Protein AF-A0A7R9GTY0-F1 (afdb_monomer_lite)

InterPro domains:
  IPR000477 Reverse transcriptase domain [PF00078] (2-85)
  IPR000477 Reverse transcriptase domain [PS50878] (1-85)
  IPR000836 Phosphoribosyltransferase domain [cd06223] (479-615)
  IPR005854 Amidophosphoribosyltransferase [MF_01931] (185-664)
  IPR005854 Amidophosphoribosyltransferase [TIGR01134] (186-665)
  IPR017932 Glutamine amidotransferase type 2 domain [PS51278] (186-434)
  IPR029055 Nucleophile aminohydrolases, N-terminal [G3DSA:3.60.20.10] (186-611)
  IPR029055 Nucleophile aminohydrolases, N-terminal [SSF56235] (186-459)
  IPR029057 Phosphoribosyltransferase-like [G3DSA:3.40.50.2020] (481-638)
  IPR029057 Phosphoribosyltransferase-like [SSF53271] (452-667)
  IPR035584 Amidophosphoribosyltransferase, N-terminal [cd00715] (186-468)
  IPR043128 Reverse transcriptase/Diguanylate cyclase domain [G3DSA:3.30.70.270] (1-84)
  IPR043502 DNA/RNA polymerase superfamily [SSF56672] (2-119)

pLDDT: mean 75.85, std 25.34, range [21.06, 98.75]

Structure (mmCIF, N/CA/C/O backbone):
data_AF-A0A7R9GTY0-F1
#
_entry.id   AF-A0A7R9GTY0-F1
#
loop_
_atom_site.group_PDB
_atom_site.id
_atom_site.type_symbol
_atom_site.label_atom_id
_atom_site.label_alt_id
_atom_site.label_comp_id
_atom_site.label_asym_id
_atom_site.label_entity_id
_atom_site.label_seq_id
_atom_site.pdbx_PDB_ins_code
_atom_site.Cartn_x
_atom_site.Cartn_y
_atom_site.Cartn_z
_atom_site.occupancy
_atom_site.B_iso_or_equiv
_atom_site.auth_seq_id
_atom_site.auth_comp_id
_atom_site.auth_asym_id
_atom_site.auth_atom_id
_atom_site.pdbx_PDB_model_num
ATOM 1 N N . MET A 1 1 ? 32.088 46.161 0.351 1.00 31.83 1 MET A N 1
ATOM 2 C CA . MET A 1 1 ? 32.134 47.178 1.431 1.00 31.83 1 MET A CA 1
ATOM 3 C C . MET A 1 1 ? 30.722 47.735 1.606 1.00 31.83 1 MET A C 1
ATOM 5 O O . MET A 1 1 ? 30.094 47.952 0.582 1.00 31.83 1 MET A O 1
ATOM 9 N N . ARG A 1 2 ? 30.269 47.977 2.851 1.00 21.06 2 ARG A N 1
ATOM 10 C CA . ARG A 1 2 ? 28.919 48.447 3.274 1.00 21.06 2 ARG A CA 1
ATOM 11 C C . ARG A 1 2 ? 27.755 47.423 3.263 1.00 21.06 2 ARG A C 1
ATOM 13 O O . ARG A 1 2 ? 27.227 47.073 2.218 1.00 21.06 2 ARG A O 1
ATOM 20 N N . LEU A 1 3 ? 27.337 47.046 4.480 1.00 32.75 3 LEU A N 1
ATOM 21 C CA . LEU A 1 3 ? 25.939 46.837 4.931 1.00 32.75 3 LEU A CA 1
ATOM 22 C C . LEU A 1 3 ? 25.190 48.204 4.911 1.00 32.75 3 LEU A C 1
ATOM 24 O O . LEU A 1 3 ? 25.910 49.210 4.852 1.00 32.75 3 LEU A O 1
ATOM 28 N N . PRO A 1 4 ? 23.836 48.331 4.994 1.00 35.88 4 PRO A N 1
ATOM 29 C CA . PRO A 1 4 ? 22.879 47.531 5.799 1.00 35.88 4 PRO A CA 1
ATOM 30 C C . PRO A 1 4 ? 21.509 47.297 5.071 1.00 35.88 4 PRO A C 1
ATOM 32 O O . PRO A 1 4 ? 21.486 47.420 3.853 1.00 35.88 4 PRO A O 1
ATOM 35 N N . MET A 1 5 ? 20.329 46.974 5.647 1.00 27.08 5 MET A N 1
ATOM 36 C CA . MET A 1 5 ? 19.819 46.569 6.987 1.00 27.08 5 MET A CA 1
ATOM 37 C C . MET A 1 5 ? 18.475 45.800 6.795 1.00 27.08 5 MET A C 1
ATOM 39 O O . MET A 1 5 ? 17.937 45.836 5.692 1.00 27.08 5 MET A O 1
ATOM 43 N N . GLY A 1 6 ? 17.869 45.200 7.841 1.00 24.84 6 GLY A N 1
ATOM 44 C CA . GLY A 1 6 ? 16.466 44.720 7.761 1.00 24.84 6 GLY A CA 1
ATOM 45 C C . GLY A 1 6 ? 16.002 43.674 8.793 1.00 24.84 6 GLY A C 1
ATOM 46 O O . GLY A 1 6 ? 15.623 42.574 8.409 1.00 24.84 6 GLY A O 1
ATOM 47 N N . HIS A 1 7 ? 16.018 43.988 10.094 1.00 29.72 7 HIS A N 1
ATOM 48 C CA . HIS A 1 7 ? 15.532 43.087 11.161 1.00 29.72 7 HIS A CA 1
ATOM 49 C C . HIS A 1 7 ? 13.998 42.995 11.250 1.00 29.72 7 HIS A C 1
ATOM 51 O O . HIS A 1 7 ? 13.359 44.041 11.241 1.00 29.72 7 HIS A O 1
ATOM 57 N N . VAL A 1 8 ? 13.458 41.806 11.575 1.00 25.30 8 VAL A N 1
ATOM 58 C CA . VAL A 1 8 ? 12.418 41.586 12.617 1.00 25.30 8 VAL A CA 1
ATOM 59 C C . VAL A 1 8 ? 12.616 40.177 13.234 1.00 25.30 8 VAL A C 1
ATOM 61 O O . VAL A 1 8 ? 13.055 39.273 12.534 1.00 25.30 8 VAL A O 1
ATOM 64 N N . LEU A 1 9 ? 12.259 39.985 14.519 1.00 23.89 9 LEU A N 1
ATOM 65 C CA . LEU A 1 9 ? 12.139 38.690 15.240 1.00 23.89 9 LEU A CA 1
ATOM 66 C C . LEU A 1 9 ? 13.426 37.964 15.714 1.00 23.89 9 LEU A C 1
ATOM 68 O O . LEU A 1 9 ? 13.544 36.749 15.593 1.00 23.89 9 LEU A O 1
ATOM 72 N N . VAL A 1 10 ? 14.326 38.673 16.414 1.00 29.62 10 VAL A N 1
ATOM 73 C CA . VAL A 1 10 ? 15.312 38.038 17.328 1.00 29.62 10 VAL A CA 1
ATOM 74 C C . VAL A 1 10 ? 15.377 38.735 18.707 1.00 29.62 10 VAL A C 1
ATOM 76 O O . VAL A 1 10 ? 16.286 39.524 18.953 1.00 29.62 10 VAL A O 1
ATOM 79 N N . PRO A 1 11 ? 14.410 38.487 19.619 1.00 26.45 11 PRO A N 1
ATOM 80 C CA . PRO A 1 11 ? 14.686 38.664 21.055 1.00 26.45 11 PRO A CA 1
ATOM 81 C C . PRO A 1 11 ? 14.161 37.540 21.979 1.00 26.45 11 PRO A C 1
ATOM 83 O O . PRO A 1 11 ? 14.148 37.728 23.189 1.00 26.45 11 PRO A O 1
ATOM 86 N N . PHE A 1 12 ? 13.729 36.378 21.459 1.00 26.19 12 PHE A N 1
ATOM 87 C CA . PHE A 1 12 ? 13.122 35.305 22.285 1.00 26.19 12 PHE A CA 1
ATOM 88 C C . PHE A 1 12 ? 13.879 33.959 22.315 1.00 26.19 12 PHE A C 1
ATOM 90 O O . PHE A 1 12 ? 13.388 32.992 22.890 1.00 26.19 12 PHE A O 1
ATOM 97 N N . ILE A 1 13 ? 15.079 33.886 21.724 1.00 26.91 13 ILE A N 1
ATOM 98 C CA . ILE A 1 13 ? 15.953 32.686 21.722 1.00 26.91 13 ILE A CA 1
ATOM 99 C C . ILE A 1 13 ? 17.371 33.040 22.243 1.00 26.91 13 ILE A C 1
ATOM 101 O O . ILE A 1 13 ? 18.347 32.360 21.958 1.00 26.91 13 ILE A O 1
ATOM 105 N N . LEU A 1 14 ? 17.508 34.127 23.016 1.00 30.41 14 LEU A N 1
ATOM 106 C CA . LEU A 1 14 ? 18.798 34.651 23.512 1.00 30.41 14 LEU A CA 1
ATOM 107 C C . LEU A 1 14 ? 18.927 34.633 25.049 1.00 30.41 14 LEU A C 1
ATOM 109 O O . LEU A 1 14 ? 19.532 35.513 25.649 1.00 30.41 14 LEU A O 1
ATOM 113 N N . GLN A 1 15 ? 18.381 33.605 25.703 1.00 30.36 15 GLN A N 1
ATOM 114 C CA . GLN A 1 15 ? 18.657 33.317 27.116 1.00 30.36 15 GLN A CA 1
ATOM 115 C C . GLN A 1 15 ? 18.841 31.814 27.351 1.00 30.36 15 GLN A C 1
ATOM 117 O O . GLN A 1 15 ? 17.875 31.126 27.684 1.00 30.36 15 GLN A O 1
ATOM 122 N N . ARG A 1 16 ? 20.083 31.318 27.192 1.00 34.53 16 ARG A N 1
ATOM 123 C CA . ARG A 1 16 ? 20.638 30.143 27.916 1.00 34.53 16 ARG A CA 1
ATOM 124 C C . ARG A 1 16 ? 22.129 29.852 27.655 1.00 34.53 16 ARG A C 1
ATOM 126 O O . ARG A 1 16 ? 22.545 28.701 27.626 1.00 34.53 16 ARG A O 1
ATOM 133 N N . ILE A 1 17 ? 22.946 30.898 27.566 1.00 38.44 17 ILE A N 1
ATOM 134 C CA . ILE A 1 17 ? 24.361 30.827 27.962 1.00 38.44 17 ILE A CA 1
ATOM 135 C C . ILE A 1 17 ? 24.461 31.744 29.180 1.00 38.44 17 ILE A C 1
ATOM 137 O O . ILE A 1 17 ? 23.988 32.879 29.111 1.00 38.44 17 ILE A O 1
ATOM 141 N N . SER A 1 18 ? 24.950 31.242 30.316 1.00 41.59 18 SER A N 1
ATOM 142 C CA . SER A 1 18 ? 24.995 32.047 31.542 1.00 41.59 18 SER A CA 1
ATOM 143 C C . SER A 1 18 ? 26.151 33.049 31.487 1.00 41.59 18 SER A C 1
ATOM 145 O O . SER A 1 18 ? 27.170 32.795 30.836 1.00 41.59 18 SER A O 1
ATOM 147 N N . GLU A 1 19 ? 26.029 34.181 32.182 1.00 38.94 19 GLU A N 1
ATOM 148 C CA . GLU A 1 19 ? 27.119 35.163 32.242 1.00 38.94 19 GLU A CA 1
ATOM 149 C C . GLU A 1 19 ? 28.376 34.569 32.906 1.00 38.94 19 GLU A C 1
ATOM 151 O O . GLU A 1 19 ? 29.494 34.900 32.502 1.00 38.94 19 GLU A O 1
ATOM 156 N N . GLU A 1 20 ? 28.227 33.609 33.832 1.00 40.00 20 GLU A N 1
ATOM 157 C CA . GLU A 1 20 ? 29.351 32.849 34.396 1.00 40.00 20 GLU A CA 1
ATOM 158 C C . GLU A 1 20 ? 30.080 32.004 33.341 1.00 40.00 20 GLU A C 1
ATOM 160 O O . GLU A 1 20 ? 31.301 31.875 33.404 1.00 40.00 20 GLU A O 1
ATOM 165 N N . THR A 1 21 ? 29.372 31.478 32.335 1.00 41.78 21 THR A N 1
ATOM 166 C CA . THR A 1 21 ? 29.972 30.664 31.260 1.00 41.78 21 THR A CA 1
ATOM 167 C C . THR A 1 21 ? 30.927 31.510 30.411 1.00 41.78 21 THR A C 1
ATOM 169 O O . THR A 1 21 ? 32.079 31.136 30.182 1.00 41.78 21 THR A O 1
ATOM 172 N N . ILE A 1 22 ? 30.483 32.707 30.010 1.00 44.44 22 ILE A N 1
ATOM 173 C CA . ILE A 1 22 ? 31.303 33.674 29.261 1.00 44.44 22 ILE A CA 1
ATOM 174 C C . ILE A 1 22 ? 32.470 34.178 30.124 1.00 44.44 22 ILE A C 1
ATOM 176 O O . ILE A 1 22 ? 33.577 34.384 29.618 1.00 44.44 22 ILE A O 1
ATOM 180 N N . LYS A 1 23 ? 32.251 34.354 31.43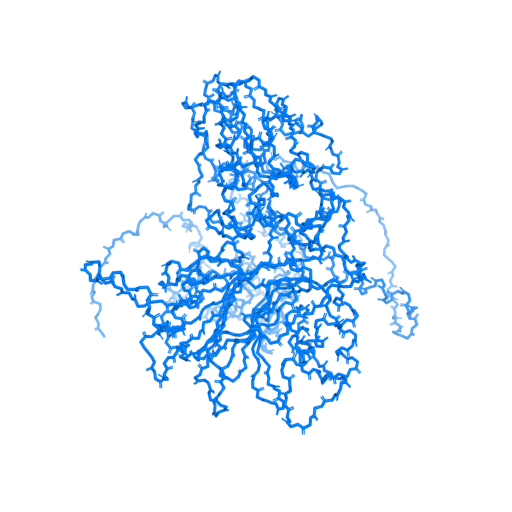2 1.00 42.34 23 LYS A N 1
ATOM 181 C CA . LYS A 1 23 ? 33.288 34.767 32.383 1.00 42.34 23 LYS A CA 1
ATOM 182 C C . LYS A 1 23 ? 34.376 33.700 32.554 1.00 42.34 23 LYS A C 1
ATOM 184 O O . LYS A 1 23 ? 35.553 34.030 32.441 1.00 42.34 23 LYS A O 1
ATOM 189 N N . CYS A 1 24 ? 34.000 32.433 32.728 1.00 43.66 24 CYS A N 1
ATOM 190 C CA . CYS A 1 24 ? 34.934 31.315 32.878 1.00 43.66 24 CYS A CA 1
ATOM 191 C C . CYS A 1 24 ? 35.835 31.159 31.639 1.00 43.66 24 CYS A C 1
ATOM 193 O O . CYS A 1 24 ? 37.055 31.050 31.761 1.00 43.66 24 CYS A O 1
ATOM 195 N N . ILE A 1 25 ? 35.263 31.262 30.432 1.00 42.06 25 ILE A N 1
ATOM 196 C CA . ILE A 1 25 ? 36.036 31.222 29.181 1.00 42.06 25 ILE A CA 1
ATOM 197 C C . ILE A 1 25 ? 37.024 32.403 29.104 1.00 42.06 25 ILE A C 1
ATOM 199 O O . ILE A 1 25 ? 38.190 32.204 28.770 1.00 42.06 25 ILE A O 1
ATOM 203 N N . ARG A 1 26 ? 36.611 33.622 29.485 1.00 45.25 26 ARG A N 1
ATOM 204 C CA . ARG A 1 26 ? 37.499 34.805 29.516 1.00 45.25 26 ARG A CA 1
ATOM 205 C C . ARG A 1 26 ? 38.632 34.698 30.544 1.00 45.25 26 ARG A C 1
ATOM 207 O O . ARG A 1 26 ? 39.719 35.208 30.292 1.00 45.25 26 ARG A O 1
ATOM 214 N N . GLU A 1 27 ? 38.409 34.035 31.677 1.00 44.94 27 GLU A N 1
ATOM 215 C CA . GLU A 1 27 ? 39.444 33.805 32.699 1.00 44.94 27 GLU A CA 1
ATOM 216 C C . GLU A 1 27 ? 40.486 32.751 32.264 1.00 44.94 27 GLU A C 1
ATOM 218 O O . GLU A 1 27 ? 41.648 32.816 32.676 1.00 44.94 27 GLU A O 1
ATOM 223 N N . VAL A 1 28 ? 40.113 31.802 31.396 1.00 40.59 28 VAL A N 1
ATOM 224 C CA . VAL A 1 28 ? 41.016 30.740 30.909 1.00 40.59 28 VAL A CA 1
ATOM 225 C C . VAL A 1 28 ? 41.855 31.172 29.693 1.00 40.59 28 VAL A C 1
ATOM 227 O O . VAL A 1 28 ? 42.997 30.707 29.570 1.00 40.59 28 VAL A O 1
ATOM 230 N N . THR A 1 29 ? 41.356 32.092 28.855 1.00 44.38 29 THR A N 1
ATOM 231 C CA . THR A 1 29 ? 42.043 32.657 27.669 1.00 44.38 29 THR A CA 1
ATOM 232 C C . THR A 1 29 ? 42.184 34.194 27.753 1.00 44.38 29 THR A C 1
ATOM 234 O O . THR A 1 29 ? 41.403 34.924 27.142 1.00 44.38 29 THR A O 1
ATOM 237 N N . PRO A 1 30 ? 43.212 34.728 28.453 1.00 39.78 30 PRO A N 1
ATOM 238 C CA . PRO A 1 30 ? 43.325 36.170 28.726 1.00 39.78 30 PRO A CA 1
ATOM 239 C C . PRO A 1 30 ? 43.684 37.051 27.519 1.00 39.78 30 PRO A C 1
ATOM 241 O O . PRO A 1 30 ? 43.522 38.265 27.584 1.00 39.78 30 PRO A O 1
ATOM 244 N N . ASN A 1 31 ? 44.209 36.464 26.438 1.00 45.34 31 ASN A N 1
ATOM 245 C CA . ASN A 1 31 ? 44.721 37.178 25.267 1.00 45.34 31 ASN A CA 1
ATOM 246 C C . ASN A 1 31 ? 44.265 36.489 23.974 1.00 45.34 31 ASN A C 1
ATOM 248 O O . ASN A 1 31 ? 44.960 35.592 23.514 1.00 45.34 31 ASN A O 1
ATOM 252 N N . ILE A 1 32 ? 43.153 36.926 23.371 1.00 38.62 32 ILE A N 1
ATOM 253 C CA . ILE A 1 32 ? 42.861 36.779 21.929 1.00 38.62 32 ILE A CA 1
ATOM 254 C C . ILE A 1 32 ? 41.752 37.765 21.525 1.00 38.62 32 ILE A C 1
ATOM 256 O O . ILE A 1 32 ? 40.697 37.849 22.156 1.00 38.62 32 ILE A O 1
ATOM 260 N N . GLN A 1 33 ? 41.970 38.493 20.427 1.00 37.66 33 GLN A N 1
ATOM 261 C CA . GLN A 1 33 ? 40.925 39.244 19.726 1.00 37.66 33 GLN A CA 1
ATOM 262 C C . GLN A 1 33 ? 40.075 38.264 18.900 1.00 37.66 33 GLN A C 1
ATOM 264 O O . GLN A 1 33 ? 40.340 38.059 17.720 1.00 37.66 33 GLN A O 1
ATOM 269 N N . GLY A 1 34 ? 39.086 37.616 19.524 1.00 38.31 34 GLY A N 1
ATOM 270 C CA . GLY A 1 34 ? 38.349 36.515 18.879 1.00 38.31 34 GLY A CA 1
ATOM 271 C C . GLY A 1 34 ? 36.913 36.285 19.351 1.00 38.31 34 GLY A C 1
ATOM 272 O O . GLY A 1 34 ? 36.345 35.242 19.051 1.00 38.31 34 GLY A O 1
ATOM 273 N N . ALA A 1 35 ? 36.305 37.237 20.068 1.00 35.59 35 ALA A N 1
ATOM 274 C CA . ALA A 1 35 ? 34.967 37.057 20.648 1.00 35.59 35 ALA A CA 1
ATOM 275 C C . ALA A 1 35 ? 33.859 36.767 19.611 1.00 35.59 35 ALA A C 1
ATOM 277 O O . ALA A 1 35 ? 32.896 36.089 19.942 1.00 35.59 35 ALA A O 1
ATOM 278 N N . ALA A 1 36 ? 34.008 37.229 18.364 1.00 39.38 36 ALA A N 1
ATOM 279 C CA . ALA A 1 36 ? 32.993 37.067 17.319 1.00 39.38 36 ALA A CA 1
ATOM 280 C C . ALA A 1 36 ? 32.870 35.638 16.752 1.00 39.38 36 ALA A C 1
ATOM 282 O O . ALA A 1 36 ? 31.830 35.312 16.199 1.00 39.38 36 ALA A O 1
ATOM 283 N N . TYR A 1 37 ? 33.898 34.789 16.881 1.00 39.91 37 TYR A N 1
ATOM 284 C CA . TYR A 1 37 ? 33.867 33.418 16.342 1.00 39.91 37 TYR A CA 1
ATOM 285 C C . TYR A 1 37 ? 33.360 32.372 17.345 1.00 39.91 37 TYR A C 1
ATOM 287 O O . TYR A 1 37 ? 33.089 31.240 16.954 1.00 39.91 37 TYR A O 1
ATOM 295 N N . LEU A 1 38 ? 33.238 32.718 18.633 1.00 39.19 38 LEU A N 1
ATOM 296 C CA . LEU A 1 38 ? 32.801 31.763 19.656 1.00 39.19 38 LEU A CA 1
ATOM 297 C C . LEU A 1 38 ? 31.281 31.538 19.634 1.00 39.19 38 LEU A C 1
ATOM 299 O O . LEU A 1 38 ? 30.831 30.406 19.808 1.00 39.19 38 LEU A O 1
ATOM 303 N N . ASP A 1 39 ? 30.509 32.601 19.392 1.00 38.53 39 ASP A N 1
ATOM 304 C CA . ASP A 1 39 ? 29.042 32.550 19.370 1.00 38.53 39 ASP A CA 1
ATOM 305 C C . ASP A 1 39 ? 28.523 31.728 18.173 1.00 38.53 39 ASP A C 1
ATOM 307 O O . ASP A 1 39 ? 27.649 30.878 18.344 1.00 38.53 39 ASP A O 1
ATOM 311 N N . ASP A 1 40 ? 29.130 31.892 16.989 1.00 36.78 40 ASP A N 1
ATOM 312 C CA . ASP A 1 40 ? 28.820 31.090 15.794 1.00 36.78 40 ASP A CA 1
ATOM 313 C C . ASP A 1 40 ? 29.230 29.609 15.954 1.00 36.78 40 ASP A C 1
ATOM 315 O O . ASP A 1 40 ? 28.588 28.716 15.401 1.00 36.78 40 ASP A O 1
ATOM 319 N N . PHE A 1 41 ? 30.279 29.314 16.732 1.00 39.50 41 PHE A N 1
ATOM 320 C CA . PHE A 1 41 ? 30.770 27.945 16.935 1.00 39.50 41 PHE A CA 1
ATOM 321 C C . PHE A 1 41 ? 29.902 27.133 17.913 1.00 39.50 41 PHE A C 1
ATOM 323 O O . PHE A 1 41 ? 29.647 25.944 17.699 1.00 39.50 41 PHE A O 1
ATOM 330 N N . LEU A 1 42 ? 29.389 27.781 18.965 1.00 41.75 42 LEU A N 1
ATOM 331 C CA . LEU A 1 42 ? 28.446 27.176 19.918 1.00 41.75 42 LEU A CA 1
ATOM 332 C C . LEU A 1 42 ? 27.077 26.850 19.289 1.00 41.75 42 LEU A C 1
ATOM 334 O O . LEU A 1 42 ? 26.289 26.116 19.886 1.00 41.75 42 LEU A O 1
ATOM 338 N N . PHE A 1 43 ? 26.801 27.356 18.084 1.00 41.59 43 PHE A N 1
ATOM 339 C CA . PHE A 1 43 ? 25.569 27.104 17.340 1.00 41.59 43 PHE A CA 1
ATOM 340 C C . PHE A 1 43 ? 25.535 25.728 16.636 1.00 41.59 43 PHE A C 1
ATOM 342 O O . PHE A 1 43 ? 24.441 25.232 16.367 1.00 41.59 43 PHE A O 1
ATOM 349 N N . TYR A 1 44 ? 26.687 25.096 16.344 1.00 36.47 44 TYR A N 1
ATOM 350 C CA . TYR A 1 44 ? 26.753 23.998 15.355 1.00 36.47 44 TYR A CA 1
ATOM 351 C C . TYR A 1 44 ? 27.204 22.599 15.828 1.00 36.47 44 TYR A C 1
ATOM 353 O O . TYR A 1 44 ? 26.810 21.624 15.193 1.00 36.47 44 TYR A O 1
ATOM 361 N N . SER A 1 45 ? 27.986 22.440 16.903 1.00 39.84 45 SER A N 1
ATOM 362 C CA . SER A 1 45 ? 28.694 21.162 17.156 1.00 39.84 45 SER A CA 1
ATOM 363 C C . SER A 1 45 ? 27.892 20.091 17.924 1.00 39.84 45 SER A C 1
ATOM 365 O O . SER A 1 45 ? 27.571 20.288 19.096 1.00 39.84 45 SER A O 1
ATOM 367 N N . ARG A 1 46 ? 27.611 18.927 17.295 1.00 46.84 46 ARG A N 1
ATOM 368 C CA . ARG A 1 46 ? 27.047 17.688 17.919 1.00 46.84 46 ARG A CA 1
ATOM 369 C C . ARG A 1 46 ? 27.368 16.361 17.179 1.00 46.84 46 ARG A C 1
ATOM 371 O O . ARG A 1 46 ? 26.674 15.365 17.386 1.00 46.84 46 ARG A O 1
ATOM 378 N N . THR A 1 47 ? 28.389 16.307 16.328 1.00 42.72 47 THR A N 1
ATOM 379 C CA . THR A 1 47 ? 28.742 15.150 15.476 1.00 42.72 47 THR A CA 1
ATOM 380 C C . THR A 1 47 ? 30.247 14.828 15.505 1.00 42.72 47 THR A C 1
ATOM 382 O O . THR A 1 47 ? 31.035 15.547 16.114 1.00 42.72 47 THR A O 1
ATOM 385 N N . ALA A 1 48 ? 30.670 13.725 14.874 1.00 40.00 48 ALA A N 1
ATOM 386 C CA . ALA A 1 48 ? 32.076 13.295 14.867 1.00 40.00 48 ALA A CA 1
ATOM 387 C C . ALA A 1 48 ? 32.998 14.193 14.012 1.00 40.00 48 ALA A C 1
ATOM 389 O O . ALA A 1 48 ? 34.166 14.368 14.357 1.00 40.00 48 ALA A O 1
ATOM 390 N N . GLU A 1 49 ? 32.478 14.808 12.942 1.00 43.97 49 GLU A N 1
ATOM 391 C CA . GLU A 1 49 ? 33.221 15.770 12.105 1.00 43.97 49 GLU A CA 1
ATOM 392 C C . GLU A 1 49 ? 33.503 17.091 12.848 1.00 43.97 49 GLU A C 1
ATOM 394 O O . GLU A 1 49 ? 34.464 17.801 12.546 1.00 43.97 49 GLU A O 1
ATOM 399 N N . ASP A 1 50 ? 32.728 17.400 13.893 1.00 53.16 50 ASP A N 1
ATOM 400 C CA . ASP A 1 50 ? 32.952 18.584 14.727 1.00 53.16 50 ASP A CA 1
ATOM 401 C C . ASP A 1 50 ? 34.213 18.464 15.597 1.00 53.16 50 ASP A C 1
ATOM 403 O O . ASP A 1 50 ? 34.778 19.479 16.001 1.00 53.16 50 ASP A O 1
ATOM 407 N N . LEU A 1 51 ? 34.700 17.247 15.877 1.00 53.31 51 LEU A N 1
ATOM 408 C CA . LEU A 1 51 ? 35.862 17.045 16.747 1.00 53.31 51 LEU A CA 1
ATOM 409 C C . LEU A 1 51 ? 37.159 17.590 16.123 1.00 53.31 51 LEU A C 1
ATOM 411 O O . LEU A 1 51 ? 37.981 18.164 16.836 1.00 53.31 51 LEU A O 1
ATOM 415 N N . GLU A 1 52 ? 37.344 17.457 14.804 1.00 53.97 52 GLU A N 1
ATOM 416 C CA . GLU A 1 52 ? 38.518 18.003 14.101 1.00 53.97 52 GLU A CA 1
ATOM 417 C C . GLU A 1 52 ? 38.488 19.545 14.118 1.00 53.97 52 GLU A C 1
ATOM 419 O O . GLU A 1 52 ? 39.508 20.181 14.396 1.00 53.97 52 GLU A O 1
ATOM 424 N N . HIS A 1 53 ? 37.300 20.149 13.984 1.00 54.03 53 HIS A N 1
ATOM 425 C CA . HIS A 1 53 ? 37.093 21.591 14.146 1.00 54.03 53 HIS A CA 1
ATOM 426 C C . HIS A 1 53 ? 37.325 22.079 15.589 1.00 54.03 53 HIS A C 1
ATOM 428 O O . HIS A 1 53 ? 37.988 23.098 15.781 1.00 54.03 53 HIS A O 1
ATOM 434 N N . VAL A 1 54 ? 36.853 21.351 16.612 1.00 54.28 54 VAL A N 1
ATOM 435 C CA . VAL A 1 54 ? 37.124 21.659 18.033 1.00 54.28 54 VAL A CA 1
ATOM 436 C C . VAL A 1 54 ? 38.628 21.620 18.322 1.00 54.28 54 VAL A C 1
ATOM 438 O O . VAL A 1 54 ? 39.157 22.531 18.960 1.00 54.28 54 VAL A O 1
ATOM 441 N N . LEU A 1 55 ? 39.341 20.599 17.836 1.00 57.53 55 LEU A N 1
ATOM 442 C CA . LEU A 1 55 ? 40.790 20.471 18.024 1.00 57.53 55 LEU A CA 1
ATOM 443 C C . LEU A 1 55 ? 41.558 21.599 17.313 1.00 57.53 55 LEU A C 1
ATOM 445 O O . LEU A 1 55 ? 42.467 22.183 17.905 1.00 57.53 55 LEU A O 1
ATOM 449 N N . HIS A 1 56 ? 41.164 21.963 16.090 1.00 55.91 56 HIS A N 1
ATOM 450 C CA . HIS A 1 56 ? 41.785 23.064 15.350 1.00 55.91 56 HIS A CA 1
ATOM 451 C C . HIS A 1 56 ? 41.503 24.441 15.980 1.00 55.91 56 HIS A C 1
ATOM 453 O O . HIS A 1 56 ? 42.388 25.301 16.033 1.00 55.91 56 HIS A O 1
ATOM 459 N N . LEU A 1 57 ? 40.301 24.646 16.531 1.00 51.88 57 LEU A N 1
ATOM 460 C CA . LEU A 1 57 ? 39.953 25.852 17.282 1.00 51.88 57 LEU A CA 1
ATOM 461 C C . LEU A 1 57 ? 40.789 25.970 18.563 1.00 51.88 57 LEU A C 1
ATOM 463 O O . LEU A 1 57 ? 41.311 27.044 18.848 1.00 51.88 57 LEU A O 1
ATOM 467 N N . LEU A 1 58 ? 40.980 24.875 19.308 1.00 54.22 58 LEU A N 1
ATOM 468 C CA . LEU A 1 58 ? 41.844 24.856 20.495 1.00 54.22 58 LEU A CA 1
ATOM 469 C C . LEU A 1 58 ? 43.296 25.236 20.149 1.00 54.22 58 LEU A C 1
ATOM 471 O O . LEU A 1 58 ? 43.888 26.063 20.843 1.00 54.22 58 LEU A O 1
ATOM 475 N N . GLU A 1 59 ? 43.853 24.718 19.053 1.00 55.06 59 GLU A N 1
ATOM 476 C CA . GLU A 1 59 ? 45.187 25.118 18.576 1.00 55.06 59 GLU A CA 1
ATOM 477 C C . GLU A 1 59 ? 45.241 26.604 18.180 1.00 55.06 59 GLU A C 1
ATOM 479 O O . GLU A 1 59 ? 46.170 27.312 18.573 1.00 55.06 59 GLU A O 1
ATOM 484 N N . THR A 1 60 ? 44.213 27.103 17.486 1.00 46.59 60 THR A N 1
ATOM 485 C CA . THR A 1 60 ? 44.076 28.523 17.099 1.00 46.59 60 THR A CA 1
ATOM 486 C C . THR A 1 60 ? 43.958 29.447 18.319 1.00 46.59 60 THR A C 1
ATOM 488 O O . THR A 1 60 ? 44.445 30.577 18.301 1.00 46.59 60 THR A O 1
ATOM 491 N N . LEU A 1 61 ? 43.370 28.951 19.412 1.00 44.56 61 LEU A N 1
ATOM 492 C CA . LEU A 1 61 ? 43.289 29.626 20.711 1.00 44.56 61 LEU A CA 1
ATOM 493 C C . LEU A 1 61 ? 44.558 29.457 21.579 1.00 44.56 61 LEU A C 1
ATOM 495 O O . LEU A 1 61 ? 44.582 29.894 22.730 1.00 44.56 61 LEU A O 1
ATOM 499 N N . GLY A 1 62 ? 45.623 28.849 21.043 1.00 43.06 62 GLY A N 1
ATOM 500 C CA . GLY A 1 62 ? 46.932 28.712 21.691 1.00 43.06 62 GLY A CA 1
ATOM 501 C C . GLY A 1 62 ? 47.112 27.465 22.568 1.00 43.06 62 GLY A C 1
ATOM 502 O O . GLY A 1 62 ? 48.160 27.312 23.204 1.00 43.06 62 GLY A O 1
ATOM 503 N N . PHE A 1 63 ? 46.142 26.546 22.608 1.00 50.31 63 PHE A N 1
ATOM 504 C CA . PHE A 1 63 ? 46.256 25.295 23.361 1.00 50.31 63 PHE A CA 1
ATOM 505 C C . PHE A 1 63 ? 47.075 24.258 22.583 1.00 50.31 63 PHE A C 1
ATOM 507 O O . PHE A 1 63 ? 46.551 23.460 21.812 1.00 50.31 63 PHE A O 1
ATOM 514 N N . THR A 1 64 ? 48.384 24.217 22.830 1.00 52.97 64 THR A N 1
ATOM 515 C CA . THR A 1 64 ? 49.239 23.129 22.332 1.00 52.97 64 THR A CA 1
ATOM 516 C C . THR A 1 64 ? 49.006 21.847 23.140 1.00 52.97 64 THR A C 1
ATOM 518 O O . THR A 1 64 ? 49.310 21.791 24.334 1.00 52.97 64 THR A O 1
ATOM 521 N N . LEU A 1 65 ? 48.521 20.783 22.486 1.00 56.38 65 LEU A N 1
ATOM 522 C CA . LEU A 1 65 ? 48.212 19.457 23.068 1.00 56.38 65 LEU A CA 1
ATOM 523 C C . LEU A 1 65 ? 49.460 18.635 23.475 1.00 56.38 65 LEU A C 1
ATOM 525 O O . LEU A 1 65 ? 49.439 17.407 23.525 1.00 56.38 65 LEU A O 1
ATOM 529 N N . ASN A 1 66 ? 50.555 19.332 23.780 1.00 47.81 66 ASN A N 1
ATOM 530 C CA . ASN A 1 66 ? 51.897 18.790 23.987 1.00 47.81 66 ASN A CA 1
ATOM 531 C C . ASN A 1 66 ? 52.379 18.983 25.436 1.00 47.81 66 ASN A C 1
ATOM 533 O O . ASN A 1 66 ? 53.458 18.518 25.794 1.00 47.81 66 ASN A O 1
ATOM 537 N N . THR A 1 67 ? 51.608 19.693 26.268 1.00 54.31 67 THR A N 1
ATOM 538 C CA . THR A 1 67 ? 51.921 19.935 27.682 1.00 54.31 67 THR A CA 1
ATOM 539 C C . THR A 1 67 ? 50.741 19.555 28.568 1.00 54.31 67 THR A C 1
ATOM 541 O O . THR A 1 67 ? 49.581 19.748 28.205 1.00 54.31 67 THR A O 1
ATOM 544 N N . GLU A 1 68 ? 51.044 19.027 29.752 1.00 48.50 68 GLU A N 1
ATOM 545 C CA . GLU A 1 68 ? 50.056 18.490 30.692 1.00 48.50 68 GLU A CA 1
ATOM 546 C C . GLU A 1 68 ? 48.973 19.518 31.060 1.00 48.50 68 GLU A C 1
ATOM 548 O O . GLU A 1 68 ? 47.783 19.249 30.924 1.00 48.50 68 GLU A O 1
ATOM 553 N N . LYS A 1 69 ? 49.383 20.750 31.382 1.00 48.25 69 LYS A N 1
ATOM 554 C CA . LYS A 1 69 ? 48.480 21.853 31.753 1.00 48.25 69 LYS A CA 1
ATOM 555 C C . LYS A 1 69 ? 47.534 22.286 30.619 1.00 48.25 69 LYS A C 1
ATOM 557 O O . LYS A 1 69 ? 46.432 22.761 30.897 1.00 48.25 69 LYS A O 1
ATOM 562 N N . SER A 1 70 ? 47.941 22.121 29.357 1.00 53.25 70 SER A N 1
ATOM 563 C CA . SER A 1 70 ? 47.079 22.361 28.190 1.00 53.25 70 SER A CA 1
ATOM 564 C C . SER A 1 70 ? 46.118 21.197 27.943 1.00 53.25 70 SER A C 1
ATOM 566 O O . SER A 1 70 ? 44.953 21.435 27.634 1.00 53.25 70 SER A O 1
ATOM 568 N N . LEU A 1 71 ? 46.569 19.952 28.139 1.00 54.09 71 LEU A N 1
ATOM 569 C CA . LEU A 1 71 ? 45.735 18.750 28.015 1.00 54.09 71 LEU A CA 1
ATOM 570 C C . LEU A 1 71 ? 44.600 18.730 29.051 1.00 54.09 71 LEU A C 1
ATOM 572 O O . LEU A 1 71 ? 43.461 18.429 28.690 1.00 54.09 71 LEU A O 1
ATOM 576 N N . THR A 1 72 ? 44.860 19.128 30.304 1.00 53.78 72 THR A N 1
ATOM 577 C CA . THR A 1 72 ? 43.811 19.258 31.333 1.00 53.78 72 THR A CA 1
ATOM 578 C C . THR A 1 72 ? 42.724 20.256 30.908 1.00 53.78 72 THR A C 1
ATOM 580 O O . THR A 1 72 ? 41.537 19.944 30.980 1.00 53.78 72 THR A O 1
ATOM 583 N N . ARG A 1 73 ? 43.116 21.436 30.401 1.00 53.47 73 ARG A N 1
ATOM 584 C CA . ARG A 1 73 ? 42.181 22.492 29.964 1.00 53.47 73 ARG A CA 1
ATOM 585 C C . ARG A 1 73 ? 41.393 22.114 28.707 1.00 53.47 73 ARG A C 1
ATOM 587 O O . ARG A 1 73 ? 40.187 22.338 28.661 1.00 53.47 73 ARG A O 1
ATOM 594 N N . ALA A 1 74 ? 42.039 21.491 27.720 1.00 55.94 74 ALA A N 1
ATOM 595 C CA . ALA A 1 74 ? 41.358 20.966 26.536 1.00 55.94 74 ALA A CA 1
ATOM 596 C C . ALA A 1 74 ? 40.300 19.912 26.919 1.00 55.94 74 ALA A C 1
ATOM 598 O O . ALA A 1 74 ? 39.167 19.965 26.444 1.00 55.94 74 ALA A O 1
ATOM 599 N N . THR A 1 75 ? 40.638 19.008 27.846 1.00 57.19 75 THR A N 1
ATOM 600 C CA . THR A 1 75 ? 39.723 17.973 28.360 1.00 57.19 75 THR A CA 1
ATOM 601 C C . THR A 1 75 ? 38.502 18.577 29.061 1.00 57.19 75 THR A C 1
ATOM 603 O O . THR A 1 75 ? 37.384 18.113 28.842 1.00 57.19 75 THR A O 1
ATOM 606 N N . GLN A 1 76 ? 38.681 19.635 29.859 1.00 54.59 76 GLN A N 1
ATOM 607 C CA . GLN A 1 76 ? 37.575 20.357 30.505 1.00 54.59 76 GLN A CA 1
ATOM 608 C C . GLN A 1 76 ? 36.589 20.946 29.480 1.00 54.59 76 GLN A C 1
ATOM 610 O O . GLN A 1 76 ? 35.385 20.729 29.604 1.00 54.59 76 GLN A O 1
ATOM 615 N N . ILE A 1 77 ? 37.088 21.623 28.437 1.00 52.47 77 ILE A N 1
ATOM 616 C CA . ILE A 1 77 ? 36.249 22.233 27.387 1.00 52.47 77 ILE A CA 1
ATOM 617 C C . ILE A 1 77 ? 35.487 21.157 26.596 1.00 52.47 77 ILE A C 1
ATOM 619 O O . ILE A 1 77 ? 34.275 21.257 26.423 1.00 52.47 77 ILE A O 1
ATOM 623 N N . ILE A 1 78 ? 36.178 20.099 26.163 1.00 54.56 78 ILE A N 1
ATOM 624 C CA . ILE A 1 78 ? 35.594 19.001 25.372 1.00 54.56 78 ILE A CA 1
ATOM 625 C C . ILE A 1 78 ? 34.503 18.257 26.166 1.00 54.56 78 ILE A C 1
ATOM 627 O O . ILE A 1 78 ? 33.445 17.946 25.620 1.00 54.56 78 ILE A O 1
ATOM 631 N N . THR A 1 79 ? 34.719 18.046 27.469 1.00 53.62 79 THR A N 1
ATOM 632 C CA . THR A 1 79 ? 33.738 17.396 28.357 1.00 53.62 79 THR A CA 1
ATOM 633 C C . THR A 1 79 ? 32.501 18.278 28.574 1.00 53.62 79 THR A C 1
ATOM 635 O O . THR A 1 79 ? 31.380 17.776 28.539 1.00 53.62 79 THR A O 1
ATOM 638 N N . TYR A 1 80 ? 32.681 19.595 28.744 1.00 47.81 80 TYR A N 1
ATOM 639 C CA . TYR A 1 80 ? 31.578 20.558 28.887 1.00 47.81 80 TYR A CA 1
ATOM 640 C C . TYR A 1 80 ? 30.718 20.672 27.614 1.00 47.81 80 TYR A C 1
ATOM 642 O O . TYR A 1 80 ? 29.497 20.787 27.701 1.00 47.81 80 TYR A O 1
ATOM 650 N N . LEU A 1 81 ? 31.332 20.560 26.430 1.00 46.09 81 LEU A N 1
ATOM 651 C CA . LEU A 1 81 ? 30.631 20.486 25.138 1.00 46.09 81 LEU A CA 1
ATOM 652 C C . LEU A 1 81 ? 29.882 19.152 24.915 1.00 46.09 81 LEU A C 1
ATOM 654 O O . LEU A 1 81 ? 29.206 18.990 23.902 1.00 46.09 81 LEU A O 1
ATOM 658 N N . GLY A 1 82 ? 29.958 18.202 25.854 1.00 44.12 82 GLY A N 1
ATOM 659 C CA . GLY A 1 82 ? 29.202 16.946 25.815 1.00 44.12 82 GLY A CA 1
ATOM 660 C C . GLY A 1 82 ? 29.857 15.813 25.021 1.00 44.12 82 GLY A C 1
ATOM 661 O O . GLY A 1 82 ? 29.233 14.765 24.843 1.00 44.12 82 GLY A O 1
ATOM 662 N N . PHE A 1 83 ? 31.106 15.972 24.571 1.00 47.31 83 PHE A N 1
ATOM 663 C CA . PHE A 1 83 ? 31.861 14.878 23.960 1.00 47.31 83 PHE A CA 1
ATOM 664 C C . PHE A 1 83 ? 32.341 13.908 25.046 1.00 47.31 83 PHE A C 1
ATOM 666 O O . PHE A 1 83 ? 33.098 14.273 25.945 1.00 47.31 83 PHE A O 1
ATOM 673 N N . THR A 1 84 ? 31.915 12.648 24.957 1.00 51.88 84 THR A N 1
ATOM 674 C CA . THR A 1 84 ? 32.344 11.592 25.888 1.00 51.88 84 THR A CA 1
ATOM 675 C C . THR A 1 84 ? 33.591 10.871 25.375 1.00 51.88 84 THR A C 1
ATOM 677 O O . THR A 1 84 ? 33.905 10.931 24.185 1.00 51.88 84 THR A O 1
ATOM 680 N N . ILE A 1 85 ? 34.270 10.111 26.243 1.00 49.72 85 ILE A N 1
ATOM 681 C CA . ILE A 1 85 ? 35.389 9.234 25.845 1.00 49.72 85 ILE A CA 1
ATOM 682 C C . ILE A 1 85 ? 34.969 8.316 24.685 1.00 49.72 85 ILE A C 1
ATOM 684 O O . ILE A 1 85 ? 35.676 8.245 23.684 1.00 49.72 85 ILE A O 1
ATOM 688 N N . ASN A 1 86 ? 33.780 7.708 24.766 1.00 44.31 86 ASN A N 1
ATOM 689 C CA . ASN A 1 86 ? 33.242 6.849 23.708 1.00 44.31 86 ASN A CA 1
ATOM 690 C C . ASN A 1 86 ? 33.022 7.615 22.392 1.00 44.31 86 ASN A C 1
ATOM 692 O O . ASN A 1 86 ? 33.264 7.066 21.323 1.00 44.31 86 ASN A O 1
ATOM 696 N N . THR A 1 87 ? 32.612 8.887 22.450 1.00 48.31 87 THR A N 1
ATOM 697 C CA . THR A 1 87 ? 32.444 9.747 21.264 1.00 48.31 87 THR A CA 1
ATOM 698 C C . THR A 1 87 ? 33.788 10.017 20.578 1.00 48.31 87 THR A C 1
ATOM 700 O O . THR A 1 87 ? 33.885 9.962 19.352 1.00 48.31 87 THR A O 1
ATOM 703 N N . ILE A 1 88 ? 34.849 10.250 21.359 1.00 50.25 88 ILE A N 1
ATOM 704 C CA . ILE A 1 88 ? 36.215 10.440 20.843 1.00 50.25 88 ILE A CA 1
ATOM 705 C C . ILE A 1 88 ? 36.756 9.125 20.249 1.00 50.25 88 ILE A C 1
ATOM 707 O O . ILE A 1 88 ? 37.406 9.146 19.206 1.00 50.25 88 ILE A O 1
ATOM 711 N N . GLU A 1 89 ? 36.458 7.972 20.857 1.00 44.66 89 GLU A N 1
ATOM 712 C CA . GLU A 1 89 ? 36.853 6.654 20.333 1.00 44.66 89 GLU A CA 1
ATOM 713 C C . GLU A 1 89 ? 36.089 6.242 19.067 1.00 44.66 89 GLU A C 1
ATOM 715 O O . GLU A 1 89 ? 36.678 5.653 18.163 1.00 44.66 89 GLU A O 1
ATOM 720 N N . GLN A 1 90 ? 34.807 6.589 18.951 1.00 44.22 90 GLN A N 1
ATOM 721 C CA . GLN A 1 90 ? 34.018 6.353 17.735 1.00 44.22 90 GLN A CA 1
ATOM 722 C C . GLN A 1 90 ? 34.463 7.239 16.558 1.00 44.22 90 GLN A C 1
ATOM 724 O O . GLN A 1 90 ? 34.245 6.877 15.405 1.00 44.22 90 GLN A O 1
ATOM 729 N N . SER A 1 91 ? 35.153 8.352 16.824 1.00 44.69 91 SER A N 1
ATOM 730 C CA . SER A 1 91 ? 35.626 9.307 15.808 1.00 44.69 91 SER A CA 1
ATOM 731 C C . SER A 1 91 ? 36.950 8.900 15.127 1.00 44.69 91 SER A C 1
ATOM 733 O O . SER A 1 91 ? 37.626 9.729 14.528 1.00 44.69 91 SER A O 1
ATOM 735 N N . LEU A 1 92 ? 37.370 7.631 15.193 1.00 42.12 92 LEU A N 1
ATOM 736 C CA . LEU A 1 92 ? 38.678 7.159 14.692 1.00 42.12 92 LEU A CA 1
ATOM 737 C C . LEU A 1 92 ? 38.774 6.959 13.155 1.00 42.12 92 LEU A C 1
ATOM 739 O O . LEU A 1 92 ? 39.656 6.240 12.690 1.00 42.12 92 LEU A O 1
ATOM 743 N N . CYS A 1 93 ? 37.908 7.603 12.362 1.00 40.16 93 CYS A N 1
ATOM 744 C CA . CYS A 1 93 ? 37.988 7.657 10.887 1.00 40.16 93 CYS A CA 1
ATOM 745 C C . CYS A 1 93 ? 38.522 9.000 10.337 1.00 40.16 93 CYS A C 1
ATOM 747 O O . CYS A 1 93 ? 38.349 9.298 9.158 1.00 40.16 93 CYS A O 1
ATOM 749 N N . LEU A 1 94 ? 39.166 9.811 11.180 1.00 47.31 94 LEU A N 1
ATOM 750 C CA . LEU A 1 94 ? 39.719 11.121 10.809 1.00 47.31 94 LEU A CA 1
ATOM 751 C C . LEU A 1 94 ? 41.075 11.028 10.079 1.00 47.31 94 LEU A C 1
ATOM 753 O O . LEU A 1 94 ? 41.703 9.970 9.984 1.00 47.31 94 LEU A O 1
ATOM 757 N N . THR A 1 95 ? 41.551 12.172 9.578 1.00 47.19 95 THR A N 1
ATOM 758 C CA . THR A 1 95 ? 42.849 12.309 8.898 1.00 47.19 95 THR A CA 1
ATOM 759 C C . THR A 1 95 ? 44.018 11.773 9.745 1.00 47.19 95 THR A C 1
ATOM 761 O O . THR A 1 95 ? 43.988 11.804 10.978 1.00 47.19 95 THR A O 1
ATOM 764 N N . LYS A 1 96 ? 45.102 11.296 9.104 1.00 45.22 96 LYS A N 1
ATOM 765 C CA . LYS A 1 96 ? 46.255 10.681 9.811 1.00 45.22 96 LYS A CA 1
ATOM 766 C C . LYS A 1 96 ? 46.858 11.569 10.912 1.00 45.22 96 LYS A C 1
ATOM 768 O O . LYS A 1 96 ? 47.376 11.033 11.893 1.00 45.22 96 LYS A O 1
ATOM 773 N N . GLU A 1 97 ? 46.800 12.893 10.770 1.00 44.41 97 GLU A N 1
ATOM 774 C CA . GLU A 1 97 ? 47.256 13.824 11.807 1.00 44.41 97 GLU A CA 1
ATOM 775 C C . GLU A 1 97 ? 46.257 13.967 12.958 1.00 44.41 97 GLU A C 1
ATOM 777 O O . GLU A 1 97 ? 46.656 13.790 14.113 1.00 44.41 97 GLU A O 1
ATOM 782 N N . ALA A 1 98 ? 44.973 14.214 12.676 1.00 42.81 98 ALA A N 1
ATOM 783 C CA . ALA A 1 98 ? 43.938 14.300 13.708 1.00 42.81 98 ALA A CA 1
ATOM 784 C C . ALA A 1 98 ? 43.851 13.008 14.537 1.00 42.81 98 ALA A C 1
ATOM 786 O O . ALA A 1 98 ? 43.775 13.052 15.766 1.00 42.81 98 ALA A O 1
ATOM 787 N N . HIS A 1 99 ? 44.000 11.850 13.888 1.00 48.94 99 HIS A N 1
ATOM 788 C CA . HIS A 1 99 ? 44.044 10.529 14.524 1.00 48.94 99 HIS A CA 1
ATOM 789 C C . HIS A 1 99 ? 45.193 10.383 15.537 1.00 48.94 99 HIS A C 1
ATOM 791 O O . HIS A 1 99 ? 45.039 9.747 16.583 1.00 48.94 99 HIS A O 1
ATOM 797 N N . SER A 1 100 ? 46.357 10.981 15.259 1.00 51.53 100 SER A N 1
ATOM 798 C CA . SER A 1 100 ? 47.499 11.001 16.186 1.00 51.53 100 SER A CA 1
ATOM 799 C C . SER A 1 100 ? 47.221 11.897 17.400 1.00 51.53 100 SER A C 1
ATOM 801 O O . SER A 1 100 ? 47.449 11.497 18.546 1.00 51.53 100 SER A O 1
ATOM 803 N N . ARG A 1 101 ? 46.651 13.085 17.160 1.00 55.50 101 ARG A N 1
ATOM 804 C CA . ARG A 1 101 ? 46.333 14.089 18.190 1.00 55.50 101 ARG A CA 1
ATOM 805 C C . ARG A 1 101 ? 45.233 13.591 19.140 1.00 55.50 101 ARG A C 1
ATOM 807 O O . ARG A 1 101 ? 45.422 13.613 20.358 1.00 55.50 101 ARG A O 1
ATOM 814 N N . ALA A 1 102 ? 44.155 13.013 18.602 1.00 52.44 102 ALA A N 1
ATOM 815 C CA . ALA A 1 102 ? 43.083 12.386 19.378 1.00 52.44 102 ALA A CA 1
ATOM 816 C C . ALA A 1 102 ? 43.593 11.226 20.257 1.00 52.44 102 ALA A C 1
ATOM 818 O O . ALA A 1 102 ? 43.210 11.118 21.422 1.00 52.44 102 ALA A O 1
ATOM 819 N N . ARG A 1 103 ? 44.521 10.395 19.753 1.00 54.66 103 ARG A N 1
ATOM 820 C CA . ARG A 1 103 ? 45.154 9.318 20.541 1.00 54.66 103 ARG A CA 1
ATOM 821 C C . ARG A 1 103 ? 45.996 9.832 21.710 1.00 54.66 103 ARG A C 1
ATOM 823 O O . ARG A 1 103 ? 46.027 9.171 22.747 1.00 54.66 103 ARG A O 1
ATOM 830 N N . THR A 1 104 ? 46.674 10.970 21.572 1.00 55.38 104 THR A N 1
ATOM 831 C CA . THR A 1 104 ? 47.437 11.586 22.674 1.00 55.38 104 THR A CA 1
ATOM 832 C C . THR A 1 104 ? 46.504 12.085 23.776 1.00 55.38 104 THR A C 1
ATOM 834 O O . THR A 1 104 ? 46.738 11.788 24.948 1.00 55.38 104 THR A O 1
ATOM 837 N N . LEU A 1 105 ? 45.396 12.735 23.405 1.00 52.88 105 LEU A N 1
ATOM 838 C CA . LEU A 1 105 ? 44.361 13.170 24.346 1.00 52.88 105 LEU A CA 1
ATOM 839 C C . LEU A 1 105 ? 43.700 11.972 25.059 1.00 52.88 105 LEU A C 1
ATOM 841 O O . LEU A 1 105 ? 43.638 11.943 26.285 1.00 52.88 105 LEU A O 1
ATOM 845 N N . LEU A 1 106 ? 43.306 10.930 24.316 1.00 54.25 106 LEU A N 1
ATOM 846 C CA . LEU A 1 106 ? 42.754 9.681 24.866 1.00 54.25 106 LEU A CA 1
ATOM 847 C C . LEU A 1 106 ? 43.713 8.975 25.834 1.00 54.25 106 LEU A C 1
ATOM 849 O O . LEU A 1 106 ? 43.284 8.489 26.879 1.00 54.25 106 LEU A O 1
ATOM 853 N N . LYS A 1 107 ? 45.014 8.927 25.516 1.00 55.06 107 LYS A N 1
ATOM 854 C CA . LYS A 1 107 ? 46.042 8.374 26.414 1.00 55.06 107 LYS A CA 1
ATOM 855 C C . LYS A 1 107 ? 46.176 9.168 27.710 1.00 55.06 107 LYS A C 1
ATOM 857 O O . LYS A 1 107 ? 46.462 8.558 28.735 1.00 55.06 107 LYS A O 1
ATOM 862 N N . TYR A 1 108 ? 45.988 10.488 27.672 1.00 53.69 108 TYR A N 1
ATOM 863 C CA . TYR A 1 108 ? 45.990 11.316 28.875 1.00 53.69 108 TYR A CA 1
ATOM 864 C C . TYR A 1 108 ? 44.734 11.056 29.717 1.00 53.69 108 TYR A C 1
ATOM 866 O O . TYR A 1 108 ? 44.860 10.654 30.869 1.00 53.69 108 TYR A O 1
ATOM 874 N N . ILE A 1 109 ? 43.539 11.141 29.118 1.00 52.75 109 ILE A N 1
ATOM 875 C CA . ILE A 1 109 ? 42.254 10.924 29.809 1.00 52.75 109 ILE A CA 1
ATOM 876 C C . ILE A 1 109 ? 42.172 9.527 30.451 1.00 52.75 109 ILE A C 1
ATOM 878 O O . ILE A 1 109 ? 41.688 9.392 31.570 1.00 52.75 109 ILE A O 1
ATOM 882 N N . LYS A 1 110 ? 42.687 8.481 29.788 1.00 52.09 110 LYS A N 1
ATOM 883 C CA . LYS A 1 110 ? 42.752 7.115 30.347 1.00 52.09 110 LYS A CA 1
ATOM 884 C C . LYS A 1 110 ? 43.784 6.936 31.471 1.00 52.09 110 LYS A C 1
ATOM 886 O O . LYS A 1 110 ? 43.806 5.878 32.093 1.00 52.09 110 LYS A O 1
ATOM 891 N N . LYS A 1 111 ? 44.659 7.921 31.692 1.00 50.22 111 LYS A N 1
ATOM 892 C CA . LYS A 1 111 ? 45.730 7.906 32.700 1.00 50.22 111 LYS A CA 1
ATOM 893 C C . LYS A 1 111 ? 45.435 8.832 33.889 1.00 50.22 111 LYS A C 1
ATOM 895 O O . LYS A 1 111 ? 45.995 8.614 34.958 1.00 50.22 111 LYS A O 1
ATOM 900 N N . THR A 1 112 ? 44.566 9.829 33.719 1.00 48.84 112 THR A N 1
ATOM 901 C CA . THR A 1 112 ? 43.995 10.624 34.816 1.00 48.84 112 THR A CA 1
ATOM 902 C C . THR A 1 112 ? 43.081 9.743 35.677 1.00 48.84 112 THR A C 1
ATOM 904 O O . THR A 1 112 ? 42.337 8.918 35.145 1.00 48.84 112 THR A O 1
ATOM 907 N N . ASP A 1 113 ? 43.127 9.893 37.004 1.00 47.72 113 ASP A N 1
ATOM 908 C CA . ASP A 1 113 ? 42.290 9.094 37.908 1.00 47.72 113 ASP A CA 1
ATOM 909 C C . ASP A 1 113 ? 40.797 9.355 37.624 1.00 47.72 113 ASP A C 1
ATOM 911 O O . ASP A 1 113 ? 40.359 10.506 37.529 1.00 47.72 113 ASP A O 1
ATOM 915 N N . LYS A 1 114 ? 39.990 8.286 37.543 1.00 44.91 114 LYS A N 1
ATOM 916 C CA . LYS A 1 114 ? 38.524 8.385 37.459 1.00 44.91 114 LYS A CA 1
ATOM 917 C C . LYS A 1 114 ? 37.956 9.245 38.588 1.00 44.91 114 LYS A C 1
ATOM 919 O O . LYS A 1 114 ? 36.999 9.971 38.350 1.00 44.91 114 LYS A O 1
ATOM 924 N N . ASN A 1 115 ? 38.556 9.212 39.781 1.00 39.19 115 ASN A N 1
ATOM 925 C CA . ASN A 1 115 ? 38.134 10.050 40.905 1.00 39.19 115 ASN A CA 1
ATOM 926 C C . ASN A 1 115 ? 38.429 11.541 40.690 1.00 39.19 115 ASN A C 1
ATOM 928 O O . ASN A 1 115 ? 37.749 12.384 41.268 1.00 39.19 115 ASN A O 1
ATOM 932 N N . GLU A 1 116 ? 39.431 11.889 39.881 1.00 41.31 116 GLU A N 1
ATOM 933 C CA . GLU A 1 116 ? 39.776 13.277 39.570 1.00 41.31 116 GLU A CA 1
ATOM 934 C C . GLU A 1 116 ? 38.895 13.825 38.443 1.00 41.31 116 GLU A C 1
ATOM 936 O O . GLU A 1 116 ? 38.365 14.927 38.567 1.00 41.31 116 GLU A O 1
ATOM 941 N N . VAL A 1 117 ? 38.621 13.014 37.413 1.00 41.62 117 VAL A N 1
ATOM 942 C CA . VAL A 1 117 ? 37.596 13.319 36.399 1.00 41.62 117 VAL A CA 1
ATOM 943 C C . VAL A 1 117 ? 36.225 13.487 37.064 1.00 41.62 117 VAL A C 1
ATOM 945 O O . VAL A 1 117 ? 35.570 14.504 36.847 1.00 41.62 117 VAL A O 1
ATOM 948 N N . GLN A 1 118 ? 35.837 12.561 37.950 1.00 40.53 118 GLN A N 1
ATOM 949 C CA . GLN A 1 118 ? 34.591 12.657 38.711 1.00 40.53 118 GLN A CA 1
ATOM 950 C C . GLN A 1 118 ? 34.588 13.876 39.643 1.00 40.53 118 GLN A C 1
ATOM 952 O O . GLN A 1 118 ? 33.608 14.605 39.651 1.00 40.53 118 GLN A O 1
ATOM 957 N N . ARG A 1 119 ? 35.683 14.184 40.357 1.00 38.91 119 ARG A N 1
ATOM 958 C CA . ARG A 1 119 ? 35.783 15.418 41.164 1.00 38.91 119 ARG A CA 1
ATOM 959 C C . ARG A 1 119 ? 35.595 16.680 40.334 1.00 38.91 119 ARG A C 1
ATOM 961 O O . ARG A 1 119 ? 34.950 17.603 40.814 1.00 38.91 119 ARG A O 1
ATOM 968 N N . ILE A 1 120 ? 36.160 16.748 39.129 1.00 38.28 120 ILE A N 1
ATOM 969 C CA . ILE A 1 120 ? 35.976 17.896 38.234 1.00 38.28 120 ILE A CA 1
ATOM 970 C C . ILE A 1 120 ? 34.495 18.004 37.846 1.00 38.28 120 ILE A C 1
ATOM 972 O O . ILE A 1 120 ? 33.915 19.078 37.991 1.00 38.28 120 ILE A O 1
ATOM 976 N N . THR A 1 121 ? 33.857 16.897 37.453 1.00 36.84 121 THR A N 1
ATOM 977 C CA . THR A 1 121 ? 32.407 16.843 37.194 1.00 36.84 121 THR A CA 1
ATOM 978 C C . THR A 1 121 ? 31.586 17.278 38.417 1.00 36.84 121 THR A C 1
ATOM 980 O O . THR A 1 121 ? 30.703 18.121 38.289 1.00 36.84 121 THR A O 1
ATOM 983 N N . ASP A 1 122 ? 31.920 16.792 39.613 1.00 37.47 122 ASP A N 1
ATOM 984 C CA . ASP A 1 122 ? 31.222 17.085 40.869 1.00 37.47 122 ASP A CA 1
ATOM 985 C C . ASP A 1 122 ? 31.411 18.538 41.339 1.00 37.47 122 ASP A C 1
ATOM 987 O O . ASP A 1 122 ? 30.513 19.102 41.965 1.00 37.47 122 ASP A O 1
ATOM 991 N N . ILE A 1 123 ? 32.565 19.158 41.059 1.00 35.69 123 ILE A N 1
ATOM 992 C CA . ILE A 1 123 ? 32.817 20.583 41.325 1.00 35.69 123 ILE A CA 1
ATOM 993 C C . ILE A 1 123 ? 31.890 21.437 40.452 1.00 35.69 123 ILE A C 1
ATOM 995 O O . ILE A 1 123 ? 31.195 22.299 40.985 1.00 35.69 123 ILE A O 1
ATOM 999 N N . PHE A 1 124 ? 31.791 21.140 39.152 1.00 32.84 124 PHE A N 1
ATOM 1000 C CA . PHE A 1 124 ? 30.860 21.837 38.256 1.00 32.84 124 PHE A CA 1
ATOM 1001 C C . PHE A 1 124 ? 29.384 21.557 38.588 1.00 32.84 124 PHE A C 1
ATOM 1003 O O . PHE A 1 124 ? 28.554 22.459 38.498 1.00 32.84 124 PHE A O 1
ATOM 1010 N N . CYS A 1 125 ? 29.036 20.347 39.038 1.00 32.88 125 CYS A N 1
ATOM 1011 C CA . CYS A 1 125 ? 27.674 20.038 39.483 1.00 32.88 125 CYS A CA 1
ATOM 1012 C C . CYS A 1 125 ? 27.288 20.716 40.810 1.00 32.88 125 CYS A C 1
ATOM 1014 O O . CYS A 1 125 ? 26.098 20.884 41.058 1.00 32.88 125 CYS A O 1
ATOM 1016 N N . LYS A 1 126 ? 28.247 21.122 41.656 1.00 32.28 126 LYS A N 1
ATOM 1017 C CA . LYS A 1 126 ? 27.973 21.797 42.941 1.00 32.28 126 LYS A CA 1
ATOM 1018 C C . LYS A 1 126 ? 27.667 23.288 42.831 1.00 32.28 126 LYS A C 1
ATOM 1020 O O . LYS A 1 126 ? 27.056 23.828 43.750 1.00 32.28 126 LYS A O 1
ATOM 1025 N N . GLU A 1 127 ? 28.056 23.943 41.739 1.00 31.06 127 GLU A N 1
ATOM 1026 C CA . GLU A 1 127 ? 27.651 25.330 41.457 1.00 31.06 127 GLU A CA 1
ATOM 1027 C C . GLU A 1 127 ? 26.282 25.411 40.749 1.00 31.06 127 GLU A C 1
ATOM 1029 O O . GLU A 1 127 ? 25.691 26.485 40.652 1.00 31.06 127 GLU A O 1
ATOM 1034 N N . ALA A 1 128 ? 25.716 24.268 40.336 1.00 31.11 128 ALA A N 1
ATOM 1035 C CA . ALA A 1 128 ? 24.324 24.149 39.912 1.00 31.11 128 ALA A CA 1
ATOM 1036 C C . ALA A 1 128 ? 23.409 23.790 41.104 1.00 31.11 128 ALA A C 1
ATOM 1038 O O . ALA A 1 128 ? 23.710 22.915 41.913 1.00 31.11 128 ALA A O 1
ATOM 1039 N N . ASN A 1 129 ? 22.271 24.480 41.216 1.00 29.52 129 ASN A N 1
ATOM 1040 C CA . ASN A 1 129 ? 21.386 24.454 42.388 1.00 29.52 129 ASN A CA 1
ATOM 1041 C C . ASN A 1 129 ? 20.885 23.021 42.747 1.00 29.52 129 ASN A C 1
ATOM 1043 O O . ASN A 1 129 ? 20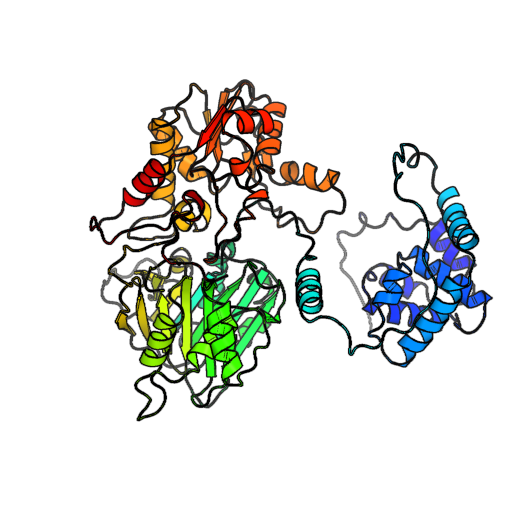.218 22.396 41.917 1.00 29.52 129 ASN A O 1
ATOM 1047 N N . PRO A 1 130 ? 21.141 22.488 43.964 1.00 29.47 130 PRO A N 1
ATOM 1048 C CA . PRO A 1 130 ? 21.016 21.055 44.286 1.00 29.47 130 PRO A CA 1
ATOM 1049 C C . PRO A 1 130 ? 19.580 20.531 44.539 1.00 29.47 130 PRO A C 1
ATOM 1051 O O . PRO A 1 130 ? 19.380 19.637 45.360 1.00 29.47 130 PRO A O 1
ATOM 1054 N N . ALA A 1 131 ? 18.567 21.057 43.843 1.00 28.88 131 ALA A N 1
ATOM 1055 C CA . ALA A 1 131 ? 17.166 20.646 44.012 1.00 28.88 131 ALA A CA 1
ATOM 1056 C C . ALA A 1 131 ? 16.735 19.453 43.126 1.00 28.88 131 ALA A C 1
ATOM 1058 O O . ALA A 1 131 ? 15.812 18.731 43.495 1.00 28.88 131 ALA A O 1
ATOM 1059 N N . ASP A 1 132 ? 17.405 19.213 41.992 1.00 33.22 132 ASP A N 1
ATOM 1060 C CA . ASP A 1 132 ? 16.978 18.217 40.986 1.00 33.22 132 ASP A CA 1
ATOM 1061 C C . ASP A 1 132 ? 17.543 16.792 41.198 1.00 33.22 132 ASP A C 1
ATOM 1063 O O . ASP A 1 132 ? 17.212 15.879 40.443 1.00 33.22 132 ASP A O 1
ATOM 1067 N N . TYR A 1 133 ? 18.393 16.563 42.209 1.00 27.89 133 TYR A N 1
ATOM 1068 C CA . TYR A 1 133 ? 19.226 15.345 42.295 1.00 27.89 133 TYR A CA 1
ATOM 1069 C C . TYR A 1 133 ? 18.782 14.267 43.305 1.00 27.89 133 TYR A C 1
ATOM 1071 O O . TYR A 1 133 ? 19.490 13.278 43.497 1.00 27.89 133 TYR A O 1
ATOM 1079 N N . LEU A 1 134 ? 17.625 14.415 43.963 1.00 26.70 134 LEU A N 1
ATOM 1080 C CA . LEU A 1 134 ? 17.177 13.492 45.020 1.00 26.70 134 LEU A CA 1
ATOM 1081 C C . LEU A 1 134 ? 15.831 12.807 44.734 1.00 26.70 134 LEU A C 1
ATOM 1083 O O . LEU A 1 134 ? 14.824 13.073 45.384 1.00 26.70 134 LEU A O 1
ATOM 1087 N N . SER A 1 135 ? 15.848 11.814 43.838 1.00 25.19 135 SER A N 1
ATOM 1088 C CA . SER A 1 135 ? 15.074 10.572 44.037 1.00 25.19 135 SER A CA 1
ATOM 1089 C C . SER A 1 135 ? 15.575 9.390 43.181 1.00 25.19 135 SER A C 1
ATOM 1091 O O . SER A 1 135 ? 15.094 9.188 42.077 1.00 25.19 135 SER A O 1
ATOM 1093 N N . ARG A 1 136 ? 16.506 8.605 43.763 1.00 27.52 136 ARG A N 1
ATOM 1094 C CA . ARG A 1 136 ? 16.709 7.128 43.658 1.00 27.52 136 ARG A CA 1
ATOM 1095 C C . ARG A 1 136 ? 16.708 6.490 42.246 1.00 27.52 136 ARG A C 1
ATOM 1097 O O . ARG A 1 136 ? 15.732 6.573 41.521 1.00 27.52 136 ARG A O 1
ATOM 1104 N N . ASN A 1 137 ? 17.724 5.750 41.795 1.00 26.77 137 ASN A N 1
ATOM 1105 C CA . ASN A 1 137 ? 18.772 4.983 42.491 1.00 26.77 137 ASN A CA 1
ATOM 1106 C C . ASN A 1 137 ? 18.254 3.903 43.467 1.00 26.77 137 ASN A C 1
ATOM 1108 O O . ASN A 1 137 ? 18.404 4.025 44.676 1.00 26.77 137 ASN A O 1
ATOM 1112 N N . GLU A 1 138 ? 17.666 2.858 42.878 1.00 25.34 138 GLU A N 1
ATOM 1113 C CA . GLU A 1 138 ? 17.394 1.480 43.342 1.00 25.34 138 GLU A CA 1
ATOM 1114 C C . GLU A 1 138 ? 17.130 0.709 42.013 1.00 25.34 138 GLU A C 1
ATOM 1116 O O . GLU A 1 138 ? 16.350 1.198 41.200 1.00 25.34 138 GLU A O 1
ATOM 1121 N N . THR A 1 139 ? 17.758 -0.404 41.611 1.00 23.45 139 THR A N 1
ATOM 1122 C CA . THR A 1 139 ? 18.695 -1.333 42.265 1.00 23.45 139 THR A CA 1
ATOM 1123 C C . THR A 1 139 ? 19.565 -2.011 41.190 1.00 23.45 139 THR A C 1
ATOM 1125 O O . THR A 1 139 ? 19.021 -2.535 40.221 1.00 23.45 139 THR A O 1
ATOM 1128 N N . ILE A 1 140 ? 20.892 -2.072 41.373 1.00 24.34 140 ILE A N 1
ATOM 1129 C CA . ILE A 1 140 ? 21.765 -3.037 40.674 1.00 24.34 140 ILE A CA 1
ATOM 1130 C C . ILE A 1 140 ? 22.364 -3.962 41.732 1.00 24.34 140 ILE A C 1
ATOM 1132 O O . ILE A 1 140 ? 23.149 -3.530 42.575 1.00 24.34 140 ILE A O 1
ATOM 1136 N N . SER A 1 141 ? 21.996 -5.236 41.675 1.00 23.77 141 SER A N 1
ATOM 1137 C CA . SER A 1 141 ? 22.647 -6.336 42.385 1.00 23.77 141 SER A CA 1
ATOM 1138 C C . SER A 1 141 ? 22.498 -7.612 41.549 1.00 23.77 141 SER A C 1
ATOM 1140 O O . SER A 1 141 ? 21.534 -7.727 40.794 1.00 23.77 141 SER A O 1
ATOM 1142 N N . LEU A 1 142 ? 23.447 -8.551 41.701 1.00 22.47 142 LEU A N 1
ATOM 1143 C CA . LEU A 1 142 ? 23.672 -9.736 40.843 1.00 22.47 142 LEU A CA 1
ATOM 1144 C C . LEU A 1 142 ? 24.245 -9.331 39.462 1.00 22.47 142 LEU A C 1
ATOM 1146 O O . LEU A 1 142 ? 23.551 -8.755 38.639 1.00 22.47 142 LEU A O 1
ATOM 1150 N N . LEU A 1 143 ? 25.517 -9.562 39.136 1.00 23.78 143 LEU A N 1
ATOM 1151 C CA . LEU A 1 143 ? 26.334 -10.759 39.364 1.00 23.78 143 LEU A CA 1
ATOM 1152 C C . LEU A 1 143 ? 27.783 -10.398 39.730 1.00 23.78 143 LEU A C 1
ATOM 1154 O O . LEU A 1 143 ? 28.275 -9.332 39.363 1.00 23.78 143 LEU A O 1
ATOM 1158 N N . GLY A 1 144 ? 28.449 -11.294 40.458 1.00 22.45 144 GLY A N 1
ATOM 1159 C CA . GLY A 1 144 ? 29.828 -11.116 40.903 1.00 22.45 144 GLY A CA 1
ATOM 1160 C C . GLY A 1 144 ? 30.847 -11.957 40.132 1.00 22.45 144 GLY A C 1
ATOM 1161 O O . GLY A 1 144 ? 30.506 -12.982 39.552 1.00 22.45 144 GLY A O 1
ATOM 1162 N N . GLU A 1 145 ? 32.090 -11.499 40.266 1.00 25.86 145 GLU A N 1
ATOM 1163 C CA . GLU A 1 145 ? 33.339 -12.270 40.333 1.00 25.86 145 GLU A CA 1
ATOM 1164 C C . GLU A 1 145 ? 33.995 -12.885 39.072 1.00 25.86 145 GLU A C 1
ATOM 1166 O O . GLU A 1 145 ? 33.389 -13.520 38.219 1.00 25.86 145 GLU A O 1
ATOM 1171 N N . GLU A 1 146 ? 35.316 -12.659 39.066 1.00 24.66 146 GLU A N 1
ATOM 1172 C CA . GLU A 1 146 ? 36.428 -13.340 38.387 1.00 24.66 146 GLU A CA 1
ATOM 1173 C C . GLU A 1 146 ? 36.535 -13.358 36.848 1.00 24.66 146 GLU A C 1
ATOM 1175 O O . GLU A 1 146 ? 35.908 -14.125 36.122 1.00 24.66 146 GLU A O 1
ATOM 1180 N N . ALA A 1 147 ? 37.506 -12.573 36.364 1.00 23.62 147 ALA A N 1
ATOM 1181 C CA . ALA A 1 147 ? 38.122 -12.719 35.050 1.00 23.62 147 ALA A CA 1
ATOM 1182 C C . ALA A 1 147 ? 39.460 -13.482 35.168 1.00 23.62 147 ALA A C 1
ATOM 1184 O O . ALA A 1 147 ? 40.320 -13.054 35.945 1.00 23.62 147 ALA A O 1
ATOM 1185 N N . PRO A 1 148 ? 39.702 -14.540 34.370 1.00 24.58 148 PRO A N 1
ATOM 1186 C CA . PRO A 1 148 ? 41.031 -15.117 34.193 1.00 24.58 148 PRO A CA 1
ATOM 1187 C C . PRO A 1 148 ? 41.870 -14.322 33.183 1.00 24.58 148 PRO A C 1
ATOM 1189 O O . PRO A 1 148 ? 41.365 -13.700 32.248 1.00 24.58 148 PRO A O 1
ATOM 1192 N N . THR A 1 149 ? 43.185 -14.369 33.363 1.00 25.30 149 THR A N 1
ATOM 1193 C CA . THR A 1 149 ? 44.188 -13.630 32.585 1.00 25.30 149 THR A CA 1
ATOM 1194 C C . THR A 1 149 ? 44.564 -14.280 31.251 1.00 25.30 149 THR A C 1
ATOM 1196 O O . THR A 1 149 ? 44.724 -15.493 31.181 1.00 25.30 149 THR A O 1
ATOM 1199 N N . THR A 1 150 ? 44.826 -13.429 30.251 1.00 32.00 150 THR A N 1
ATOM 1200 C CA . THR A 1 150 ? 45.747 -13.611 29.104 1.00 32.00 150 THR A CA 1
ATOM 1201 C C . THR A 1 150 ? 46.048 -15.040 28.619 1.00 32.00 150 THR A C 1
ATOM 1203 O O . THR A 1 150 ? 46.930 -15.711 29.154 1.00 32.00 150 THR A O 1
ATOM 1206 N N . ALA A 1 151 ? 45.459 -15.412 27.481 1.00 24.77 151 ALA A N 1
ATOM 1207 C CA . ALA A 1 151 ? 45.995 -16.426 26.574 1.00 24.77 151 ALA A CA 1
ATOM 1208 C C . ALA A 1 151 ? 45.773 -15.980 25.118 1.00 24.77 151 ALA A C 1
ATOM 1210 O O . ALA A 1 151 ? 44.722 -15.424 24.794 1.00 24.77 151 ALA A O 1
ATOM 1211 N N . GLU A 1 152 ? 46.760 -16.194 24.247 1.00 27.19 152 GLU A N 1
ATOM 1212 C CA . GLU A 1 152 ? 46.627 -15.949 22.806 1.00 27.19 152 GLU A CA 1
ATOM 1213 C C . GLU A 1 152 ? 45.742 -17.037 22.181 1.00 27.19 152 GLU A C 1
ATOM 1215 O O . GLU A 1 152 ? 46.000 -18.227 22.358 1.00 27.19 152 GLU A O 1
ATOM 1220 N N . VAL A 1 153 ? 44.698 -16.644 21.444 1.00 25.88 153 VAL A N 1
ATOM 1221 C CA . VAL A 1 153 ? 43.809 -17.582 20.740 1.00 25.88 153 VAL A CA 1
ATOM 1222 C C . VAL A 1 153 ? 44.187 -17.625 19.264 1.00 25.88 153 VAL A C 1
ATOM 1224 O O . VAL A 1 153 ? 44.103 -16.617 18.561 1.00 25.88 153 VAL A O 1
ATOM 1227 N N . ASN A 1 154 ? 44.585 -18.806 18.793 1.00 25.06 154 ASN A N 1
ATOM 1228 C CA . ASN A 1 154 ? 44.884 -19.058 17.387 1.00 25.06 154 ASN A CA 1
ATOM 1229 C C . ASN A 1 154 ? 43.575 -19.256 16.603 1.00 25.06 154 ASN A C 1
ATOM 1231 O O . ASN A 1 154 ? 42.726 -20.057 16.986 1.00 25.06 154 ASN A O 1
ATOM 1235 N N . LEU A 1 155 ? 43.405 -18.536 15.492 1.00 29.97 155 LEU A N 1
ATOM 1236 C CA . LEU A 1 155 ? 42.143 -18.474 14.732 1.00 29.97 155 LEU A CA 1
ATOM 1237 C C . LEU A 1 155 ? 41.860 -19.700 13.832 1.00 29.97 155 LEU A C 1
ATOM 1239 O O . LEU A 1 155 ? 40.965 -19.642 12.993 1.00 29.97 155 LEU A O 1
ATOM 1243 N N . SER A 1 156 ? 42.600 -20.803 13.991 1.00 30.67 156 SER A N 1
ATOM 1244 C CA . SER A 1 156 ? 42.426 -22.043 13.214 1.00 30.67 156 SER A CA 1
ATOM 1245 C C . SER A 1 156 ? 41.455 -23.054 13.831 1.00 30.67 156 SER A C 1
ATOM 1247 O O . SER A 1 156 ? 40.951 -23.908 13.107 1.00 30.67 156 SER A O 1
ATOM 1249 N N . ASP A 1 157 ? 41.179 -22.956 15.136 1.00 31.48 157 ASP A N 1
ATOM 1250 C CA . ASP A 1 157 ? 40.555 -24.045 15.910 1.00 31.48 157 ASP A CA 1
ATOM 1251 C C . ASP A 1 157 ? 39.119 -23.716 16.375 1.00 31.48 157 ASP A C 1
ATOM 1253 O O . ASP A 1 157 ? 38.601 -24.314 17.319 1.00 31.48 157 ASP A O 1
ATOM 1257 N N . VAL A 1 158 ? 38.454 -22.754 15.725 1.00 31.41 158 VAL A N 1
ATOM 1258 C CA . VAL A 1 158 ? 37.045 -22.420 15.997 1.00 31.41 158 VAL A CA 1
ATOM 1259 C C . VAL A 1 158 ? 36.135 -23.444 15.301 1.00 31.41 158 VAL A C 1
ATOM 1261 O O . VAL A 1 158 ? 36.173 -23.531 14.071 1.00 31.41 158 VAL A O 1
ATOM 1264 N N . PRO A 1 159 ? 35.281 -24.197 16.026 1.00 30.09 159 PRO A N 1
ATOM 1265 C CA . PRO A 1 159 ? 34.314 -25.093 15.399 1.00 30.09 159 PRO A CA 1
ATOM 1266 C C . PRO A 1 159 ? 33.368 -24.310 14.482 1.00 30.09 159 PRO A C 1
ATOM 1268 O O . PRO A 1 159 ? 32.888 -23.238 14.861 1.00 30.09 159 PRO A O 1
ATOM 1271 N N . THR A 1 160 ? 33.059 -24.855 13.302 1.00 31.88 160 THR A N 1
ATOM 1272 C CA . THR A 1 160 ? 32.167 -24.233 12.298 1.00 31.88 160 THR A CA 1
ATOM 1273 C C . THR A 1 160 ? 30.833 -23.768 12.884 1.00 31.88 160 THR A C 1
ATOM 1275 O O . THR A 1 160 ? 30.319 -22.714 12.516 1.00 31.88 160 THR A O 1
ATOM 1278 N N . ASP A 1 161 ? 30.323 -24.517 13.856 1.00 31.23 161 ASP A N 1
ATOM 1279 C CA . ASP A 1 161 ? 29.053 -24.297 14.541 1.00 31.23 161 ASP A CA 1
ATOM 1280 C C . ASP A 1 161 ? 29.046 -22.986 15.355 1.00 31.23 161 ASP A C 1
ATOM 1282 O O . ASP A 1 161 ? 27.995 -22.376 15.549 1.00 31.23 161 ASP A O 1
ATOM 1286 N N . LEU A 1 162 ? 30.217 -22.514 15.808 1.00 26.91 162 LEU A N 1
ATOM 1287 C CA . LEU A 1 162 ? 30.356 -21.264 16.563 1.00 26.91 162 LEU A CA 1
ATOM 1288 C C . LEU A 1 162 ? 30.421 -20.030 15.648 1.00 26.91 162 LEU A C 1
ATOM 1290 O O . LEU A 1 162 ? 29.968 -18.950 16.031 1.00 26.91 162 LEU A O 1
ATOM 1294 N N . LEU A 1 163 ? 30.937 -20.190 14.423 1.00 29.81 163 LEU A N 1
ATOM 1295 C CA . LEU A 1 163 ? 30.932 -19.137 13.402 1.00 29.81 163 LEU A CA 1
ATOM 1296 C C . LEU A 1 163 ? 29.495 -18.798 12.976 1.00 29.81 163 LEU A C 1
ATOM 1298 O O . LEU A 1 163 ? 29.146 -17.629 12.806 1.00 29.81 163 LEU A O 1
ATOM 1302 N N . ASP A 1 164 ? 28.644 -19.820 12.893 1.00 29.44 164 ASP A N 1
ATOM 1303 C CA . ASP A 1 164 ? 27.216 -19.698 12.596 1.00 29.44 164 ASP A CA 1
ATOM 1304 C C . ASP A 1 164 ? 26.441 -18.969 13.715 1.00 29.44 164 ASP A C 1
ATOM 1306 O O . ASP A 1 164 ? 25.478 -18.252 13.443 1.00 29.44 164 ASP A O 1
ATOM 1310 N N . VAL A 1 165 ? 26.886 -19.079 14.975 1.00 27.78 165 VAL A N 1
ATOM 1311 C CA . VAL A 1 165 ? 26.324 -18.329 16.117 1.00 27.78 165 VAL A CA 1
ATOM 1312 C C . VAL A 1 165 ? 26.793 -16.871 16.118 1.00 27.78 165 VAL A C 1
ATOM 1314 O O . VAL A 1 165 ? 25.973 -15.966 16.278 1.00 27.78 165 VAL A O 1
ATOM 1317 N N . LEU A 1 166 ? 28.082 -16.612 15.881 1.00 24.91 166 LEU A N 1
ATOM 1318 C CA . LEU A 1 166 ? 28.620 -15.245 15.836 1.00 24.91 166 LEU A CA 1
ATOM 1319 C C . LEU A 1 166 ? 28.062 -14.434 14.654 1.00 24.91 166 LEU A C 1
ATOM 1321 O O . LEU A 1 166 ? 27.782 -13.248 14.812 1.00 24.91 166 LEU A O 1
ATOM 1325 N N . THR A 1 167 ? 27.803 -15.083 13.515 1.00 28.58 167 THR A N 1
ATOM 1326 C CA . THR A 1 167 ? 27.161 -14.452 12.346 1.00 28.58 167 THR A CA 1
ATOM 1327 C C . THR A 1 167 ? 25.698 -14.069 12.625 1.00 28.58 167 THR A C 1
ATOM 1329 O O . THR A 1 167 ? 25.202 -13.086 12.079 1.00 28.58 167 THR A O 1
ATOM 1332 N N . ARG A 1 168 ? 25.004 -14.788 13.522 1.00 27.88 168 ARG A N 1
ATOM 1333 C CA . ARG A 1 168 ? 23.641 -14.432 13.966 1.00 27.88 168 ARG A CA 1
ATOM 1334 C C . ARG A 1 168 ? 23.635 -13.252 14.942 1.00 27.88 168 ARG A C 1
ATOM 1336 O O . ARG A 1 168 ? 22.731 -12.426 14.885 1.00 27.88 168 ARG A O 1
ATOM 1343 N N . MET A 1 169 ? 24.651 -13.116 15.799 1.00 24.34 169 MET A N 1
ATOM 1344 C CA . MET A 1 169 ? 24.700 -12.032 16.794 1.00 24.34 169 MET A CA 1
ATOM 1345 C C . MET A 1 169 ? 24.971 -10.640 16.197 1.00 24.34 169 MET A C 1
ATOM 1347 O O . MET A 1 169 ? 24.646 -9.641 16.834 1.00 24.34 169 MET A O 1
ATOM 1351 N N . SER A 1 170 ? 25.513 -10.544 14.978 1.00 24.55 170 SER A N 1
ATOM 1352 C CA . SER A 1 170 ? 25.740 -9.258 14.298 1.00 24.55 170 SER A CA 1
ATOM 1353 C C . SER A 1 170 ? 24.510 -8.667 13.588 1.00 24.55 170 SER A C 1
ATOM 1355 O O . SER A 1 170 ? 24.617 -7.574 13.037 1.00 24.55 170 SER A O 1
ATOM 1357 N N . CYS A 1 171 ? 23.355 -9.348 13.589 1.00 25.97 171 CYS A N 1
ATOM 1358 C CA . CYS A 1 171 ? 22.130 -8.864 12.931 1.00 25.97 171 CYS A CA 1
ATOM 1359 C C . CYS A 1 171 ? 21.115 -8.178 13.870 1.00 25.97 171 CYS A C 1
ATOM 1361 O O . CYS A 1 171 ? 20.370 -7.316 13.410 1.00 25.97 171 CYS A O 1
ATOM 1363 N N . ASP A 1 172 ? 21.113 -8.480 15.173 1.00 24.69 172 ASP A N 1
ATOM 1364 C CA . ASP A 1 172 ? 20.022 -8.103 16.095 1.00 24.69 172 ASP A CA 1
ATOM 1365 C C . ASP A 1 172 ? 20.361 -6.931 17.045 1.00 24.69 172 ASP A C 1
ATOM 1367 O O . ASP A 1 172 ? 20.129 -6.990 18.255 1.00 24.69 172 ASP A O 1
ATOM 1371 N N . GLN A 1 173 ? 20.909 -5.830 16.513 1.00 22.77 173 GLN A N 1
ATOM 1372 C CA . GLN A 1 173 ? 21.103 -4.564 17.255 1.00 22.77 173 GLN A CA 1
ATOM 1373 C C . GLN A 1 173 ? 20.674 -3.308 16.466 1.00 22.77 173 GLN A C 1
ATOM 1375 O O . GLN A 1 173 ? 21.205 -2.216 16.674 1.00 22.77 173 GLN A O 1
ATOM 1380 N N . VAL A 1 174 ? 19.646 -3.408 15.616 1.00 25.78 174 VAL A N 1
ATOM 1381 C CA . VAL A 1 174 ? 18.856 -2.214 15.271 1.00 25.78 174 VAL A CA 1
ATOM 1382 C C . VAL A 1 174 ? 17.976 -1.892 16.475 1.00 25.78 174 VAL A C 1
ATOM 1384 O O . VAL A 1 174 ? 16.976 -2.565 16.705 1.00 25.78 174 VAL A O 1
ATOM 1387 N N . VAL A 1 175 ? 18.331 -0.864 17.253 1.00 21.91 175 VAL A N 1
ATOM 1388 C CA . VAL A 1 175 ? 17.427 -0.315 18.279 1.00 21.91 175 VAL A CA 1
ATOM 1389 C C . VAL A 1 175 ? 16.210 0.264 17.551 1.00 21.91 175 VAL A C 1
ATOM 1391 O O . VAL A 1 175 ? 16.372 1.264 16.844 1.00 21.91 175 VAL A O 1
ATOM 1394 N N . PRO A 1 176 ? 14.997 -0.305 17.689 1.00 27.19 176 PRO A N 1
ATOM 1395 C CA . PRO A 1 176 ? 13.864 0.183 16.926 1.00 27.19 176 PRO A CA 1
ATOM 1396 C C . PRO A 1 176 ? 13.487 1.586 17.402 1.00 27.19 176 PRO A C 1
ATOM 1398 O O . PRO A 1 176 ? 13.299 1.835 18.598 1.00 27.19 176 PRO A O 1
ATOM 1401 N N . GLY A 1 177 ? 13.313 2.510 16.459 1.00 27.52 177 GLY A N 1
ATOM 1402 C CA . GLY A 1 177 ? 12.448 3.653 16.716 1.00 27.52 177 GLY A CA 1
ATOM 1403 C C . GLY A 1 177 ? 11.046 3.127 17.029 1.00 27.52 177 GLY A C 1
ATOM 1404 O O . GLY A 1 177 ? 10.548 2.264 16.309 1.00 27.52 177 GLY A O 1
ATOM 1405 N N . ASP A 1 178 ? 10.412 3.626 18.096 1.00 33.91 178 ASP A N 1
ATOM 1406 C CA . ASP A 1 178 ? 9.025 3.285 18.457 1.00 33.91 178 ASP A CA 1
ATOM 1407 C C . ASP A 1 178 ? 8.037 3.863 17.422 1.00 33.91 178 ASP A C 1
ATOM 1409 O O . ASP A 1 178 ? 7.290 4.810 17.687 1.00 33.91 178 ASP A O 1
ATOM 1413 N N . GLU A 1 179 ? 8.021 3.301 16.216 1.00 42.19 179 GLU A N 1
ATOM 1414 C CA . GLU A 1 179 ? 6.954 3.526 15.251 1.00 42.19 179 GLU A CA 1
ATOM 1415 C C . GLU A 1 179 ? 5.752 2.660 15.658 1.00 42.19 179 GLU A C 1
ATOM 1417 O O . GLU A 1 179 ? 5.832 1.441 15.825 1.00 42.19 179 GLU A O 1
ATOM 1422 N N . THR A 1 180 ? 4.630 3.325 15.948 1.00 40.09 180 THR A N 1
ATOM 1423 C CA . THR A 1 180 ? 3.499 2.729 16.680 1.00 40.09 180 THR A CA 1
ATOM 1424 C C . THR A 1 180 ? 2.388 2.178 15.784 1.00 40.09 180 THR A C 1
ATOM 1426 O O . THR A 1 180 ? 1.317 1.857 16.292 1.00 40.09 180 THR A O 1
ATOM 1429 N N . GLY A 1 181 ? 2.604 2.108 14.471 1.00 50.38 181 GLY A N 1
ATOM 1430 C CA . GLY A 1 181 ? 1.615 1.669 13.485 1.00 50.38 181 GLY A CA 1
ATOM 1431 C C . GLY A 1 181 ? 2.231 0.738 12.447 1.00 50.38 181 GLY A C 1
ATOM 1432 O O . GLY A 1 181 ? 3.447 0.574 12.407 1.00 50.38 181 GLY A O 1
ATOM 1433 N N . LEU A 1 182 ? 1.387 0.132 11.613 1.00 52.41 182 LEU A N 1
ATOM 1434 C CA . LEU A 1 182 ? 1.865 -0.656 10.481 1.00 52.41 182 LEU A CA 1
ATOM 1435 C C . LEU A 1 182 ? 2.527 0.252 9.441 1.00 52.41 182 LEU A C 1
ATOM 1437 O O . LEU A 1 182 ? 2.020 1.342 9.160 1.00 52.41 182 LEU A O 1
ATOM 1441 N N . THR A 1 183 ? 3.596 -0.228 8.812 1.00 47.09 183 THR A N 1
ATOM 1442 C CA . THR A 1 183 ? 4.208 0.425 7.647 1.00 47.09 183 THR A CA 1
ATOM 1443 C C . THR A 1 183 ? 4.195 -0.539 6.460 1.00 47.09 183 THR A C 1
ATOM 1445 O O . THR A 1 183 ? 4.102 -1.757 6.628 1.00 47.09 183 THR A O 1
ATOM 1448 N N . HIS A 1 184 ? 4.169 -0.004 5.243 1.00 45.97 184 HIS A N 1
ATOM 1449 C CA . HIS A 1 184 ? 3.984 -0.779 4.017 1.00 45.97 184 HIS A CA 1
ATOM 1450 C C . HIS A 1 184 ? 4.919 -0.280 2.939 1.00 45.97 184 HIS A C 1
ATOM 1452 O O . HIS A 1 184 ? 5.290 0.892 2.920 1.00 45.97 184 HIS A O 1
ATOM 1458 N N . GLU A 1 185 ? 5.244 -1.185 2.027 1.00 64.69 185 GLU A N 1
ATOM 1459 C CA . GLU A 1 185 ? 6.074 -0.898 0.878 1.00 64.69 185 GLU A CA 1
ATOM 1460 C C . GLU A 1 185 ? 5.536 0.244 0.013 1.00 64.69 185 GLU A C 1
ATOM 1462 O O . GLU A 1 185 ? 4.382 0.268 -0.431 1.00 64.69 185 GLU A O 1
ATOM 1467 N N . CYS A 1 186 ? 6.463 1.158 -0.223 1.00 87.00 186 CYS A N 1
ATOM 1468 C CA . CYS A 1 186 ? 6.823 1.733 -1.502 1.00 87.00 186 CYS A CA 1
ATOM 1469 C C . CYS A 1 186 ? 5.713 2.137 -2.490 1.00 87.00 186 CYS A C 1
ATOM 1471 O O . CYS A 1 186 ? 4.976 1.318 -3.033 1.00 87.00 186 CYS A O 1
ATOM 1473 N N . GLY A 1 187 ? 5.689 3.417 -2.864 1.00 93.56 187 GLY A N 1
ATOM 1474 C CA . GLY A 1 187 ? 4.938 3.885 -4.030 1.00 93.56 187 GLY A CA 1
ATOM 1475 C C . GLY A 1 187 ? 5.798 3.815 -5.290 1.00 93.56 187 GLY A C 1
ATOM 1476 O O . GLY A 1 187 ? 6.845 4.455 -5.333 1.00 93.56 187 GLY A O 1
ATOM 1477 N N . VAL A 1 188 ? 5.352 3.089 -6.321 1.00 97.69 188 VAL A N 1
ATOM 1478 C CA . VAL A 1 188 ? 5.952 3.136 -7.670 1.00 97.69 188 VAL A CA 1
ATOM 1479 C C . VAL A 1 188 ? 5.125 4.016 -8.601 1.00 97.69 188 VAL A C 1
ATOM 1481 O O . VAL A 1 188 ? 3.894 3.996 -8.543 1.00 97.69 188 VAL A O 1
ATOM 1484 N N . PHE A 1 189 ? 5.802 4.759 -9.478 1.00 98.62 189 PHE A N 1
ATOM 1485 C CA . PHE A 1 189 ? 5.183 5.593 -10.506 1.00 98.62 189 PHE A CA 1
ATOM 1486 C C . PHE A 1 189 ? 5.995 5.541 -11.811 1.00 98.62 189 PHE A C 1
ATOM 1488 O O . PHE A 1 189 ? 7.220 5.451 -11.780 1.00 98.62 189 PHE A O 1
ATOM 1495 N N . GLY A 1 190 ? 5.340 5.626 -12.965 1.00 98.38 190 GLY A N 1
ATOM 1496 C CA . GLY A 1 190 ? 5.978 5.730 -14.277 1.00 98.38 190 GLY A CA 1
ATOM 1497 C C . GLY A 1 190 ? 5.168 6.608 -15.221 1.00 98.38 190 GLY A C 1
ATOM 1498 O O . GLY A 1 190 ? 3.941 6.648 -15.133 1.00 98.38 190 GLY A O 1
ATOM 1499 N N . CYS A 1 191 ? 5.852 7.320 -16.114 1.00 98.19 191 CYS A N 1
ATOM 1500 C CA . CYS A 1 191 ? 5.247 8.227 -17.085 1.00 98.19 191 CYS A CA 1
ATOM 1501 C C . CYS A 1 191 ? 6.003 8.174 -18.418 1.00 98.19 191 CYS A C 1
ATOM 1503 O O . CYS A 1 191 ? 7.234 8.162 -18.431 1.00 98.19 191 CYS A O 1
ATOM 1505 N N . ILE A 1 192 ? 5.268 8.171 -19.529 1.00 97.56 192 ILE A N 1
ATOM 1506 C CA . ILE A 1 192 ? 5.798 8.290 -20.892 1.00 97.56 192 ILE A CA 1
ATOM 1507 C C . ILE A 1 192 ? 4.914 9.237 -21.707 1.00 97.56 192 ILE A C 1
ATOM 1509 O O . ILE A 1 192 ? 3.693 9.086 -21.732 1.00 97.56 192 ILE A O 1
ATOM 1513 N N . ALA A 1 193 ? 5.516 10.228 -22.362 1.00 95.81 193 ALA A N 1
ATOM 1514 C CA . ALA A 1 193 ? 4.808 11.132 -23.263 1.00 95.81 193 ALA A CA 1
ATOM 1515 C C . ALA A 1 193 ? 4.625 10.492 -24.652 1.00 95.81 193 ALA A C 1
ATOM 1517 O O . ALA A 1 193 ? 5.479 9.738 -25.118 1.00 95.81 193 ALA A O 1
ATOM 1518 N N . ALA A 1 194 ? 3.512 10.801 -25.319 1.00 92.50 194 ALA A N 1
ATOM 1519 C CA . ALA A 1 194 ? 3.157 10.237 -26.623 1.00 92.50 194 ALA A CA 1
ATOM 1520 C C . ALA A 1 194 ? 3.829 10.956 -27.811 1.00 92.50 194 ALA A C 1
ATOM 1522 O O . ALA A 1 194 ? 4.014 10.368 -28.876 1.00 92.50 194 ALA A O 1
ATOM 1523 N N . GLY A 1 195 ? 4.196 12.231 -27.642 1.00 87.06 195 GLY A N 1
ATOM 1524 C CA . GLY A 1 195 ? 4.891 13.020 -28.666 1.00 87.06 195 GLY A CA 1
ATOM 1525 C C . GLY A 1 195 ? 6.405 12.782 -28.707 1.00 87.06 195 GLY A C 1
ATOM 1526 O O . GLY A 1 195 ? 6.978 12.140 -27.827 1.00 87.06 195 GLY A O 1
ATOM 1527 N N . GLU A 1 196 ? 7.075 13.337 -29.718 1.00 84.88 196 GLU A N 1
ATOM 1528 C CA . GLU A 1 196 ? 8.543 13.329 -29.796 1.00 84.88 196 GLU A CA 1
ATOM 1529 C C . GLU A 1 196 ? 9.164 14.360 -28.847 1.00 84.88 196 GLU A C 1
ATOM 1531 O O . GLU A 1 196 ? 8.596 15.424 -28.605 1.00 84.88 196 GLU A O 1
ATOM 1536 N N . TRP A 1 197 ? 10.336 14.045 -28.295 1.00 84.44 197 TRP A N 1
ATOM 1537 C CA . TRP A 1 197 ? 10.994 14.904 -27.314 1.00 84.44 197 TRP A CA 1
ATOM 1538 C C . TRP A 1 197 ? 11.668 16.124 -27.973 1.00 84.44 197 TRP A C 1
ATOM 1540 O O . TRP A 1 197 ? 12.431 15.935 -28.923 1.00 84.44 197 TRP A O 1
ATOM 1550 N N . PRO A 1 198 ? 11.500 17.354 -27.444 1.00 83.75 198 PRO A N 1
ATOM 1551 C CA . PRO A 1 198 ? 10.742 17.718 -26.244 1.00 83.75 198 PRO A CA 1
ATOM 1552 C C . PRO A 1 198 ? 9.227 17.837 -26.483 1.00 83.75 198 PRO A C 1
ATOM 1554 O O . PRO A 1 198 ? 8.782 18.488 -27.426 1.00 83.75 198 PRO A O 1
ATOM 1557 N N . THR A 1 199 ? 8.437 17.280 -25.562 1.00 84.38 199 THR A N 1
ATOM 1558 C CA . THR A 1 199 ? 6.973 17.428 -25.529 1.00 84.38 199 THR A CA 1
ATOM 1559 C C . THR A 1 199 ? 6.538 18.542 -24.567 1.00 84.38 199 THR A C 1
ATOM 1561 O O . THR A 1 199 ? 7.346 19.070 -23.804 1.00 84.38 199 THR A O 1
ATOM 1564 N N . GLN A 1 200 ? 5.248 18.903 -24.586 1.00 84.25 200 GLN A N 1
ATOM 1565 C CA . GLN A 1 200 ? 4.651 19.829 -23.605 1.00 84.25 200 GLN A CA 1
ATOM 1566 C C . GLN A 1 200 ? 4.529 19.213 -22.198 1.00 84.25 200 GLN A C 1
ATOM 1568 O O . GLN A 1 200 ? 4.364 19.939 -21.220 1.00 84.25 200 GLN A O 1
ATOM 1573 N N . ILE A 1 201 ? 4.618 17.882 -22.079 1.00 90.25 201 ILE A N 1
ATOM 1574 C CA . ILE A 1 201 ? 4.613 17.195 -20.789 1.00 90.25 201 ILE A CA 1
ATOM 1575 C C . ILE A 1 201 ? 6.017 17.257 -20.187 1.00 90.25 201 ILE A C 1
ATOM 1577 O O . ILE A 1 201 ? 6.934 16.580 -20.653 1.00 90.25 201 ILE A O 1
ATOM 1581 N N . ASP A 1 202 ? 6.170 17.977 -19.075 1.00 93.38 202 ASP A N 1
ATOM 1582 C CA . ASP A 1 202 ? 7.315 17.760 -18.193 1.00 93.38 202 ASP A CA 1
ATOM 1583 C C . ASP A 1 202 ? 7.113 16.447 -17.422 1.00 93.38 202 ASP A C 1
ATOM 1585 O O . ASP A 1 202 ? 6.485 16.384 -16.361 1.00 93.38 202 ASP A O 1
ATOM 1589 N N . VAL A 1 203 ? 7.647 15.371 -17.998 1.00 96.31 203 VAL A N 1
ATOM 1590 C CA . VAL A 1 203 ? 7.561 14.009 -17.460 1.00 96.31 203 VAL A CA 1
ATOM 1591 C C . VAL A 1 203 ? 8.114 13.925 -16.038 1.00 96.31 203 VAL A C 1
ATOM 1593 O O . VAL A 1 203 ? 7.568 13.185 -15.221 1.00 96.31 203 VAL A O 1
ATOM 1596 N N . SER A 1 204 ? 9.145 14.706 -15.704 1.00 96.56 204 SER A N 1
ATOM 1597 C CA . SER A 1 204 ? 9.714 14.708 -14.355 1.00 96.56 204 SER A CA 1
ATOM 1598 C C . SER A 1 204 ? 8.741 15.297 -13.339 1.00 96.56 204 SER A C 1
ATOM 1600 O O . SER A 1 204 ? 8.535 14.704 -12.280 1.00 96.56 204 SER A O 1
ATOM 1602 N N . GLN A 1 205 ? 8.081 16.406 -13.680 1.00 95.75 205 GLN A N 1
ATOM 1603 C CA . GLN A 1 205 ? 7.078 17.047 -12.828 1.00 95.75 205 GLN A CA 1
ATOM 1604 C C . GLN A 1 205 ? 5.844 16.162 -12.656 1.00 95.75 205 GLN A C 1
ATOM 1606 O O . GLN A 1 205 ? 5.346 16.022 -11.541 1.00 95.75 205 GLN A O 1
ATOM 1611 N N . VAL A 1 206 ? 5.394 15.489 -13.722 1.00 97.00 206 VAL A N 1
ATOM 1612 C CA . VAL A 1 206 ? 4.298 14.510 -13.639 1.00 97.00 206 VAL A CA 1
ATOM 1613 C C . VAL A 1 206 ? 4.642 13.365 -12.683 1.00 97.00 206 VAL A C 1
ATOM 1615 O O . VAL A 1 206 ? 3.814 13.009 -11.845 1.00 97.00 206 VAL A O 1
ATOM 1618 N N . ILE A 1 207 ? 5.859 12.814 -12.756 1.00 98.06 207 ILE A N 1
ATOM 1619 C CA . ILE A 1 207 ? 6.308 11.767 -11.826 1.00 98.06 207 ILE A CA 1
ATOM 1620 C C . ILE A 1 207 ? 6.409 12.321 -10.400 1.00 98.06 207 ILE A C 1
ATOM 1622 O O . ILE A 1 207 ? 5.934 11.672 -9.475 1.00 98.06 207 ILE A O 1
ATOM 1626 N N . CYS A 1 208 ? 6.969 13.519 -10.207 1.00 97.31 208 CYS A N 1
ATOM 1627 C CA . CYS A 1 208 ? 7.096 14.147 -8.892 1.00 97.31 208 CYS A CA 1
ATOM 1628 C C . CYS A 1 208 ? 5.723 14.352 -8.226 1.00 97.31 208 CYS A C 1
ATOM 1630 O O . CYS A 1 208 ? 5.498 13.866 -7.120 1.00 97.31 208 CYS A O 1
ATOM 1632 N N . LEU A 1 209 ? 4.762 14.964 -8.927 1.00 96.38 209 LEU A N 1
ATOM 1633 C CA . LEU A 1 209 ? 3.385 15.149 -8.448 1.00 96.38 209 LEU A CA 1
ATOM 1634 C C . LEU A 1 209 ? 2.661 13.812 -8.212 1.00 96.38 209 LEU A C 1
ATOM 1636 O O . LEU A 1 209 ? 1.935 13.665 -7.225 1.00 96.38 209 LEU A O 1
ATOM 1640 N N . GLY A 1 210 ? 2.891 12.821 -9.080 1.00 96.88 210 GLY A N 1
ATOM 1641 C CA . GLY A 1 210 ? 2.410 11.453 -8.900 1.00 96.88 210 GLY A CA 1
ATOM 1642 C C . GLY A 1 210 ? 2.938 10.820 -7.612 1.00 96.88 210 GLY A C 1
ATOM 1643 O O . GLY A 1 210 ? 2.159 10.280 -6.829 1.00 96.88 210 GLY A O 1
ATOM 1644 N N . LEU A 1 211 ? 4.237 10.959 -7.336 1.00 96.88 211 LEU A N 1
ATOM 1645 C CA . LEU A 1 211 ? 4.857 10.500 -6.096 1.00 96.88 211 LEU A CA 1
ATOM 1646 C C . LEU A 1 211 ? 4.338 11.266 -4.873 1.00 96.88 211 LEU A C 1
ATOM 1648 O O . LEU A 1 211 ? 4.062 10.626 -3.862 1.00 96.88 211 LEU A O 1
ATOM 1652 N N . VAL A 1 212 ? 4.142 12.592 -4.939 1.00 95.81 212 VAL A N 1
ATOM 1653 C CA . VAL A 1 212 ? 3.547 13.374 -3.829 1.00 95.81 212 VAL A CA 1
ATOM 1654 C C . VAL A 1 212 ? 2.185 12.795 -3.436 1.00 95.81 212 VAL A C 1
ATOM 1656 O O . VAL A 1 212 ? 1.889 12.650 -2.250 1.00 95.81 212 VAL A O 1
ATOM 1659 N N . ALA A 1 213 ? 1.375 12.380 -4.414 1.00 94.88 213 ALA A N 1
ATOM 1660 C CA . ALA A 1 213 ? 0.095 11.725 -4.159 1.00 94.88 213 ALA A CA 1
ATOM 1661 C C . ALA A 1 213 ? 0.209 10.307 -3.554 1.00 94.88 213 ALA A C 1
ATOM 1663 O O . ALA A 1 213 ? -0.793 9.818 -3.026 1.00 94.88 213 ALA A O 1
ATOM 1664 N N . LEU A 1 214 ? 1.396 9.684 -3.612 1.00 95.75 214 LEU A N 1
ATOM 1665 C CA . LEU A 1 214 ? 1.766 8.393 -3.015 1.00 95.75 214 LEU A CA 1
ATOM 1666 C C . LEU A 1 214 ? 2.619 8.522 -1.733 1.00 95.75 214 LEU A C 1
ATOM 1668 O O . LEU A 1 214 ? 3.042 7.502 -1.193 1.00 95.75 214 LEU A O 1
ATOM 1672 N N . GLN A 1 215 ? 2.874 9.732 -1.213 1.00 93.06 215 GLN A N 1
ATOM 1673 C CA . GLN A 1 215 ? 3.727 9.986 -0.031 1.00 93.06 215 GLN A CA 1
ATOM 1674 C C . GLN A 1 215 ? 3.240 9.264 1.252 1.00 93.06 215 GLN A C 1
ATOM 1676 O O . GLN A 1 215 ? 3.968 9.170 2.238 1.00 93.06 215 GLN A O 1
ATOM 1681 N N . HIS A 1 216 ? 2.017 8.727 1.280 1.00 89.94 216 HIS A N 1
ATOM 1682 C CA . HIS A 1 216 ? 1.546 7.852 2.361 1.00 89.94 216 HIS A CA 1
ATOM 1683 C C . HIS A 1 216 ? 2.136 6.428 2.309 1.00 89.94 216 HIS A C 1
ATOM 1685 O O . HIS A 1 216 ? 2.172 5.772 3.346 1.00 89.94 216 HIS A O 1
ATOM 1691 N N . ARG A 1 217 ? 2.651 5.968 1.157 1.00 91.00 217 ARG A N 1
ATOM 1692 C CA . ARG A 1 217 ? 3.357 4.676 0.991 1.00 91.00 217 ARG A CA 1
ATOM 1693 C C . ARG A 1 217 ? 4.843 4.711 1.344 1.00 91.00 217 ARG A C 1
ATOM 1695 O O . ARG A 1 217 ? 5.491 3.675 1.386 1.00 91.00 217 ARG A O 1
ATOM 1702 N N . GLY A 1 218 ? 5.414 5.886 1.564 1.00 88.25 218 GLY A N 1
ATOM 1703 C CA . GLY A 1 218 ? 6.841 6.035 1.819 1.00 88.25 218 GLY A CA 1
ATOM 1704 C C . GLY A 1 218 ? 7.167 7.470 2.178 1.00 88.25 218 GLY A C 1
ATOM 1705 O O . GLY A 1 218 ? 6.604 8.385 1.592 1.00 88.25 218 GLY A O 1
ATOM 1706 N N . GLN A 1 219 ? 8.027 7.682 3.172 1.00 87.25 219 GLN A N 1
ATOM 1707 C CA . GLN A 1 219 ? 8.480 9.022 3.594 1.00 87.25 219 GLN A CA 1
ATOM 1708 C C . GLN A 1 219 ? 9.974 9.052 3.943 1.00 87.25 219 GLN A C 1
ATOM 1710 O O . GLN A 1 219 ? 10.474 10.074 4.408 1.00 87.25 219 GLN A O 1
ATOM 1715 N N . GLU A 1 220 ? 10.670 7.928 3.773 1.00 86.38 220 GLU A N 1
ATOM 1716 C CA . GLU A 1 220 ? 12.064 7.770 4.195 1.00 86.38 220 GLU A CA 1
ATOM 1717 C C . GLU A 1 220 ? 13.038 8.086 3.078 1.00 86.38 220 GLU A C 1
ATOM 1719 O O . GLU A 1 220 ? 14.117 8.605 3.344 1.00 86.38 220 GLU A O 1
ATOM 1724 N N . SER A 1 221 ? 12.654 7.814 1.834 1.00 92.00 221 SER A N 1
ATOM 1725 C CA . SER A 1 221 ? 13.383 8.283 0.666 1.00 92.00 221 SER A CA 1
ATOM 1726 C C . SER A 1 221 ? 12.510 8.360 -0.577 1.00 92.00 221 SER A C 1
ATOM 1728 O O . SER A 1 221 ? 11.371 7.874 -0.607 1.00 92.00 221 SER A O 1
ATOM 1730 N N . ALA A 1 222 ? 13.053 8.991 -1.613 1.00 96.25 222 ALA A N 1
ATOM 1731 C CA . ALA A 1 222 ? 12.464 9.015 -2.938 1.00 96.25 222 ALA A CA 1
ATOM 1732 C C . ALA A 1 222 ? 13.546 9.054 -4.027 1.00 96.25 222 ALA A C 1
ATOM 1734 O O . ALA A 1 222 ? 14.689 9.447 -3.780 1.00 96.25 222 ALA A O 1
ATOM 1735 N N . GLY A 1 223 ? 13.172 8.671 -5.245 1.00 97.50 223 GLY A N 1
ATOM 1736 C CA . GLY A 1 223 ? 14.034 8.760 -6.420 1.00 97.50 223 GLY A CA 1
ATOM 1737 C C . GLY A 1 223 ? 13.237 8.851 -7.716 1.00 97.50 223 GLY A C 1
ATOM 1738 O O . GLY A 1 223 ? 12.126 8.335 -7.812 1.00 97.50 223 GLY A O 1
ATOM 1739 N N . ILE A 1 224 ? 13.804 9.533 -8.708 1.00 98.56 224 ILE A N 1
ATOM 1740 C CA . ILE A 1 224 ? 13.287 9.629 -10.076 1.00 98.56 224 ILE A CA 1
ATOM 1741 C C . ILE A 1 224 ? 14.439 9.348 -11.041 1.00 98.56 224 ILE A C 1
ATOM 1743 O O . ILE A 1 224 ? 15.568 9.808 -10.851 1.00 98.56 224 ILE A O 1
ATOM 1747 N N . VAL A 1 225 ? 14.134 8.596 -12.095 1.00 98.19 225 VAL A N 1
ATOM 1748 C CA . VAL A 1 225 ? 15.031 8.314 -13.214 1.00 98.19 225 VAL A CA 1
ATOM 1749 C C . VAL A 1 225 ? 14.321 8.673 -14.514 1.00 98.19 225 VAL A C 1
ATOM 1751 O O . VAL A 1 225 ? 13.229 8.170 -14.770 1.00 98.19 225 VAL A O 1
ATOM 1754 N N . THR A 1 226 ? 14.930 9.520 -15.346 1.00 97.62 226 THR A N 1
ATOM 1755 C CA . THR A 1 226 ? 14.380 9.926 -16.651 1.00 97.62 226 THR A CA 1
ATOM 1756 C C . THR A 1 226 ? 15.316 9.590 -17.812 1.00 97.62 226 THR A C 1
ATOM 1758 O O . THR A 1 226 ? 16.541 9.552 -17.675 1.00 97.62 226 THR A O 1
ATOM 1761 N N . SER A 1 227 ? 14.726 9.379 -18.988 1.00 95.00 227 SER A N 1
ATOM 1762 C CA . SER A 1 227 ? 15.409 9.089 -20.253 1.00 95.00 227 SER A CA 1
ATOM 1763 C C . SER A 1 227 ? 14.809 9.930 -21.384 1.00 95.00 227 SER A C 1
ATOM 1765 O O . SER A 1 227 ? 13.636 10.297 -21.333 1.00 95.00 227 SER A O 1
ATOM 1767 N N . ASP A 1 228 ? 15.592 10.248 -22.418 1.00 90.88 228 ASP A N 1
ATOM 1768 C CA . ASP A 1 228 ? 15.062 10.793 -23.683 1.00 90.88 228 ASP A CA 1
ATOM 1769 C C . ASP A 1 228 ? 14.740 9.698 -24.722 1.00 90.88 228 ASP A C 1
ATOM 1771 O O . ASP A 1 228 ? 14.367 10.011 -25.848 1.00 90.88 228 ASP A O 1
ATOM 1775 N N . GLY A 1 229 ? 14.835 8.422 -24.331 1.00 87.69 229 GLY A N 1
ATOM 1776 C CA . GLY A 1 229 ? 14.545 7.262 -25.178 1.00 87.69 229 GLY A CA 1
ATOM 1777 C C . GLY A 1 229 ? 15.726 6.793 -26.030 1.00 87.69 229 GLY A C 1
ATOM 1778 O O . GLY A 1 229 ? 15.606 5.785 -26.719 1.00 87.69 229 GLY A O 1
ATOM 1779 N N . THR A 1 230 ? 16.867 7.493 -25.992 1.00 81.94 230 THR A N 1
ATOM 1780 C CA . THR A 1 230 ? 18.024 7.198 -26.851 1.00 81.94 230 THR A CA 1
ATOM 1781 C C . THR A 1 230 ? 19.124 6.424 -26.118 1.00 81.94 230 THR A C 1
ATOM 1783 O O . THR A 1 230 ? 19.503 6.777 -25.005 1.00 81.94 230 THR A O 1
ATOM 1786 N N . ASP A 1 231 ? 19.702 5.410 -26.772 1.00 72.00 231 ASP A N 1
ATOM 1787 C CA . ASP A 1 231 ? 20.834 4.625 -26.235 1.00 72.00 231 ASP A CA 1
ATOM 1788 C C . ASP A 1 231 ? 22.129 5.449 -26.065 1.00 72.00 231 ASP A C 1
ATOM 1790 O O . ASP A 1 231 ? 23.052 5.045 -25.360 1.00 72.00 231 ASP A O 1
ATOM 1794 N N . ASN A 1 232 ? 22.208 6.621 -26.702 1.00 70.88 232 ASN A N 1
ATOM 1795 C CA . ASN A 1 232 ? 23.418 7.444 -26.778 1.00 70.88 232 ASN A CA 1
ATOM 1796 C C . ASN A 1 232 ? 23.706 8.262 -25.506 1.00 70.88 232 ASN A C 1
ATOM 1798 O O . ASN A 1 232 ? 24.700 8.992 -25.467 1.00 70.88 232 ASN A O 1
ATOM 1802 N N . LYS A 1 233 ? 22.836 8.217 -24.489 1.00 75.31 233 LYS A N 1
ATOM 1803 C CA . LYS A 1 233 ? 22.992 8.986 -23.247 1.00 75.31 233 LYS A CA 1
ATOM 1804 C C . LYS A 1 233 ? 22.638 8.141 -22.021 1.00 75.31 233 LYS A C 1
ATOM 1806 O O . LYS A 1 233 ? 21.700 7.351 -22.078 1.00 75.31 233 LYS A O 1
ATOM 1811 N N . PRO A 1 234 ? 23.334 8.337 -20.887 1.00 85.44 234 PRO A N 1
ATOM 1812 C CA . PRO A 1 234 ? 22.954 7.698 -19.636 1.00 85.44 234 PRO A CA 1
ATOM 1813 C C . PRO A 1 234 ? 21.604 8.230 -19.138 1.00 85.44 234 PRO A C 1
ATOM 1815 O O . PRO A 1 234 ? 21.232 9.381 -19.396 1.00 85.44 234 PRO A O 1
ATOM 1818 N N . PHE A 1 235 ? 20.898 7.402 -18.368 1.00 95.06 235 PHE A N 1
ATOM 1819 C CA . PHE A 1 235 ? 19.722 7.843 -17.626 1.00 95.06 235 PHE A CA 1
ATOM 1820 C C . PHE A 1 235 ? 20.080 8.963 -16.644 1.00 95.06 235 PHE A C 1
ATOM 1822 O O . PHE A 1 235 ? 21.165 8.987 -16.060 1.00 95.06 235 PHE A O 1
ATOM 1829 N N . ARG A 1 236 ? 19.145 9.891 -16.442 1.00 95.81 236 ARG A N 1
ATOM 1830 C CA . ARG A 1 236 ? 19.296 11.010 -15.509 1.00 95.81 236 ARG A CA 1
ATOM 1831 C C . ARG A 1 236 ? 18.640 10.603 -14.200 1.00 95.81 236 ARG A C 1
ATOM 1833 O O . ARG A 1 236 ? 17.430 10.409 -14.160 1.00 95.81 236 ARG A O 1
ATOM 1840 N N . VAL A 1 237 ? 19.454 10.415 -13.167 1.00 96.31 237 VAL A N 1
ATOM 1841 C CA . VAL A 1 237 ? 19.050 9.880 -11.861 1.00 96.31 237 VAL A CA 1
ATOM 1842 C C . VAL A 1 237 ? 19.133 10.993 -10.826 1.00 96.31 237 VAL A C 1
ATOM 1844 O O . VAL A 1 237 ? 20.153 11.675 -10.744 1.00 96.31 237 VAL A O 1
ATOM 1847 N N . HIS A 1 238 ? 18.098 11.137 -10.003 1.00 97.44 238 HIS A N 1
ATOM 1848 C CA . HIS A 1 238 ? 18.172 11.895 -8.756 1.00 97.44 238 HIS A CA 1
ATOM 1849 C C . HIS A 1 238 ? 17.407 11.142 -7.673 1.00 97.44 238 HIS A C 1
ATOM 1851 O O . HIS A 1 238 ? 16.250 10.772 -7.873 1.00 97.44 238 HIS A O 1
ATOM 1857 N N . LYS A 1 239 ? 18.055 10.893 -6.538 1.00 95.81 239 LYS A N 1
ATOM 1858 C CA . LYS A 1 239 ? 17.494 10.166 -5.396 1.00 95.81 239 LYS A CA 1
ATOM 1859 C C . LYS A 1 239 ? 18.050 10.735 -4.095 1.00 95.81 239 LYS A C 1
ATOM 1861 O O . LYS A 1 239 ? 19.085 11.390 -4.120 1.00 95.81 239 LYS A O 1
ATOM 1866 N N . GLY A 1 240 ? 17.359 10.511 -2.983 1.00 93.56 240 GLY A N 1
ATOM 1867 C CA . GLY A 1 240 ? 17.792 11.009 -1.681 1.00 93.56 240 GLY A CA 1
ATOM 1868 C C . GLY A 1 240 ? 16.841 10.635 -0.550 1.00 93.56 240 GLY A C 1
ATOM 1869 O O . GLY A 1 240 ? 15.717 10.186 -0.783 1.00 93.56 240 GLY A O 1
ATOM 1870 N N . MET A 1 241 ? 17.309 10.818 0.682 1.00 92.31 241 MET A N 1
ATOM 1871 C CA . MET A 1 241 ? 16.531 10.552 1.893 1.00 92.31 241 MET A CA 1
ATOM 1872 C C . MET A 1 241 ? 15.517 11.672 2.184 1.00 92.31 241 MET A C 1
ATOM 1874 O O . MET A 1 241 ? 15.769 12.851 1.936 1.00 92.31 241 MET A O 1
ATOM 1878 N N . GLY A 1 242 ? 14.382 11.298 2.771 1.00 89.50 242 GLY A N 1
ATOM 1879 C CA . GLY A 1 242 ? 13.301 12.178 3.203 1.00 89.50 242 GLY A CA 1
ATOM 1880 C C . GLY A 1 242 ? 12.076 12.202 2.284 1.00 89.50 242 GLY A C 1
ATOM 1881 O O . GLY A 1 242 ? 11.880 11.357 1.409 1.00 89.50 242 GLY A O 1
ATOM 1882 N N . MET A 1 243 ? 11.219 13.197 2.528 1.00 90.69 243 MET A N 1
ATOM 1883 C CA . MET A 1 243 ? 9.987 13.434 1.772 1.00 90.69 243 MET A CA 1
ATOM 1884 C C . MET A 1 243 ? 10.275 13.941 0.354 1.00 90.69 243 MET A C 1
ATOM 1886 O O . MET A 1 243 ? 11.273 14.615 0.109 1.00 90.69 243 MET A O 1
ATOM 1890 N N . ILE A 1 244 ? 9.348 13.689 -0.567 1.00 93.88 244 ILE A N 1
ATOM 1891 C CA . ILE A 1 244 ? 9.473 13.976 -2.004 1.00 93.88 244 ILE A CA 1
ATOM 1892 C C . ILE A 1 244 ? 9.765 15.464 -2.252 1.00 93.88 244 ILE A C 1
ATOM 1894 O O . ILE A 1 244 ? 10.717 15.788 -2.956 1.00 93.88 244 ILE A O 1
ATOM 1898 N N . ASN A 1 245 ? 9.058 16.369 -1.568 1.00 91.38 245 ASN A N 1
ATOM 1899 C CA . ASN A 1 245 ? 9.287 17.819 -1.672 1.00 91.38 245 ASN A CA 1
ATOM 1900 C C . ASN A 1 245 ? 10.664 18.282 -1.150 1.00 91.38 245 ASN A C 1
ATOM 1902 O O . ASN A 1 245 ? 11.101 19.378 -1.492 1.00 91.38 245 ASN A O 1
ATOM 1906 N N . ASN A 1 246 ? 11.346 17.478 -0.326 1.00 91.44 246 ASN A N 1
ATOM 1907 C CA . ASN A 1 246 ? 12.698 17.779 0.153 1.00 91.44 246 ASN A CA 1
ATOM 1908 C C . ASN A 1 246 ? 13.758 17.243 -0.823 1.00 91.44 246 ASN A C 1
ATOM 1910 O O . ASN A 1 246 ? 14.781 17.889 -1.036 1.00 91.44 246 ASN A O 1
ATOM 1914 N N . VAL A 1 247 ? 13.508 16.070 -1.416 1.00 94.56 247 VAL A N 1
ATOM 1915 C CA . VAL A 1 247 ? 14.415 15.416 -2.373 1.00 94.56 247 VAL A CA 1
ATOM 1916 C C . VAL A 1 247 ? 14.411 16.138 -3.726 1.00 94.56 247 VAL A C 1
ATOM 1918 O O . VAL A 1 247 ? 15.473 16.319 -4.324 1.00 94.56 247 VAL A O 1
ATOM 1921 N N . PHE A 1 248 ? 13.245 16.583 -4.205 1.00 96.31 248 PHE A N 1
ATOM 1922 C CA . PHE A 1 248 ? 13.057 17.156 -5.543 1.00 96.31 248 PHE A CA 1
ATOM 1923 C C . PHE A 1 248 ? 12.821 18.669 -5.518 1.00 96.31 248 PHE A C 1
ATOM 1925 O O . PHE A 1 248 ? 11.725 19.161 -5.778 1.00 96.31 248 PHE A O 1
ATOM 1932 N N . ASN A 1 249 ? 13.882 19.418 -5.225 1.00 93.88 249 ASN A N 1
ATOM 1933 C CA . ASN A 1 249 ? 13.891 20.873 -5.381 1.00 93.88 249 ASN A CA 1
ATOM 1934 C C . ASN A 1 249 ? 14.058 21.304 -6.859 1.00 93.88 249 ASN A C 1
ATOM 1936 O O . ASN A 1 249 ? 14.373 20.493 -7.733 1.00 93.88 249 ASN A O 1
ATOM 1940 N N . ASP A 1 250 ? 13.913 22.603 -7.137 1.00 93.12 250 ASP A N 1
ATOM 1941 C CA . ASP A 1 250 ? 14.063 23.187 -8.480 1.00 93.12 250 ASP A CA 1
ATOM 1942 C C . ASP A 1 250 ? 15.368 22.808 -9.201 1.00 93.12 250 ASP A C 1
ATOM 1944 O O . ASP A 1 250 ? 15.399 22.741 -10.430 1.00 93.12 250 ASP A O 1
ATOM 1948 N N . GLU A 1 251 ? 16.469 22.608 -8.472 1.00 93.38 251 GLU A N 1
ATOM 1949 C CA . GLU A 1 251 ? 17.761 22.248 -9.059 1.00 93.38 251 GLU A CA 1
ATOM 1950 C C . GLU A 1 251 ? 17.798 20.772 -9.474 1.00 93.38 251 GLU A C 1
ATOM 1952 O O . GLU A 1 251 ? 18.261 20.451 -10.571 1.00 93.38 251 GLU A O 1
ATOM 1957 N N . ALA A 1 252 ? 17.262 19.882 -8.635 1.00 94.38 252 ALA A N 1
ATOM 1958 C CA . ALA A 1 252 ? 17.075 18.470 -8.952 1.00 94.38 252 ALA A CA 1
ATOM 1959 C C . ALA A 1 252 ? 16.158 18.298 -10.173 1.00 94.38 252 ALA A C 1
ATOM 1961 O O . ALA A 1 252 ? 16.523 17.629 -11.141 1.00 94.38 252 ALA A O 1
ATOM 1962 N N . MET A 1 253 ? 15.013 18.988 -10.187 1.00 96.06 253 MET A N 1
ATOM 1963 C CA . MET A 1 253 ? 14.051 18.917 -11.291 1.00 96.06 253 MET A CA 1
ATOM 1964 C C . MET A 1 253 ? 14.643 19.414 -12.618 1.00 96.06 253 MET A C 1
ATOM 1966 O O . MET A 1 253 ? 14.461 18.776 -13.651 1.00 96.06 253 MET A O 1
ATOM 1970 N N . LYS A 1 254 ? 15.466 20.474 -12.610 1.00 94.19 254 LYS A N 1
ATOM 1971 C CA . LYS A 1 254 ? 16.175 20.950 -13.819 1.00 94.19 254 LYS A CA 1
ATOM 1972 C C . LYS A 1 254 ? 17.136 19.916 -14.428 1.00 94.19 254 LYS A C 1
ATOM 1974 O O . LYS A 1 254 ? 17.440 20.021 -15.621 1.00 94.19 254 LYS A O 1
ATOM 1979 N N . LYS A 1 255 ? 17.622 18.942 -13.646 1.00 94.56 255 LYS A N 1
ATOM 1980 C CA . LYS A 1 255 ? 18.512 17.857 -14.106 1.00 94.56 255 LYS A CA 1
ATOM 1981 C C . LYS A 1 255 ? 17.729 16.674 -14.696 1.00 94.56 255 LYS A C 1
ATOM 1983 O O . LYS A 1 255 ? 18.218 16.029 -15.626 1.00 94.56 255 LYS A O 1
ATOM 1988 N N . LEU A 1 256 ? 16.510 16.421 -14.219 1.00 95.88 256 LEU A N 1
ATOM 1989 C CA . LEU A 1 256 ? 15.647 15.298 -14.612 1.00 95.88 256 LEU A CA 1
ATOM 1990 C C . LEU A 1 256 ? 14.926 15.535 -15.952 1.00 95.88 256 LEU A C 1
ATOM 1992 O O . LEU A 1 256 ? 13.710 15.634 -16.029 1.00 95.88 256 LEU A O 1
ATOM 1996 N N . LYS A 1 257 ? 15.674 15.624 -17.054 1.00 93.25 257 LYS A N 1
ATOM 1997 C CA . LYS A 1 257 ? 15.086 15.797 -18.397 1.00 93.25 257 LYS A CA 1
ATOM 1998 C C . LYS A 1 257 ? 14.783 14.457 -19.067 1.00 93.25 257 LYS A C 1
ATOM 2000 O O . LYS A 1 257 ? 15.576 13.518 -18.958 1.00 93.25 257 LYS A O 1
ATOM 2005 N N . GLY A 1 258 ? 13.682 14.369 -19.807 1.00 93.50 258 GLY A N 1
ATOM 2006 C CA . GLY A 1 258 ? 13.329 13.169 -20.564 1.00 93.50 258 GLY A CA 1
ATOM 2007 C C . GLY A 1 258 ? 11.940 13.220 -21.195 1.00 93.50 258 GLY A C 1
ATOM 2008 O O . GLY A 1 258 ? 11.211 14.188 -21.006 1.00 93.50 258 GLY A O 1
ATOM 2009 N N . ASN A 1 259 ? 11.606 12.165 -21.938 1.00 94.12 259 ASN A N 1
ATOM 2010 C CA . ASN A 1 259 ? 10.280 11.897 -22.513 1.00 94.12 259 ASN A CA 1
ATOM 2011 C C . ASN A 1 259 ? 9.598 10.676 -21.877 1.00 94.12 259 ASN A C 1
ATOM 2013 O O . ASN A 1 259 ? 8.418 10.422 -22.105 1.00 94.12 259 ASN A O 1
ATOM 2017 N N . LEU A 1 260 ? 10.356 9.925 -21.080 1.00 97.19 260 LEU A N 1
ATOM 2018 C CA . LEU A 1 260 ? 9.874 8.875 -20.205 1.00 97.19 260 LEU A CA 1
ATOM 2019 C C . LEU A 1 260 ? 10.680 8.876 -18.904 1.00 97.19 260 LEU A C 1
ATOM 2021 O O . LEU A 1 260 ? 11.816 9.365 -18.852 1.00 97.19 260 LEU A O 1
ATOM 2025 N N . GLY A 1 261 ? 10.084 8.336 -17.852 1.00 98.12 261 GLY A N 1
ATOM 2026 C CA . GLY A 1 261 ? 10.739 8.185 -16.568 1.00 98.12 261 GLY A CA 1
ATOM 2027 C C . GLY A 1 261 ? 9.953 7.316 -15.603 1.00 98.12 261 GLY A C 1
ATOM 2028 O O . GLY A 1 261 ? 8.752 7.088 -15.762 1.00 98.12 261 GLY A O 1
ATOM 2029 N N . ILE A 1 262 ? 10.653 6.860 -14.572 1.00 98.69 262 ILE A N 1
ATOM 2030 C CA . ILE A 1 262 ? 10.088 6.103 -13.459 1.00 98.69 262 ILE A CA 1
ATOM 2031 C C . ILE A 1 262 ? 10.516 6.734 -12.140 1.00 98.69 262 ILE A C 1
ATOM 2033 O O . ILE A 1 262 ? 11.570 7.363 -12.041 1.00 98.69 262 ILE A O 1
ATOM 2037 N N . GLY A 1 263 ? 9.679 6.580 -11.126 1.00 98.25 263 GLY A N 1
ATOM 2038 C CA . GLY A 1 263 ? 9.865 7.174 -9.819 1.00 98.25 263 GLY A CA 1
ATOM 2039 C C . GLY A 1 263 ? 9.422 6.245 -8.703 1.00 98.25 263 GLY A C 1
ATOM 2040 O O . GLY A 1 263 ? 8.637 5.313 -8.899 1.00 98.25 263 GLY A O 1
ATOM 2041 N N . HIS A 1 264 ? 9.950 6.517 -7.519 1.00 97.62 264 HIS A N 1
ATOM 2042 C CA . HIS A 1 264 ? 9.738 5.717 -6.328 1.00 97.62 264 HIS A CA 1
ATOM 2043 C C . HIS A 1 264 ? 9.699 6.586 -5.071 1.00 97.62 264 HIS A C 1
ATOM 2045 O O . HIS A 1 264 ? 10.422 7.578 -4.973 1.00 97.62 264 HIS A O 1
ATOM 2051 N N . THR A 1 265 ? 8.891 6.187 -4.091 1.00 94.38 265 THR A N 1
ATOM 2052 C CA . THR A 1 265 ? 9.027 6.626 -2.697 1.00 94.38 265 THR A CA 1
ATOM 2053 C C . THR A 1 265 ? 9.055 5.417 -1.774 1.00 94.38 265 THR A C 1
ATOM 2055 O O . THR A 1 265 ? 8.320 4.465 -2.018 1.00 94.38 265 THR A O 1
ATOM 2058 N N . ARG A 1 266 ? 9.899 5.440 -0.735 1.00 88.12 266 ARG A N 1
ATOM 2059 C CA . ARG A 1 266 ? 10.266 4.275 0.084 1.00 88.12 266 ARG A CA 1
ATOM 2060 C C . ARG A 1 266 ? 9.816 4.379 1.542 1.00 88.12 266 ARG A C 1
ATOM 2062 O O . ARG A 1 266 ? 9.855 5.450 2.156 1.00 88.12 266 ARG A O 1
ATOM 2069 N N . TYR A 1 267 ? 9.493 3.219 2.101 1.00 76.38 267 TYR A N 1
ATOM 2070 C CA . TYR A 1 267 ? 9.508 2.923 3.532 1.00 76.38 267 TYR A CA 1
ATOM 2071 C C . TYR A 1 267 ? 10.420 1.703 3.741 1.00 76.38 267 TYR A C 1
ATOM 2073 O O . TYR A 1 267 ? 10.436 0.813 2.895 1.00 76.38 267 TYR A O 1
ATOM 2081 N N . SER A 1 268 ? 11.200 1.658 4.817 1.00 62.47 268 SER A N 1
ATOM 2082 C CA . SER A 1 268 ? 12.006 0.490 5.175 1.00 62.47 268 SER A CA 1
ATOM 2083 C C . SER A 1 268 ? 11.135 -0.575 5.840 1.00 62.47 268 SER A C 1
ATOM 2085 O O . SER A 1 268 ? 10.475 -0.318 6.848 1.00 62.47 268 SER A O 1
ATOM 2087 N N . THR A 1 269 ? 11.166 -1.780 5.284 1.00 59.19 269 THR A N 1
ATOM 2088 C CA . THR A 1 269 ? 10.652 -3.015 5.888 1.00 59.19 269 THR A CA 1
ATOM 2089 C C . THR A 1 269 ? 11.814 -3.799 6.495 1.00 59.19 269 THR A C 1
ATOM 2091 O O . THR A 1 269 ? 12.027 -3.740 7.703 1.00 59.19 269 THR A O 1
ATOM 2094 N N . SER A 1 270 ? 12.613 -4.436 5.637 1.00 57.44 270 SER A N 1
ATOM 2095 C CA . SER A 1 270 ? 13.669 -5.389 6.000 1.00 57.44 270 SER A CA 1
ATOM 2096 C C . SER A 1 270 ? 15.084 -4.876 5.672 1.00 57.44 270 SER A C 1
ATOM 2098 O O . SER A 1 270 ? 16.056 -5.280 6.304 1.00 57.44 270 SER A O 1
ATOM 2100 N N . ALA A 1 271 ? 15.224 -3.943 4.719 1.00 57.84 271 ALA A N 1
ATOM 2101 C CA . ALA A 1 271 ? 16.503 -3.304 4.377 1.00 57.84 271 ALA A CA 1
ATOM 2102 C C . ALA A 1 271 ? 16.671 -1.937 5.069 1.00 57.84 271 ALA A C 1
ATOM 2104 O O . ALA A 1 271 ? 15.716 -1.162 5.156 1.00 57.84 271 ALA A O 1
ATOM 2105 N N . ALA A 1 272 ? 17.897 -1.615 5.497 1.00 60.28 272 ALA A N 1
ATOM 2106 C CA . ALA A 1 272 ? 18.224 -0.414 6.271 1.00 60.28 272 ALA A CA 1
ATOM 2107 C C . ALA A 1 272 ? 17.773 0.914 5.619 1.00 60.28 272 ALA A C 1
ATOM 2109 O O . ALA A 1 272 ? 17.712 1.051 4.391 1.00 60.28 272 ALA A O 1
ATOM 2110 N N . SER A 1 273 ? 17.495 1.918 6.458 1.00 71.88 273 SER A N 1
ATOM 2111 C CA . SER A 1 273 ? 17.130 3.284 6.051 1.00 71.88 273 SER A CA 1
ATOM 2112 C C . SER A 1 273 ? 18.364 4.079 5.592 1.00 71.88 273 SER A C 1
ATOM 2114 O O . SER A 1 273 ? 18.788 5.037 6.237 1.00 71.88 273 SER A O 1
ATOM 2116 N N . GLU A 1 274 ? 18.931 3.670 4.461 1.00 78.94 274 GLU A N 1
ATOM 2117 C CA . GLU A 1 274 ? 20.162 4.212 3.879 1.00 78.94 274 GLU A CA 1
ATOM 2118 C C . GLU A 1 274 ? 19.952 4.635 2.423 1.00 78.94 274 GLU A C 1
ATOM 2120 O O . GLU A 1 274 ? 19.180 4.015 1.686 1.00 78.94 274 GLU A O 1
ATOM 2125 N N . GLU A 1 275 ? 20.701 5.645 1.970 1.00 80.88 275 GLU A N 1
ATOM 2126 C CA . GLU A 1 275 ? 20.571 6.185 0.610 1.00 80.88 275 GLU A CA 1
ATOM 2127 C C . GLU A 1 275 ? 20.923 5.160 -0.487 1.00 80.88 275 GLU A C 1
ATOM 2129 O O . GLU A 1 275 ? 20.381 5.185 -1.599 1.00 80.88 275 GLU A O 1
ATOM 2134 N N . VAL A 1 276 ? 21.783 4.189 -0.164 1.00 83.81 276 VAL A N 1
ATOM 2135 C CA . VAL A 1 276 ? 22.123 3.086 -1.070 1.00 83.81 276 VAL A CA 1
ATOM 2136 C C . VAL A 1 276 ? 20.880 2.268 -1.459 1.00 83.81 276 VAL A C 1
ATOM 2138 O O . VAL A 1 276 ? 20.762 1.846 -2.608 1.00 83.81 276 VAL A O 1
ATOM 2141 N N . ASN A 1 277 ? 19.896 2.160 -0.555 1.00 85.19 277 ASN A N 1
ATOM 2142 C CA . ASN A 1 277 ? 18.630 1.454 -0.762 1.00 85.19 277 ASN A CA 1
ATOM 2143 C C . ASN A 1 277 ? 17.551 2.311 -1.460 1.00 85.19 277 ASN A C 1
ATOM 2145 O O . ASN A 1 277 ? 16.447 1.818 -1.713 1.00 85.19 277 ASN A O 1
ATOM 2149 N N . CYS A 1 278 ? 17.839 3.576 -1.794 1.00 91.19 278 CYS A N 1
ATOM 2150 C CA . CYS A 1 278 ? 16.940 4.421 -2.582 1.00 91.19 278 CYS A CA 1
ATOM 2151 C C . CYS A 1 278 ? 16.782 3.880 -4.006 1.00 91.19 278 CYS A C 1
ATOM 2153 O O . CYS A 1 278 ? 17.760 3.769 -4.752 1.00 91.19 278 CYS A O 1
ATOM 2155 N N . GLN A 1 279 ? 15.532 3.618 -4.380 1.00 93.94 279 GLN A N 1
ATOM 2156 C CA . GLN A 1 279 ? 15.116 3.247 -5.729 1.00 93.94 279 GLN A CA 1
ATOM 2157 C C . GLN A 1 279 ? 14.736 4.506 -6.547 1.00 93.94 279 GLN A C 1
ATOM 2159 O O . GLN A 1 279 ? 14.542 5.563 -5.943 1.00 93.94 279 GLN A O 1
ATOM 2164 N N . PRO A 1 280 ? 14.558 4.435 -7.884 1.00 96.44 280 PRO A N 1
ATOM 2165 C CA . PRO A 1 280 ? 14.790 3.285 -8.762 1.00 96.44 280 PRO A CA 1
ATOM 2166 C C . PRO A 1 280 ? 16.247 2.806 -8.751 1.00 96.44 280 PRO A C 1
ATOM 2168 O O . PRO A 1 280 ? 17.172 3.618 -8.739 1.00 96.44 280 PRO A O 1
ATOM 2171 N N . PHE A 1 281 ? 16.458 1.489 -8.760 1.00 94.12 281 PHE A N 1
ATOM 2172 C CA . PHE A 1 281 ? 17.788 0.918 -8.991 1.00 94.12 281 PHE A CA 1
ATOM 2173 C C . PHE A 1 281 ? 18.125 1.029 -10.475 1.00 94.12 281 PHE A C 1
ATOM 2175 O O . PHE A 1 281 ? 17.274 0.742 -11.313 1.00 94.12 281 PHE A O 1
ATOM 2182 N N . VAL A 1 282 ? 19.352 1.442 -10.798 1.00 93.62 282 VAL A N 1
ATOM 2183 C CA . VAL A 1 282 ? 19.841 1.555 -12.179 1.00 93.62 282 VAL A CA 1
ATOM 2184 C C . VAL A 1 282 ? 21.074 0.683 -12.340 1.00 93.62 282 VAL A C 1
ATOM 2186 O O . VAL A 1 282 ? 22.031 0.828 -11.582 1.00 93.62 282 VAL A O 1
ATOM 2189 N N . VAL A 1 283 ? 21.061 -0.196 -13.340 1.00 90.38 283 VAL A N 1
ATOM 2190 C CA . VAL A 1 283 ? 22.212 -1.027 -13.715 1.00 90.38 283 VAL A CA 1
ATOM 2191 C C . VAL A 1 283 ? 22.537 -0.855 -15.192 1.00 90.38 283 VAL A C 1
ATOM 2193 O O . VAL A 1 283 ? 21.655 -0.638 -16.026 1.00 90.38 283 VAL A O 1
ATOM 2196 N N . HIS A 1 284 ? 23.819 -0.981 -15.524 1.00 86.50 284 HIS A N 1
ATOM 2197 C CA . HIS A 1 284 ? 24.273 -1.088 -16.903 1.00 86.50 284 HIS A CA 1
ATOM 2198 C C . HIS A 1 284 ? 24.410 -2.562 -17.274 1.00 86.50 284 HIS A C 1
ATOM 2200 O O . HIS A 1 284 ? 25.109 -3.319 -16.605 1.00 86.50 284 HIS A O 1
ATOM 2206 N N . THR A 1 285 ? 23.737 -2.959 -18.348 1.00 83.44 285 THR A N 1
ATOM 2207 C CA . THR A 1 285 ? 23.773 -4.318 -18.896 1.00 83.44 285 THR A CA 1
ATOM 2208 C C . THR A 1 285 ? 24.497 -4.316 -20.244 1.00 83.44 285 THR A C 1
ATOM 2210 O O . THR A 1 285 ? 24.705 -3.256 -20.840 1.00 83.44 285 THR A O 1
ATOM 2213 N N . ALA A 1 286 ? 24.788 -5.498 -20.797 1.00 79.25 286 ALA A N 1
ATOM 2214 C CA . ALA A 1 286 ? 25.241 -5.642 -22.189 1.00 79.25 286 ALA A CA 1
ATOM 2215 C C . ALA A 1 286 ? 24.229 -5.104 -23.233 1.00 79.25 286 ALA A C 1
ATOM 2217 O O . ALA A 1 286 ? 24.532 -5.026 -24.421 1.00 79.25 286 ALA A O 1
ATOM 2218 N N . HIS A 1 287 ? 23.026 -4.731 -22.790 1.00 81.56 287 HIS A N 1
ATOM 2219 C CA . HIS A 1 287 ? 21.870 -4.361 -23.599 1.00 81.56 287 HIS A CA 1
ATOM 2220 C C . HIS A 1 287 ? 21.395 -2.915 -23.364 1.00 81.56 287 HIS A C 1
ATOM 2222 O O . HIS A 1 287 ? 20.302 -2.540 -23.797 1.00 81.56 287 HIS A O 1
ATOM 2228 N N . GLY A 1 288 ? 22.214 -2.111 -22.677 1.00 85.75 288 GLY A N 1
ATOM 2229 C CA . GLY A 1 288 ? 21.909 -0.737 -22.280 1.00 85.75 288 GLY A CA 1
ATOM 2230 C C . GLY A 1 288 ? 21.600 -0.600 -20.787 1.00 85.75 288 GLY A C 1
ATOM 2231 O O . GLY A 1 288 ? 21.769 -1.539 -20.001 1.00 85.75 288 GLY A O 1
ATOM 2232 N N . ALA A 1 289 ? 21.174 0.597 -20.386 1.00 90.75 289 ALA A N 1
ATOM 2233 C CA . ALA A 1 289 ? 20.756 0.866 -19.015 1.00 90.75 289 ALA A CA 1
ATOM 2234 C C . ALA A 1 289 ? 19.353 0.296 -18.741 1.00 90.75 289 ALA A C 1
ATOM 2236 O O . ALA A 1 289 ? 18.445 0.412 -19.568 1.00 90.75 289 ALA A O 1
ATOM 2237 N N . LEU A 1 290 ? 19.189 -0.288 -17.557 1.00 93.62 290 LEU A N 1
ATOM 2238 C CA . LEU A 1 290 ? 17.928 -0.779 -17.012 1.00 93.62 290 LEU A CA 1
ATOM 2239 C C . LEU A 1 290 ? 17.656 -0.029 -15.708 1.00 93.62 290 LEU A C 1
ATOM 2241 O O . LEU A 1 290 ? 18.550 0.061 -14.867 1.00 93.62 290 LEU A O 1
ATOM 2245 N N . ALA A 1 291 ? 16.442 0.492 -15.531 1.00 96.75 291 ALA A N 1
ATOM 2246 C CA . ALA A 1 291 ? 16.009 1.080 -14.267 1.00 96.75 291 ALA A CA 1
ATOM 2247 C C . ALA A 1 291 ? 14.770 0.351 -13.736 1.00 96.75 291 ALA A C 1
ATOM 2249 O O . ALA A 1 291 ? 13.847 0.077 -14.500 1.00 96.75 291 ALA A O 1
ATOM 2250 N N . VAL A 1 292 ? 14.732 0.049 -12.438 1.00 97.81 292 VAL A N 1
ATOM 2251 C CA . VAL A 1 292 ? 13.647 -0.716 -11.805 1.00 97.81 292 VAL A CA 1
ATOM 2252 C C . VAL A 1 292 ? 13.167 -0.010 -10.543 1.00 97.81 292 VAL A C 1
ATOM 2254 O O . VAL A 1 292 ? 13.958 0.298 -9.651 1.00 97.81 292 VAL A O 1
ATOM 2257 N N . ALA A 1 293 ? 11.858 0.211 -10.461 1.00 97.56 293 ALA A N 1
ATOM 2258 C CA . ALA A 1 293 ? 11.155 0.607 -9.249 1.00 97.56 293 ALA A CA 1
ATOM 2259 C C . ALA A 1 293 ? 10.230 -0.539 -8.805 1.00 97.56 293 ALA A C 1
ATOM 2261 O O . ALA A 1 293 ? 9.496 -1.105 -9.617 1.00 97.56 293 ALA A O 1
ATOM 2262 N N . HIS A 1 294 ? 10.270 -0.873 -7.518 1.00 95.19 294 HIS A N 1
ATOM 2263 C CA . HIS A 1 294 ? 9.640 -2.047 -6.924 1.00 95.19 294 HIS A CA 1
ATOM 2264 C C . HIS A 1 294 ? 8.832 -1.674 -5.671 1.00 95.19 294 HIS A C 1
ATOM 2266 O O . HIS A 1 294 ? 9.314 -0.963 -4.784 1.00 95.19 294 HIS A O 1
ATOM 2272 N N . ASN A 1 295 ? 7.600 -2.183 -5.613 1.00 94.50 295 ASN A N 1
ATOM 2273 C CA . ASN A 1 295 ? 6.722 -2.186 -4.445 1.00 94.50 295 ASN A CA 1
ATOM 2274 C C . ASN A 1 295 ? 6.401 -3.641 -4.086 1.00 94.50 295 ASN A C 1
ATOM 2276 O O . ASN A 1 295 ? 5.660 -4.288 -4.827 1.00 94.50 295 ASN A O 1
ATOM 2280 N N . GLY A 1 296 ? 6.946 -4.136 -2.975 1.00 91.81 296 GLY A N 1
ATOM 2281 C CA . GLY A 1 296 ? 6.795 -5.522 -2.547 1.00 91.81 296 GLY A CA 1
ATOM 2282 C C . GLY A 1 296 ? 7.990 -6.037 -1.746 1.00 91.81 296 GLY A C 1
ATOM 2283 O O . GLY A 1 296 ? 8.875 -5.270 -1.378 1.00 91.81 296 GLY A O 1
ATOM 2284 N N . GLU A 1 297 ? 7.989 -7.341 -1.492 1.00 91.00 297 GLU A N 1
ATOM 2285 C CA . GLU A 1 297 ? 9.033 -8.099 -0.791 1.00 91.00 297 GLU A CA 1
ATOM 2286 C C . GLU A 1 297 ? 8.957 -9.548 -1.295 1.00 91.00 297 GLU A C 1
ATOM 2288 O O . GLU A 1 297 ? 7.856 -10.102 -1.438 1.00 91.00 297 GLU A O 1
ATOM 2293 N N . LEU A 1 298 ? 10.095 -10.164 -1.617 1.00 91.19 298 LEU A N 1
ATOM 2294 C CA . LEU A 1 298 ? 10.121 -11.506 -2.197 1.00 91.19 298 LEU A CA 1
ATOM 2295 C C . LEU A 1 298 ? 10.138 -12.583 -1.112 1.00 91.19 298 LEU A C 1
ATOM 2297 O O . LEU A 1 298 ? 11.075 -12.681 -0.320 1.00 91.19 298 LEU A O 1
ATOM 2301 N N . VAL A 1 299 ? 9.177 -13.507 -1.175 1.00 90.62 299 VAL A N 1
ATOM 2302 C CA . VAL A 1 299 ? 9.069 -14.634 -0.222 1.00 90.62 299 VAL A CA 1
ATOM 2303 C C . VAL A 1 299 ? 10.191 -15.677 -0.336 1.00 90.62 299 VAL A C 1
ATOM 2305 O O . VAL A 1 299 ? 10.194 -16.660 0.404 1.00 90.62 299 VAL A O 1
ATOM 2308 N N . ASN A 1 300 ? 11.102 -15.501 -1.298 1.00 91.62 300 ASN A N 1
ATOM 2309 C CA . ASN A 1 300 ? 12.205 -16.406 -1.606 1.00 91.62 300 ASN A CA 1
ATOM 2310 C C . ASN A 1 300 ? 13.544 -15.679 -1.856 1.00 91.62 300 ASN A C 1
ATOM 2312 O O . ASN A 1 300 ? 14.413 -16.171 -2.580 1.00 91.62 300 ASN A O 1
ATOM 2316 N N . CYS A 1 301 ? 13.744 -14.511 -1.233 1.00 89.56 301 CYS A N 1
ATOM 2317 C CA . CYS A 1 301 ? 14.980 -13.730 -1.353 1.00 89.56 301 CYS A CA 1
ATOM 2318 C C . CYS A 1 301 ? 16.263 -14.544 -1.111 1.00 89.56 301 CYS A C 1
ATOM 2320 O O . CYS A 1 301 ? 17.256 -14.352 -1.815 1.00 89.56 301 CYS A O 1
ATOM 2322 N N . GLY A 1 302 ? 16.251 -15.488 -0.163 1.00 90.19 302 GLY A N 1
ATOM 2323 C CA . GLY A 1 302 ? 17.408 -16.329 0.156 1.00 90.19 302 GLY A CA 1
ATOM 2324 C C . GLY A 1 302 ? 17.860 -17.243 -0.992 1.00 90.19 302 GLY A C 1
ATOM 2325 O O . GLY A 1 302 ? 19.061 -17.340 -1.262 1.00 90.19 302 GLY A O 1
ATOM 2326 N N . SER A 1 303 ? 16.931 -17.899 -1.694 1.00 91.88 303 SER A N 1
ATOM 2327 C CA . SER A 1 303 ? 17.258 -18.785 -2.823 1.00 91.88 303 SER A CA 1
ATOM 2328 C C . SER A 1 303 ? 17.610 -17.995 -4.084 1.00 91.88 303 SER A C 1
ATOM 2330 O O . SER A 1 303 ? 18.612 -18.304 -4.736 1.00 91.88 303 SER A O 1
ATOM 2332 N N . LEU A 1 304 ? 16.878 -16.914 -4.377 1.00 92.38 304 LEU A N 1
ATOM 2333 C CA . LEU A 1 304 ? 17.178 -16.034 -5.509 1.00 92.38 304 LEU A CA 1
ATOM 2334 C C . LEU A 1 304 ? 18.545 -15.343 -5.347 1.00 92.38 304 LEU A C 1
ATOM 2336 O O . LEU A 1 304 ? 19.329 -15.306 -6.297 1.00 92.38 304 LEU A O 1
ATOM 2340 N N . ARG A 1 305 ? 18.898 -14.883 -4.136 1.00 92.56 305 ARG A N 1
ATOM 2341 C CA . ARG A 1 305 ? 20.224 -14.306 -3.840 1.00 92.56 305 ARG A CA 1
ATOM 2342 C C . ARG A 1 305 ? 21.345 -15.319 -4.059 1.00 92.56 305 ARG A C 1
ATOM 2344 O O . ARG A 1 305 ? 22.332 -14.982 -4.707 1.00 92.56 305 ARG A O 1
ATOM 2351 N N . LYS A 1 306 ? 21.187 -16.565 -3.595 1.00 92.50 306 LYS A N 1
ATOM 2352 C CA . LYS A 1 306 ? 22.155 -17.650 -3.856 1.00 92.50 306 LYS A CA 1
ATOM 2353 C C . LYS A 1 306 ? 22.320 -17.915 -5.358 1.00 92.50 306 LYS A C 1
ATOM 2355 O O . LYS A 1 306 ? 23.447 -18.089 -5.815 1.00 92.50 306 LYS A O 1
ATOM 2360 N N . MET A 1 307 ? 21.230 -17.890 -6.130 1.00 91.44 307 MET A N 1
ATOM 2361 C CA . MET A 1 307 ? 21.266 -18.074 -7.587 1.00 91.44 307 MET A CA 1
ATOM 2362 C C . MET A 1 307 ? 22.016 -16.948 -8.315 1.00 91.44 307 MET A C 1
ATOM 2364 O O . MET A 1 307 ? 22.815 -17.233 -9.207 1.00 91.44 307 MET A O 1
ATOM 2368 N N . VAL A 1 308 ? 21.776 -15.686 -7.942 1.00 91.69 308 VAL A N 1
ATOM 2369 C CA . VAL A 1 308 ? 22.430 -14.514 -8.552 1.00 91.69 308 VAL A CA 1
ATOM 2370 C C . VAL A 1 308 ? 23.918 -14.461 -8.184 1.00 91.69 308 VAL A C 1
ATOM 2372 O O . VAL A 1 308 ? 24.766 -14.413 -9.077 1.00 91.69 308 VAL A O 1
ATOM 2375 N N . LEU A 1 309 ? 24.253 -14.567 -6.891 1.00 91.88 309 LEU A N 1
ATOM 2376 C CA . LEU A 1 309 ? 25.645 -14.558 -6.417 1.00 91.88 309 LEU A CA 1
ATOM 2377 C C . LEU A 1 309 ? 26.455 -15.742 -6.972 1.00 91.88 309 LEU A C 1
ATOM 2379 O O . LEU A 1 309 ? 27.612 -15.577 -7.353 1.00 91.88 309 LEU A O 1
ATOM 2383 N N . GLY A 1 310 ? 25.842 -16.927 -7.090 1.00 90.94 310 GLY A N 1
ATOM 2384 C CA . GLY A 1 310 ? 26.479 -18.133 -7.632 1.00 90.94 310 GLY A CA 1
ATOM 2385 C C . GLY A 1 310 ? 26.910 -18.032 -9.103 1.00 90.94 310 GLY A C 1
ATOM 2386 O O . GLY A 1 310 ? 27.672 -18.876 -9.568 1.00 90.94 310 GLY A O 1
ATOM 2387 N N . ARG A 1 311 ? 26.465 -16.998 -9.832 1.00 85.56 311 ARG A N 1
ATOM 2388 C CA . ARG A 1 311 ? 26.913 -16.678 -11.200 1.00 85.56 311 ARG A CA 1
ATOM 2389 C C . ARG A 1 311 ? 28.021 -15.614 -11.251 1.00 85.56 311 ARG A C 1
ATOM 2391 O O . ARG A 1 311 ? 28.379 -15.174 -12.338 1.00 85.56 311 ARG A O 1
ATOM 2398 N N . GLY A 1 312 ? 28.558 -15.193 -10.103 1.00 86.31 312 GLY A N 1
ATOM 2399 C CA . GLY A 1 312 ? 29.609 -14.172 -10.011 1.00 86.31 312 GLY A CA 1
ATOM 2400 C C . GLY A 1 312 ? 29.106 -12.726 -10.087 1.00 86.31 312 GLY A C 1
ATOM 2401 O O . GLY A 1 312 ? 29.914 -11.811 -10.225 1.00 86.31 312 GLY A O 1
ATOM 2402 N N . VAL A 1 313 ? 27.791 -12.499 -9.992 1.00 85.69 313 VAL A N 1
ATOM 2403 C CA . VAL A 1 313 ? 27.211 -11.150 -9.911 1.00 85.69 313 VAL A CA 1
ATOM 2404 C C . VAL A 1 313 ? 27.348 -10.636 -8.479 1.00 85.69 313 VAL A C 1
ATOM 2406 O O . VAL A 1 313 ? 26.881 -11.283 -7.546 1.00 85.69 313 VAL A O 1
ATOM 2409 N N . GLY A 1 314 ? 27.976 -9.474 -8.297 1.00 85.88 314 GLY A N 1
ATOM 2410 C CA . GLY A 1 314 ? 28.030 -8.791 -7.003 1.00 85.88 314 GLY A CA 1
ATOM 2411 C C . GLY A 1 314 ? 26.721 -8.065 -6.677 1.00 85.88 314 GLY A C 1
ATOM 2412 O O . GLY A 1 314 ? 26.045 -7.571 -7.576 1.00 85.88 314 GLY A O 1
ATOM 2413 N N . LEU A 1 315 ? 26.391 -7.973 -5.387 1.00 88.88 315 LEU A N 1
ATOM 2414 C CA . LEU A 1 315 ? 25.299 -7.145 -4.868 1.00 88.88 315 LEU A CA 1
ATOM 2415 C C . LEU A 1 315 ? 25.887 -6.098 -3.920 1.00 88.88 315 LEU A C 1
ATOM 2417 O O . LEU A 1 315 ? 26.698 -6.432 -3.057 1.00 88.88 315 LEU A O 1
ATOM 2421 N N . SER A 1 316 ? 25.492 -4.842 -4.097 1.00 87.19 316 SER A N 1
ATOM 2422 C CA . SER A 1 316 ? 25.902 -3.698 -3.278 1.00 87.19 316 SER A CA 1
ATOM 2423 C C . SER A 1 316 ? 25.026 -3.508 -2.037 1.00 87.19 316 SER A C 1
ATOM 2425 O O . SER A 1 316 ? 25.393 -2.752 -1.143 1.00 87.19 316 SER A O 1
ATOM 2427 N N . THR A 1 317 ? 23.865 -4.165 -1.983 1.00 85.94 317 THR A N 1
ATOM 2428 C CA . THR A 1 317 ? 22.852 -3.996 -0.940 1.00 85.94 317 THR A CA 1
ATOM 2429 C C . THR A 1 317 ? 22.196 -5.315 -0.518 1.00 85.94 317 THR A C 1
ATOM 2431 O O . THR A 1 317 ? 22.281 -6.372 -1.163 1.00 85.94 317 THR A O 1
ATOM 2434 N N . HIS A 1 318 ? 21.443 -5.233 0.578 1.00 81.38 318 HIS A N 1
ATOM 2435 C CA . HIS A 1 318 ? 20.521 -6.284 1.002 1.00 81.38 318 HIS A CA 1
ATOM 2436 C C . HIS A 1 318 ? 19.113 -6.135 0.393 1.00 81.38 318 HIS A C 1
ATOM 2438 O O . HIS A 1 318 ? 18.265 -6.983 0.639 1.00 81.38 318 HIS A O 1
ATOM 2444 N N . SER A 1 319 ? 18.871 -5.121 -0.449 1.00 85.44 319 SER A N 1
ATOM 2445 C CA . SER A 1 319 ? 17.553 -4.825 -1.022 1.00 85.44 319 SER A CA 1
ATOM 2446 C C . SER A 1 319 ? 17.108 -5.848 -2.069 1.00 85.44 319 SER A C 1
ATOM 2448 O O . SER A 1 319 ? 17.795 -6.087 -3.066 1.00 85.44 319 SER A O 1
ATOM 2450 N N . ASP A 1 320 ? 15.886 -6.353 -1.907 1.00 88.31 320 ASP A N 1
ATOM 2451 C CA . ASP A 1 320 ? 15.126 -7.115 -2.904 1.00 88.31 320 ASP A CA 1
ATOM 2452 C C . ASP A 1 320 ? 15.118 -6.433 -4.272 1.00 88.31 320 ASP A C 1
ATOM 2454 O O . ASP A 1 320 ? 15.156 -7.086 -5.308 1.00 88.31 320 ASP A O 1
ATOM 2458 N N . SER A 1 321 ? 15.103 -5.102 -4.288 1.00 90.12 321 SER A N 1
ATOM 2459 C CA . SER A 1 321 ? 14.968 -4.319 -5.517 1.00 90.12 321 SER A CA 1
ATOM 2460 C C . SER A 1 321 ? 16.246 -4.355 -6.357 1.00 90.12 321 SER A C 1
ATOM 2462 O O . SER A 1 3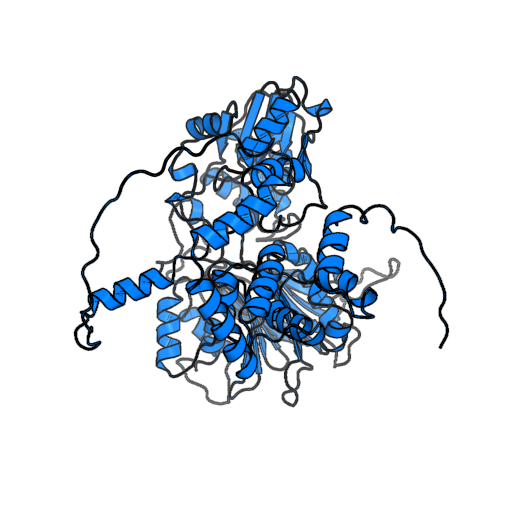21 ? 16.171 -4.406 -7.583 1.00 90.12 321 SER A O 1
ATOM 2464 N N . GLU A 1 322 ? 17.420 -4.419 -5.721 1.00 91.81 322 GLU A N 1
ATOM 2465 C CA . GLU A 1 322 ? 18.670 -4.714 -6.427 1.00 91.81 322 GLU A CA 1
ATOM 2466 C C . GLU A 1 322 ? 18.679 -6.166 -6.918 1.00 91.81 322 GLU A C 1
ATOM 2468 O O . GLU A 1 322 ? 19.023 -6.425 -8.070 1.00 91.81 322 GLU A O 1
ATOM 2473 N N . LEU A 1 323 ? 18.246 -7.109 -6.075 1.00 92.88 323 LEU A N 1
ATOM 2474 C CA . LEU A 1 323 ? 18.208 -8.530 -6.417 1.00 92.88 323 LEU A CA 1
ATOM 2475 C C . LEU A 1 323 ? 17.298 -8.812 -7.625 1.00 92.88 323 LEU A C 1
ATOM 2477 O O . LEU A 1 323 ? 17.706 -9.532 -8.532 1.00 92.88 323 LEU A O 1
ATOM 2481 N N . ILE A 1 324 ? 16.114 -8.194 -7.681 1.00 94.94 324 ILE A N 1
ATOM 2482 C CA . ILE A 1 324 ? 15.198 -8.201 -8.833 1.00 94.94 324 ILE A CA 1
ATOM 2483 C C . ILE A 1 324 ? 15.887 -7.615 -10.067 1.00 94.94 324 ILE A C 1
ATOM 2485 O O . ILE A 1 324 ? 15.832 -8.203 -11.147 1.00 94.94 324 ILE A O 1
ATOM 2489 N N . THR A 1 325 ? 16.562 -6.475 -9.907 1.00 94.06 325 THR A N 1
ATOM 2490 C CA . THR A 1 325 ? 17.254 -5.792 -11.007 1.00 94.06 325 THR A CA 1
ATOM 2491 C C . THR A 1 325 ? 18.359 -6.669 -11.605 1.00 94.06 325 THR A C 1
ATOM 2493 O O . THR A 1 325 ? 18.446 -6.785 -12.824 1.00 94.06 325 THR A O 1
ATOM 2496 N N . GLN A 1 326 ? 19.147 -7.357 -10.773 1.00 92.81 326 GLN A N 1
ATOM 2497 C CA . GLN A 1 326 ? 20.165 -8.306 -11.237 1.00 92.81 326 GLN A CA 1
ATOM 2498 C C . GLN A 1 326 ? 19.564 -9.616 -11.773 1.00 92.81 326 GLN A C 1
ATOM 2500 O O . GLN A 1 326 ? 20.099 -10.197 -12.715 1.00 92.81 326 GLN A O 1
ATOM 2505 N N . ALA A 1 327 ? 18.433 -10.079 -11.233 1.00 93.12 327 ALA A N 1
ATOM 2506 C CA . ALA A 1 327 ? 17.733 -11.257 -11.742 1.00 93.12 327 ALA A CA 1
ATOM 2507 C C . ALA A 1 327 ? 17.149 -11.031 -13.154 1.00 93.12 327 ALA A C 1
ATOM 2509 O O . ALA A 1 327 ? 17.160 -11.952 -13.967 1.00 93.12 327 ALA A O 1
ATOM 2510 N N . LEU A 1 328 ? 16.726 -9.807 -13.495 1.00 93.00 328 LEU A N 1
ATOM 2511 C CA . LEU A 1 328 ? 16.325 -9.429 -14.864 1.00 93.00 328 LEU A CA 1
ATOM 2512 C C . LEU A 1 328 ? 17.492 -9.471 -15.871 1.00 93.00 328 LEU A C 1
ATOM 2514 O O . LEU A 1 328 ? 17.279 -9.670 -17.071 1.00 93.00 328 LEU A O 1
ATOM 2518 N N . CYS A 1 329 ? 18.734 -9.333 -15.399 1.00 88.38 329 CYS A N 1
ATOM 2519 C CA . CYS A 1 329 ? 19.935 -9.485 -16.223 1.00 88.38 329 CYS A CA 1
ATOM 2520 C C . CYS A 1 329 ? 20.241 -10.953 -16.579 1.00 88.38 329 CYS A C 1
ATOM 2522 O O . CYS A 1 329 ? 21.081 -11.199 -17.445 1.00 88.38 329 CYS A O 1
ATOM 2524 N N . LEU A 1 330 ? 19.550 -11.936 -15.989 1.00 86.50 330 LEU A N 1
ATOM 2525 C CA . LEU A 1 330 ? 19.698 -13.351 -16.340 1.00 86.50 330 LEU A CA 1
ATOM 2526 C C . LEU A 1 330 ? 19.010 -13.668 -17.676 1.00 86.50 330 LEU A C 1
ATOM 2528 O O . LEU A 1 330 ? 17.866 -13.279 -17.904 1.00 86.50 330 LEU A O 1
ATOM 2532 N N . ASN A 1 331 ? 19.696 -14.409 -18.549 1.00 87.25 331 ASN A N 1
ATOM 2533 C CA . ASN A 1 331 ? 19.116 -14.874 -19.811 1.00 87.25 331 ASN A CA 1
ATOM 2534 C C . ASN A 1 331 ? 17.940 -15.839 -19.546 1.00 87.25 331 ASN A C 1
ATOM 2536 O O . ASN A 1 331 ? 18.036 -16.657 -18.622 1.00 87.25 331 ASN A O 1
ATOM 2540 N N . PRO A 1 332 ? 16.861 -15.786 -20.349 1.00 88.44 332 PRO A N 1
ATOM 2541 C CA . PRO A 1 332 ? 15.739 -16.713 -20.238 1.00 88.44 332 PRO A CA 1
ATOM 2542 C C . PRO A 1 332 ? 16.150 -18.156 -20.614 1.00 88.44 332 PRO A C 1
ATOM 2544 O O . PRO A 1 332 ? 17.130 -18.341 -21.341 1.00 88.44 332 PRO A O 1
ATOM 2547 N N . PRO A 1 333 ? 15.409 -19.192 -20.163 1.00 86.44 333 PRO A N 1
ATOM 2548 C CA . PRO A 1 333 ? 15.764 -20.597 -20.401 1.00 86.44 333 PRO A CA 1
ATOM 2549 C C . PRO A 1 333 ? 15.825 -20.993 -21.880 1.00 86.44 333 PRO A C 1
ATOM 2551 O O . PRO A 1 333 ? 16.669 -21.800 -22.256 1.00 86.44 333 PRO A O 1
ATOM 2554 N N . ASP A 1 334 ? 14.964 -20.397 -22.708 1.00 85.38 334 ASP A N 1
ATOM 2555 C CA . ASP A 1 334 ? 14.883 -20.653 -24.152 1.00 85.38 334 ASP A CA 1
ATOM 2556 C C . ASP A 1 334 ? 16.012 -19.962 -24.951 1.00 85.38 334 ASP A C 1
ATOM 2558 O O . ASP A 1 334 ? 16.125 -20.140 -26.164 1.00 85.38 334 ASP A O 1
ATOM 2562 N N . GLY A 1 335 ? 16.874 -19.195 -24.272 1.00 84.38 335 GLY A N 1
ATOM 2563 C CA . GLY A 1 335 ? 17.953 -18.424 -24.880 1.00 84.38 335 GLY A CA 1
ATOM 2564 C C . GLY A 1 335 ? 17.478 -17.144 -25.570 1.00 84.38 335 GLY A C 1
ATOM 2565 O O . GLY A 1 335 ? 16.330 -16.725 -25.456 1.00 84.38 335 GLY A O 1
ATOM 2566 N N . GLU A 1 336 ? 18.405 -16.498 -26.274 1.00 85.12 336 GLU A N 1
ATOM 2567 C CA . GLU A 1 336 ? 18.187 -15.244 -26.997 1.00 85.12 336 GLU A CA 1
ATOM 2568 C C . GLU A 1 336 ? 18.912 -15.322 -28.343 1.00 85.12 336 GLU A C 1
ATOM 2570 O O . GLU A 1 336 ? 20.079 -15.716 -28.392 1.00 85.12 336 GLU A O 1
ATOM 2575 N N . VAL A 1 337 ? 18.215 -14.986 -29.433 1.00 73.94 337 VAL A N 1
ATOM 2576 C CA . VAL A 1 337 ? 18.730 -15.141 -30.809 1.00 73.94 337 VAL A CA 1
ATOM 2577 C C . VAL A 1 337 ? 19.101 -13.796 -31.439 1.00 73.94 337 VAL A C 1
ATOM 2579 O O . VAL A 1 337 ? 20.127 -13.707 -32.107 1.00 73.94 337 VAL A O 1
ATOM 2582 N N . ASP A 1 338 ? 18.302 -12.752 -31.202 1.00 72.75 338 ASP A N 1
ATOM 2583 C CA . ASP A 1 338 ? 18.466 -11.414 -31.793 1.00 72.75 338 ASP A CA 1
ATOM 2584 C C . ASP A 1 338 ? 18.480 -10.330 -30.699 1.00 72.75 338 ASP A C 1
ATOM 2586 O O . ASP A 1 338 ? 17.625 -9.449 -30.613 1.00 72.75 338 ASP A O 1
ATOM 2590 N N . GLY A 1 339 ? 19.444 -10.454 -29.783 1.00 75.69 339 GLY A N 1
ATOM 2591 C CA . GLY A 1 339 ? 19.579 -9.552 -28.641 1.00 75.69 339 GLY A CA 1
ATOM 2592 C C . GLY A 1 339 ? 18.549 -9.794 -27.522 1.00 75.69 339 GLY A C 1
ATOM 2593 O O . GLY A 1 339 ? 18.023 -10.898 -27.394 1.00 75.69 339 GLY A O 1
ATOM 2594 N N . PRO A 1 340 ? 18.314 -8.792 -26.655 1.00 80.88 340 PRO A N 1
ATOM 2595 C CA . PRO A 1 340 ? 17.605 -8.967 -25.389 1.00 80.88 340 PRO A CA 1
ATOM 2596 C C . PRO A 1 340 ? 16.087 -9.114 -25.556 1.00 80.88 340 PRO A C 1
ATOM 2598 O O . PRO A 1 340 ? 15.404 -8.158 -25.934 1.00 80.88 340 PRO A O 1
ATOM 2601 N N . ASP A 1 341 ? 15.532 -10.250 -25.143 1.00 90.12 341 ASP A N 1
ATOM 2602 C CA . ASP A 1 341 ? 14.082 -10.420 -25.020 1.00 90.12 341 ASP A CA 1
ATOM 2603 C C . ASP A 1 341 ? 13.638 -10.024 -23.602 1.00 90.12 341 ASP A C 1
ATOM 2605 O O . ASP A 1 341 ? 13.546 -10.840 -22.682 1.00 90.12 341 ASP A O 1
ATOM 2609 N N . TRP A 1 342 ? 13.390 -8.726 -23.401 1.00 91.50 342 TRP A N 1
ATOM 2610 C CA . TRP A 1 342 ? 12.911 -8.202 -22.117 1.00 91.50 342 TRP A CA 1
ATOM 2611 C C . TRP A 1 342 ? 11.581 -8.816 -21.658 1.00 91.50 342 TRP A C 1
ATOM 2613 O O . TRP A 1 342 ? 11.504 -9.194 -20.487 1.00 91.50 342 TRP A O 1
ATOM 2623 N N . PRO A 1 343 ? 10.558 -8.997 -22.515 1.00 93.19 343 PRO A N 1
ATOM 2624 C CA . PRO A 1 343 ? 9.391 -9.809 -22.179 1.00 93.19 343 PRO A CA 1
ATOM 2625 C C . PRO A 1 343 ? 9.720 -11.213 -21.653 1.00 93.19 343 PRO A C 1
ATOM 2627 O O . PRO A 1 343 ? 9.166 -11.610 -20.625 1.00 93.19 343 PRO A O 1
ATOM 2630 N N . ALA A 1 344 ? 10.628 -11.955 -22.294 1.00 93.56 344 ALA A N 1
ATOM 2631 C CA . ALA A 1 344 ? 11.038 -13.284 -21.839 1.00 93.56 344 ALA A CA 1
ATOM 2632 C C . ALA A 1 344 ? 11.850 -13.235 -20.536 1.00 93.56 344 ALA A C 1
ATOM 2634 O O . ALA A 1 344 ? 11.634 -14.075 -19.663 1.00 93.56 344 ALA A O 1
ATOM 2635 N N . ARG A 1 345 ? 12.720 -12.235 -20.346 1.00 94.38 345 ARG A N 1
ATOM 2636 C CA . ARG A 1 345 ? 13.469 -11.997 -19.095 1.00 94.38 345 ARG A CA 1
ATOM 2637 C C . ARG A 1 345 ? 12.550 -11.667 -17.922 1.00 94.38 345 ARG A C 1
ATOM 2639 O O . ARG A 1 345 ? 12.679 -12.267 -16.858 1.00 94.38 345 ARG A O 1
ATOM 2646 N N . ILE A 1 346 ? 11.576 -10.777 -18.119 1.00 96.19 346 ILE A N 1
ATOM 2647 C CA . ILE A 1 346 ? 10.551 -10.459 -17.115 1.00 96.19 346 ILE A CA 1
ATOM 2648 C C . ILE A 1 346 ? 9.720 -11.712 -16.817 1.00 96.19 346 ILE A C 1
ATOM 2650 O O . ILE A 1 346 ? 9.539 -12.071 -15.656 1.00 96.19 346 ILE A O 1
ATOM 2654 N N . LYS A 1 347 ? 9.276 -12.440 -17.847 1.00 95.56 347 LYS A N 1
ATOM 2655 C CA . LYS A 1 347 ? 8.572 -13.716 -17.674 1.00 95.56 347 LYS A CA 1
ATOM 2656 C C . LYS A 1 347 ? 9.431 -14.738 -16.920 1.00 95.56 347 LYS A C 1
ATOM 2658 O O . LYS A 1 347 ? 8.895 -15.478 -16.101 1.00 95.56 347 LYS A O 1
ATOM 2663 N N . HIS A 1 348 ? 10.744 -14.790 -17.144 1.00 94.81 348 HIS A N 1
ATOM 2664 C CA . HIS A 1 348 ? 11.650 -15.673 -16.409 1.00 94.81 348 HIS A CA 1
ATOM 2665 C C . HIS A 1 348 ? 11.756 -15.269 -14.933 1.00 94.81 348 HIS A C 1
ATOM 2667 O O . HIS A 1 348 ? 11.542 -16.127 -14.077 1.00 94.81 348 HIS A O 1
ATOM 2673 N N . LEU A 1 349 ? 11.957 -13.977 -14.631 1.00 95.75 349 LEU A N 1
ATOM 2674 C CA . LEU A 1 349 ? 11.889 -13.441 -13.265 1.00 95.75 349 LEU A CA 1
ATOM 2675 C C . LEU A 1 349 ? 10.595 -13.878 -12.566 1.00 95.75 349 LEU A C 1
ATOM 2677 O O . LEU A 1 349 ? 10.654 -14.337 -11.433 1.00 95.75 349 LEU A O 1
ATOM 2681 N N . MET A 1 350 ? 9.443 -13.802 -13.239 1.00 95.75 350 MET A N 1
ATOM 2682 C CA . MET A 1 350 ? 8.152 -14.170 -12.641 1.00 95.75 350 MET A CA 1
ATOM 2683 C C . MET A 1 350 ? 8.001 -15.665 -12.317 1.00 95.75 350 MET A C 1
ATOM 2685 O O . MET A 1 350 ? 7.171 -16.023 -11.485 1.00 95.75 350 MET A O 1
ATOM 2689 N N . HIS A 1 351 ? 8.804 -16.540 -12.932 1.00 93.06 351 HIS A N 1
ATOM 2690 C CA . HIS A 1 351 ? 8.909 -17.947 -12.526 1.00 93.06 351 HIS A CA 1
ATOM 2691 C C . HIS A 1 351 ? 9.923 -18.154 -11.390 1.00 93.06 351 HIS A C 1
ATOM 2693 O O . HIS A 1 351 ? 9.752 -19.066 -10.586 1.00 93.06 351 HIS A O 1
ATOM 2699 N N . LEU A 1 352 ? 10.974 -17.327 -11.319 1.00 93.19 352 LEU A N 1
ATOM 2700 C CA . LEU A 1 352 ? 11.988 -17.370 -10.258 1.00 93.19 352 LEU A CA 1
ATOM 2701 C C . LEU A 1 352 ? 11.506 -16.739 -8.942 1.00 93.19 352 LEU A C 1
ATOM 2703 O O . LEU A 1 352 ? 11.933 -17.160 -7.872 1.00 93.19 352 LEU A O 1
ATOM 2707 N N . ALA A 1 353 ? 10.635 -15.734 -9.019 1.00 93.56 353 ALA A N 1
ATOM 2708 C CA . ALA A 1 353 ? 10.078 -14.984 -7.901 1.00 93.56 353 ALA A CA 1
ATOM 2709 C C . ALA A 1 353 ? 8.537 -15.014 -8.000 1.00 93.56 353 ALA A C 1
ATOM 2711 O O . ALA A 1 353 ? 7.966 -14.291 -8.822 1.00 93.56 353 ALA A O 1
ATOM 2712 N N . PRO A 1 354 ? 7.836 -15.845 -7.203 1.00 88.81 354 PRO A N 1
ATOM 2713 C CA . PRO A 1 354 ? 6.398 -16.065 -7.373 1.00 88.81 354 PRO A CA 1
ATOM 2714 C C . PRO A 1 354 ? 5.525 -14.941 -6.793 1.00 88.81 354 PRO A C 1
ATOM 2716 O O . PRO A 1 354 ? 4.408 -14.741 -7.265 1.00 88.81 354 PRO A O 1
ATOM 2719 N N . LEU A 1 355 ? 6.005 -14.248 -5.754 1.00 91.19 355 LEU A N 1
ATOM 2720 C CA . LEU A 1 355 ? 5.399 -13.079 -5.101 1.00 91.19 355 LEU A CA 1
ATOM 2721 C C . LEU A 1 355 ? 6.400 -12.485 -4.079 1.00 91.19 355 LEU A C 1
ATOM 2723 O O . LEU A 1 355 ? 7.367 -13.150 -3.714 1.00 91.19 355 LEU A O 1
ATOM 2727 N N . SER A 1 356 ? 6.227 -11.263 -3.580 1.00 93.12 356 SER A N 1
ATOM 2728 C CA . SER A 1 356 ? 5.140 -10.309 -3.826 1.00 93.12 356 SER A CA 1
ATOM 2729 C C . SER A 1 356 ? 5.693 -9.023 -4.425 1.00 93.12 356 SER A C 1
ATOM 2731 O O . SER A 1 356 ? 6.609 -8.452 -3.843 1.00 93.12 356 SER A O 1
ATOM 2733 N N . TYR A 1 357 ? 5.171 -8.570 -5.572 1.00 95.56 357 TYR A N 1
ATOM 2734 C CA . TYR A 1 357 ? 5.679 -7.362 -6.229 1.00 95.56 357 TYR A CA 1
ATOM 2735 C C . TYR A 1 357 ? 4.721 -6.733 -7.249 1.00 95.56 357 TYR A C 1
ATOM 2737 O O . TYR A 1 357 ? 4.071 -7.398 -8.061 1.00 95.56 357 TYR A O 1
ATOM 2745 N N . SER A 1 358 ? 4.769 -5.405 -7.281 1.00 97.62 358 SER A N 1
ATOM 2746 C CA . SER A 1 358 ? 4.493 -4.581 -8.455 1.00 97.62 358 SER A CA 1
ATOM 2747 C C . SER A 1 358 ? 5.804 -3.941 -8.912 1.00 97.62 358 SER A C 1
ATOM 2749 O O . SER A 1 358 ? 6.508 -3.335 -8.098 1.00 97.62 358 SER A O 1
ATOM 2751 N N . LEU A 1 359 ? 6.126 -4.043 -10.202 1.00 98.31 359 LEU A N 1
ATOM 2752 C CA . LEU A 1 359 ? 7.324 -3.453 -10.803 1.00 98.31 359 LEU A CA 1
ATOM 2753 C C . LEU A 1 359 ? 6.954 -2.423 -11.867 1.00 98.31 359 LEU A C 1
ATOM 2755 O O . LEU A 1 359 ? 6.029 -2.623 -12.658 1.00 98.31 359 LEU A O 1
ATOM 2759 N N . VAL A 1 360 ? 7.749 -1.358 -11.921 1.00 98.62 360 VAL A N 1
ATOM 2760 C CA . VAL A 1 360 ? 7.817 -0.437 -13.055 1.00 98.62 360 VAL A CA 1
ATOM 2761 C C . VAL A 1 360 ? 9.267 -0.425 -13.535 1.00 98.62 360 VAL A C 1
ATOM 2763 O O . VAL A 1 360 ? 10.170 -0.016 -12.805 1.00 98.62 360 VAL A O 1
ATOM 2766 N N . ILE A 1 361 ? 9.491 -0.931 -14.744 1.00 98.38 361 ILE A N 1
ATOM 2767 C CA . ILE A 1 361 ? 10.817 -1.173 -15.322 1.00 98.38 361 ILE A CA 1
ATOM 2768 C C . ILE A 1 361 ? 10.984 -0.256 -16.532 1.00 98.38 361 ILE A C 1
ATOM 2770 O O . ILE A 1 361 ? 10.167 -0.310 -17.443 1.00 98.38 361 ILE A O 1
ATOM 2774 N N . MET A 1 362 ? 12.035 0.558 -16.578 1.00 97.06 362 MET A N 1
ATOM 2775 C CA . MET A 1 362 ? 12.354 1.410 -17.725 1.00 97.06 362 MET A CA 1
ATOM 2776 C C . MET A 1 362 ? 13.562 0.866 -18.483 1.00 97.06 362 MET A C 1
ATOM 2778 O O . MET A 1 362 ? 14.624 0.636 -17.898 1.00 97.06 362 MET A O 1
ATOM 2782 N N . GLN A 1 363 ? 13.404 0.711 -19.796 1.00 93.00 363 GLN A N 1
ATOM 2783 C CA . GLN A 1 363 ? 14.457 0.284 -20.711 1.00 93.00 363 GLN A CA 1
ATOM 2784 C C . GLN A 1 363 ? 14.268 1.004 -22.051 1.00 93.00 363 GLN A C 1
ATOM 2786 O O . GLN A 1 363 ? 13.179 0.985 -22.620 1.00 93.00 363 GLN A O 1
ATOM 2791 N N . LYS A 1 364 ? 15.327 1.666 -22.534 1.00 90.12 364 LYS A N 1
ATOM 2792 C CA . LYS A 1 364 ? 15.334 2.474 -23.770 1.00 90.12 364 LYS A CA 1
ATOM 2793 C C . LYS A 1 364 ? 14.169 3.471 -23.862 1.00 90.12 364 LYS A C 1
ATOM 2795 O O . LYS A 1 364 ? 14.155 4.449 -23.113 1.00 90.12 364 LYS A O 1
ATOM 2800 N N . ASP A 1 365 ? 13.235 3.222 -24.779 1.00 91.81 365 ASP A N 1
ATOM 2801 C CA . ASP A 1 365 ? 12.048 4.002 -25.132 1.00 91.81 365 ASP A CA 1
ATOM 2802 C C . ASP A 1 365 ? 10.757 3.478 -24.467 1.00 91.81 365 ASP A C 1
ATOM 2804 O O . ASP A 1 365 ? 9.665 3.945 -24.791 1.00 91.81 365 ASP A O 1
ATOM 2808 N N . ARG A 1 366 ? 10.863 2.511 -23.540 1.00 95.31 366 ARG A N 1
ATOM 2809 C CA . ARG A 1 366 ? 9.729 1.740 -23.002 1.00 95.31 366 ARG A CA 1
ATOM 2810 C C . ARG A 1 366 ? 9.683 1.737 -21.486 1.00 95.31 366 ARG A C 1
ATOM 2812 O O . ARG A 1 366 ? 10.708 1.772 -20.799 1.00 95.31 366 ARG A O 1
ATOM 2819 N N . ILE A 1 367 ? 8.464 1.599 -20.975 1.00 98.31 367 ILE A N 1
ATOM 2820 C CA . ILE A 1 367 ? 8.195 1.254 -19.581 1.00 98.31 367 ILE A CA 1
ATOM 2821 C C . ILE A 1 367 ? 7.397 -0.050 -19.559 1.00 98.31 367 ILE A C 1
ATOM 2823 O O . ILE A 1 367 ? 6.346 -0.145 -20.188 1.00 98.31 367 ILE A O 1
ATOM 2827 N N . TYR A 1 368 ? 7.869 -1.046 -18.813 1.00 98.62 368 TYR A N 1
ATOM 2828 C CA . TYR A 1 368 ? 7.109 -2.253 -18.517 1.00 98.62 368 TYR A CA 1
ATOM 2829 C C . TYR A 1 368 ? 6.460 -2.146 -17.138 1.00 98.62 368 TYR A C 1
ATOM 2831 O O . TYR A 1 368 ? 7.125 -1.840 -16.146 1.00 98.62 368 TYR A O 1
ATOM 2839 N N . GLY A 1 369 ? 5.161 -2.421 -17.081 1.00 98.56 369 GLY A N 1
ATOM 2840 C CA . GLY A 1 369 ? 4.406 -2.606 -15.847 1.00 98.56 369 GLY A CA 1
ATOM 2841 C C . GLY A 1 369 ? 4.204 -4.087 -15.577 1.00 98.56 369 GLY A C 1
ATOM 2842 O O . GLY A 1 369 ? 3.684 -4.791 -16.441 1.00 98.56 369 GLY A O 1
ATOM 2843 N N . VAL A 1 370 ? 4.596 -4.562 -14.397 1.00 98.50 370 VAL A N 1
ATOM 2844 C CA . VAL A 1 370 ? 4.519 -5.986 -14.042 1.00 98.50 370 VAL A CA 1
ATOM 2845 C C . VAL A 1 370 ? 3.844 -6.141 -12.692 1.00 98.50 370 VAL A C 1
ATOM 2847 O O . VAL A 1 370 ? 4.209 -5.460 -11.735 1.00 98.50 370 VAL A O 1
ATOM 2850 N N . ARG A 1 371 ? 2.887 -7.062 -12.598 1.00 97.75 371 ARG A N 1
ATOM 2851 C CA . ARG A 1 371 ? 2.249 -7.453 -11.338 1.00 97.75 371 ARG A CA 1
ATOM 2852 C C . ARG A 1 371 ? 2.452 -8.951 -11.137 1.00 97.75 371 ARG A C 1
ATOM 2854 O O . ARG A 1 371 ? 2.261 -9.713 -12.085 1.00 97.75 371 ARG A O 1
ATOM 2861 N N . ASP A 1 372 ? 2.839 -9.370 -9.934 1.00 97.00 372 ASP A N 1
ATOM 2862 C CA . ASP A 1 372 ? 3.074 -10.785 -9.617 1.00 97.00 372 ASP A CA 1
ATOM 2863 C C . ASP A 1 372 ? 1.868 -11.685 -10.003 1.00 97.00 372 ASP A C 1
ATOM 2865 O O . ASP A 1 372 ? 0.730 -11.196 -10.060 1.00 97.00 372 ASP A O 1
ATOM 2869 N N . PRO A 1 373 ? 2.063 -12.992 -10.284 1.00 95.75 373 PRO A N 1
ATOM 2870 C CA . PRO A 1 373 ? 0.983 -13.914 -10.663 1.00 95.75 373 PRO A CA 1
ATOM 2871 C C . PRO A 1 373 ? -0.236 -13.909 -9.723 1.00 95.75 373 PRO A C 1
ATOM 2873 O O . PRO A 1 373 ? -1.377 -14.084 -10.173 1.00 95.75 373 PRO A O 1
ATOM 2876 N N . TYR A 1 374 ? -0.024 -13.684 -8.423 1.00 95.62 374 TYR A N 1
ATOM 2877 C CA . TYR A 1 374 ? -1.078 -13.603 -7.409 1.00 95.62 374 TYR A CA 1
ATOM 2878 C C . TYR A 1 374 ? -1.808 -12.263 -7.376 1.00 95.62 374 TYR A C 1
ATOM 2880 O O . TYR A 1 374 ? -2.949 -12.206 -6.905 1.00 95.62 374 TYR A O 1
ATOM 2888 N N . GLY A 1 375 ? -1.186 -11.216 -7.909 1.00 95.62 375 GLY A N 1
ATOM 2889 C CA . GLY A 1 375 ? -1.688 -9.857 -7.902 1.00 95.62 375 GLY A CA 1
ATOM 2890 C C . GLY A 1 375 ? -1.599 -9.200 -6.534 1.00 95.62 375 GLY A C 1
ATOM 2891 O O . GLY A 1 375 ? -2.453 -8.365 -6.239 1.00 95.62 375 GLY A O 1
ATOM 2892 N N . ASN A 1 376 ? -0.654 -9.605 -5.678 1.00 96.19 376 ASN A N 1
ATOM 2893 C CA . ASN A 1 376 ? -0.663 -9.243 -4.261 1.00 96.19 376 ASN A CA 1
ATOM 2894 C C . ASN A 1 376 ? -0.537 -7.731 -4.038 1.00 96.19 376 ASN A C 1
ATOM 2896 O O . ASN A 1 376 ? -1.278 -7.166 -3.230 1.00 96.19 376 ASN A O 1
ATOM 2900 N N . ARG A 1 377 ? 0.355 -7.081 -4.789 1.00 95.88 377 ARG A N 1
ATOM 2901 C CA . ARG A 1 377 ? 0.592 -5.631 -4.748 1.00 95.88 377 ARG A CA 1
ATOM 2902 C C . ARG A 1 377 ? -0.272 -4.914 -5.793 1.00 95.88 377 ARG A C 1
ATOM 2904 O O . ARG A 1 377 ? -0.582 -5.508 -6.829 1.00 95.88 377 ARG A O 1
ATOM 2911 N N . PRO A 1 378 ? -0.719 -3.670 -5.543 1.00 96.62 378 PRO A N 1
ATOM 2912 C CA . PRO A 1 378 ? -1.540 -2.931 -6.494 1.00 96.62 378 PRO A CA 1
ATOM 2913 C C . PRO A 1 378 ? -0.682 -2.314 -7.606 1.00 96.62 378 PRO A C 1
ATOM 2915 O O . PRO A 1 378 ? 0.474 -1.933 -7.391 1.00 96.62 378 PRO A O 1
ATOM 2918 N N . LEU A 1 379 ? -1.250 -2.218 -8.808 1.00 98.25 379 LEU A N 1
ATOM 2919 C CA . LEU A 1 379 ? -0.664 -1.505 -9.943 1.00 98.25 379 LEU A CA 1
ATOM 2920 C C . LEU A 1 379 ? -1.777 -1.141 -10.932 1.00 98.25 379 LEU A C 1
ATOM 2922 O O . LEU A 1 379 ? -2.555 -2.001 -11.349 1.00 98.25 379 LEU A O 1
ATOM 2926 N N . CYS A 1 380 ? -1.865 0.129 -11.311 1.00 98.31 380 CYS A N 1
ATOM 2927 C CA . CYS A 1 380 ? -2.900 0.649 -12.199 1.00 98.31 380 CYS A CA 1
ATOM 2928 C C . CYS A 1 380 ? -2.345 1.617 -13.240 1.00 98.31 380 CYS A C 1
ATOM 2930 O O . CYS A 1 380 ? -1.271 2.191 -13.074 1.00 98.31 380 CYS A O 1
ATOM 2932 N N . ILE A 1 381 ? -3.101 1.780 -14.320 1.00 98.44 381 ILE A N 1
ATOM 2933 C CA . ILE A 1 381 ? -2.730 2.523 -15.518 1.00 98.44 381 ILE A CA 1
ATOM 2934 C C . ILE A 1 381 ? -3.718 3.669 -15.734 1.00 98.44 381 ILE A C 1
ATOM 2936 O O . ILE A 1 381 ? -4.932 3.511 -15.566 1.00 98.44 381 ILE A O 1
ATOM 2940 N N . GLY A 1 382 ? -3.193 4.812 -16.165 1.00 96.81 382 GLY A N 1
ATOM 2941 C CA . GLY A 1 382 ? -3.958 5.971 -16.605 1.00 96.81 382 GLY A CA 1
ATOM 2942 C C . GLY A 1 382 ? -3.428 6.545 -17.917 1.00 96.81 382 GLY A C 1
ATOM 2943 O O . GLY A 1 382 ? -2.337 6.208 -18.379 1.00 96.81 382 GLY A O 1
ATOM 2944 N N . LYS A 1 383 ? -4.213 7.438 -18.519 1.00 95.06 383 LYS A N 1
ATOM 2945 C CA . LYS A 1 383 ? -3.830 8.210 -19.707 1.00 95.06 383 LYS A CA 1
ATOM 2946 C C . LYS A 1 383 ? -3.900 9.703 -19.410 1.00 95.06 383 LYS A C 1
ATOM 2948 O O . LYS A 1 383 ? -4.908 10.160 -18.873 1.00 95.06 383 LYS A O 1
ATOM 2953 N N . ILE A 1 384 ? -2.851 10.445 -19.745 1.00 93.69 384 ILE A N 1
ATOM 2954 C CA . ILE A 1 384 ? -2.823 11.909 -19.657 1.00 93.69 384 ILE A CA 1
ATOM 2955 C C . ILE A 1 384 ? -3.664 12.447 -20.813 1.00 93.69 384 ILE A C 1
ATOM 2957 O O . ILE A 1 384 ? -3.496 12.019 -21.958 1.00 93.69 384 ILE A O 1
ATOM 2961 N N . VAL A 1 385 ? -4.608 13.333 -20.505 1.00 88.94 385 VAL A N 1
ATOM 2962 C CA . VAL A 1 385 ? -5.474 13.974 -21.501 1.00 88.94 385 VAL A CA 1
ATOM 2963 C C . VAL A 1 385 ? -5.208 15.480 -21.541 1.00 88.94 385 VAL A C 1
ATOM 2965 O O . VAL A 1 385 ? -4.891 16.043 -20.491 1.00 88.94 385 VAL A O 1
ATOM 2968 N N . PRO A 1 386 ? -5.404 16.141 -22.698 1.00 81.00 386 PRO A N 1
ATOM 2969 C CA . PRO A 1 386 ? -5.261 17.588 -22.799 1.00 81.00 386 PRO A CA 1
ATOM 2970 C C . PRO A 1 386 ? -6.101 18.329 -21.754 1.00 81.00 386 PRO A C 1
ATOM 2972 O O . PRO A 1 386 ? -7.287 18.037 -21.554 1.00 81.00 386 PRO A O 1
ATOM 2975 N N . ILE A 1 387 ? -5.502 19.329 -21.105 1.00 71.81 387 ILE A N 1
ATOM 2976 C CA . ILE A 1 387 ? -6.210 20.186 -20.147 1.00 71.81 387 ILE A CA 1
ATOM 2977 C C . ILE A 1 387 ? -7.116 21.149 -20.920 1.00 71.81 387 ILE A C 1
ATOM 2979 O O . ILE A 1 387 ? -6.708 22.232 -21.341 1.00 71.81 387 ILE A O 1
ATOM 2983 N N . LYS A 1 388 ? -8.384 20.769 -21.080 1.00 63.66 388 LYS A N 1
ATOM 2984 C CA . LYS A 1 388 ? -9.424 21.682 -21.561 1.00 63.66 388 LYS A CA 1
ATOM 2985 C C . LYS A 1 388 ? -9.753 22.720 -20.498 1.00 63.66 388 LYS A C 1
ATOM 2987 O O . LYS A 1 388 ? -10.244 22.388 -19.420 1.00 63.66 388 LYS A O 1
ATOM 2992 N N . ILE A 1 389 ? -9.564 23.992 -20.843 1.00 50.72 389 ILE A N 1
ATOM 2993 C CA . ILE A 1 389 ? -10.211 25.100 -20.137 1.00 50.72 389 ILE A CA 1
ATOM 2994 C C . ILE A 1 389 ? -11.727 24.895 -20.276 1.00 50.72 389 ILE A C 1
ATOM 2996 O O . ILE A 1 389 ? -12.228 24.676 -21.382 1.00 50.72 389 ILE A O 1
ATOM 3000 N N . ALA A 1 390 ? -12.449 24.920 -19.155 1.00 40.53 390 ALA A N 1
ATOM 3001 C CA . ALA A 1 390 ? -13.879 24.627 -19.121 1.00 40.53 390 ALA A CA 1
ATOM 3002 C C . ALA A 1 390 ? -14.659 25.567 -20.062 1.00 40.53 390 ALA A C 1
ATOM 3004 O O . ALA A 1 390 ? -14.691 26.777 -19.848 1.00 40.53 390 ALA A O 1
ATOM 3005 N N . GLY A 1 391 ? -15.280 25.002 -21.104 1.00 44.94 391 GLY A N 1
ATOM 3006 C CA . GLY A 1 391 ? -16.065 25.762 -22.085 1.00 44.94 391 GLY A CA 1
ATOM 3007 C C . GLY A 1 391 ? -16.069 25.222 -23.520 1.00 44.94 391 GLY A C 1
ATOM 3008 O O . GLY A 1 391 ? -16.928 25.633 -24.293 1.00 44.94 391 GLY A O 1
ATOM 3009 N N . ILE A 1 392 ? -15.165 24.303 -23.897 1.00 40.94 392 ILE A N 1
ATOM 3010 C CA . ILE A 1 392 ? -15.075 23.793 -25.282 1.00 40.94 392 ILE A CA 1
ATOM 3011 C C . ILE A 1 392 ? -15.114 22.254 -25.335 1.00 40.94 392 ILE A C 1
ATOM 3013 O O . ILE A 1 392 ? -14.089 21.589 -25.221 1.00 40.94 392 ILE A O 1
ATOM 3017 N N . GLY A 1 393 ? -16.318 21.718 -25.574 1.00 46.50 393 GLY A N 1
ATOM 3018 C CA . GLY A 1 393 ? -16.588 20.408 -26.191 1.00 46.50 393 GLY A CA 1
ATOM 3019 C C . GLY A 1 393 ? -16.136 19.135 -25.458 1.00 46.50 393 GLY A C 1
ATOM 3020 O O . GLY A 1 393 ? -14.968 18.752 -25.521 1.00 46.50 393 GLY A O 1
ATOM 3021 N N . ASP A 1 394 ? -17.089 18.373 -24.912 1.00 44.66 394 ASP A N 1
ATOM 3022 C CA . ASP A 1 394 ? -16.884 16.965 -24.530 1.00 44.66 394 ASP A CA 1
ATOM 3023 C C . ASP A 1 394 ? -16.825 16.051 -25.774 1.00 44.66 394 ASP A C 1
ATOM 3025 O O . ASP A 1 394 ? -17.789 15.389 -26.157 1.00 44.66 394 ASP A O 1
ATOM 3029 N N . SER A 1 395 ? -15.664 16.012 -26.429 1.00 49.25 395 SER A N 1
ATOM 3030 C CA . SER A 1 395 ? -15.323 15.016 -27.448 1.00 49.25 395 SER A CA 1
ATOM 3031 C C . SER A 1 395 ? -14.670 13.790 -26.795 1.00 49.25 395 SER A C 1
ATOM 3033 O O . SER A 1 395 ? -13.570 13.854 -26.253 1.00 49.25 395 SER A O 1
ATOM 3035 N N . LEU A 1 396 ? -15.330 12.630 -26.878 1.00 48.09 396 LEU A N 1
ATOM 3036 C CA . LEU A 1 396 ? -14.871 11.357 -26.289 1.00 48.09 396 LEU A CA 1
ATOM 3037 C C . LEU A 1 396 ? -13.715 10.668 -27.057 1.00 48.09 396 LEU A C 1
ATOM 3039 O O . LEU A 1 396 ? -13.338 9.544 -26.726 1.00 48.09 396 LEU A O 1
ATOM 3043 N N . GLN A 1 397 ? -13.142 11.328 -28.067 1.00 50.16 397 GLN A N 1
ATOM 3044 C CA . GLN A 1 397 ? -12.089 10.810 -28.951 1.00 50.16 397 GLN A CA 1
ATOM 3045 C C . GLN A 1 397 ? -10.890 11.766 -29.008 1.00 50.16 397 GLN A C 1
ATOM 3047 O O . GLN A 1 397 ? -10.601 12.363 -30.040 1.00 50.16 397 GLN A O 1
ATOM 3052 N N . GLU A 1 398 ? -10.184 11.909 -27.889 1.00 63.75 398 GLU A N 1
ATOM 3053 C CA . GLU A 1 398 ? -8.910 12.634 -27.853 1.00 63.75 398 GLU A CA 1
ATOM 3054 C C . GLU A 1 398 ? -7.750 11.661 -27.668 1.00 63.75 398 GLU A C 1
ATOM 3056 O O . GLU A 1 398 ? -7.765 10.808 -26.769 1.00 63.75 398 GLU A O 1
ATOM 3061 N N . SER A 1 399 ? -6.757 11.794 -28.550 1.00 79.94 399 SER A N 1
ATOM 3062 C CA . SER A 1 399 ? -5.469 11.120 -28.426 1.00 79.94 399 SER A CA 1
ATOM 3063 C C . SER A 1 399 ? -4.815 11.543 -27.108 1.00 79.94 399 SER A C 1
ATOM 3065 O O . SER A 1 399 ? -4.779 12.739 -26.813 1.00 79.94 399 SER A O 1
ATOM 3067 N N . PRO A 1 400 ? -4.323 10.598 -26.294 1.00 88.75 400 PRO A N 1
ATOM 3068 C CA . PRO A 1 400 ? -3.666 10.939 -25.044 1.00 88.75 400 PRO A CA 1
ATOM 3069 C C . PRO A 1 400 ? -2.321 11.612 -25.314 1.00 88.75 400 PRO A C 1
ATOM 3071 O O . PRO A 1 400 ? -1.590 11.217 -26.220 1.00 88.75 400 PRO A O 1
ATOM 3074 N N . GLU A 1 401 ? -1.975 12.600 -24.494 1.00 92.75 401 GLU A N 1
ATOM 3075 C CA . GLU A 1 401 ? -0.674 13.277 -24.573 1.00 92.75 401 GLU A CA 1
ATOM 3076 C C . GLU A 1 401 ? 0.447 12.417 -23.966 1.00 92.75 401 GLU A C 1
ATOM 3078 O O . GLU A 1 401 ? 1.626 12.618 -24.255 1.00 92.75 401 GLU A O 1
ATOM 3083 N N . GLY A 1 402 ? 0.079 11.431 -23.144 1.00 95.06 402 GLY A N 1
ATOM 3084 C CA . GLY A 1 402 ? 0.984 10.474 -22.522 1.00 95.06 402 GLY A CA 1
ATOM 3085 C C . GLY A 1 402 ? 0.249 9.423 -21.694 1.00 95.06 402 GLY A C 1
ATOM 3086 O O . GLY A 1 402 ? -0.981 9.410 -21.590 1.00 95.06 402 GLY A O 1
ATOM 3087 N N . TRP A 1 403 ? 1.019 8.542 -21.072 1.00 97.38 403 TRP A N 1
ATOM 3088 C CA . TRP A 1 403 ? 0.539 7.388 -20.324 1.00 97.38 403 TRP A CA 1
ATOM 3089 C C . TRP A 1 403 ? 1.234 7.302 -18.971 1.00 97.38 403 TRP A C 1
ATOM 3091 O O . TRP A 1 403 ? 2.427 7.589 -18.863 1.00 97.38 403 TRP A O 1
ATOM 3101 N N . VAL A 1 404 ? 0.498 6.874 -17.945 1.00 98.31 404 VAL A N 1
ATOM 3102 C CA . VAL A 1 404 ? 1.019 6.731 -16.580 1.00 98.31 404 VAL A CA 1
ATOM 3103 C C . VAL A 1 404 ? 0.697 5.370 -15.989 1.00 98.31 404 VAL A C 1
ATOM 3105 O O . VAL A 1 404 ? -0.329 4.763 -16.299 1.00 98.31 404 VAL A O 1
ATOM 3108 N N . ILE A 1 405 ? 1.571 4.913 -15.101 1.00 98.75 405 ILE A N 1
ATOM 3109 C CA . ILE A 1 405 ? 1.403 3.701 -14.304 1.00 98.75 405 ILE A CA 1
ATOM 3110 C C . ILE A 1 405 ? 1.783 3.997 -12.853 1.00 98.75 405 ILE A C 1
ATOM 3112 O O . ILE A 1 405 ? 2.707 4.763 -12.599 1.00 98.75 405 ILE A O 1
ATOM 3116 N N . SER A 1 406 ? 1.042 3.453 -11.893 1.00 98.44 406 SER A N 1
ATOM 3117 C CA . SER A 1 406 ? 1.167 3.818 -10.477 1.00 98.44 406 SER A CA 1
ATOM 3118 C C . SER A 1 406 ? 0.671 2.705 -9.561 1.00 98.44 406 SER A C 1
ATOM 3120 O O . SER A 1 406 ? -0.258 1.983 -9.929 1.00 98.44 406 SER A O 1
ATOM 3122 N N . SER A 1 407 ? 1.217 2.601 -8.343 1.00 97.75 407 SER A N 1
ATOM 3123 C CA . SER A 1 407 ? 0.630 1.763 -7.281 1.00 97.75 407 SER A CA 1
ATOM 3124 C C . SER A 1 407 ? -0.834 2.109 -6.987 1.00 97.75 407 SER A C 1
ATOM 3126 O O . SER A 1 407 ? -1.600 1.228 -6.620 1.00 97.75 407 SER A O 1
ATOM 3128 N N . GLU A 1 408 ? -1.238 3.371 -7.150 1.00 97.62 408 GLU A N 1
ATOM 3129 C CA . GLU A 1 408 ? -2.592 3.847 -6.843 1.00 97.62 408 GLU A CA 1
ATOM 3130 C C . GLU A 1 408 ? -3.102 4.899 -7.833 1.00 97.62 408 GLU A C 1
ATOM 3132 O O . GLU A 1 408 ? -2.339 5.718 -8.355 1.00 97.62 408 GLU A O 1
ATOM 3137 N N . SER A 1 409 ? -4.423 4.924 -8.029 1.00 97.19 409 SER A N 1
ATOM 3138 C CA . SER A 1 409 ? -5.108 5.876 -8.910 1.00 97.19 409 SER A CA 1
ATOM 3139 C C . SER A 1 409 ? -5.255 7.278 -8.309 1.00 97.19 409 SER A C 1
ATOM 3141 O O . SER A 1 409 ? -5.548 8.226 -9.038 1.00 97.19 409 SER A O 1
ATOM 3143 N N . CYS A 1 410 ? -5.055 7.438 -6.997 1.00 93.25 410 CYS A N 1
ATOM 3144 C CA . CYS A 1 410 ? -5.326 8.675 -6.257 1.00 93.25 410 CYS A CA 1
ATOM 3145 C C . CYS A 1 410 ? -4.453 9.884 -6.665 1.00 93.25 410 CYS A C 1
ATOM 3147 O O . CYS A 1 410 ? -4.746 11.019 -6.288 1.00 93.25 410 CYS A O 1
ATOM 3149 N N . GLY A 1 411 ? -3.386 9.677 -7.443 1.00 89.31 411 GLY A N 1
ATOM 3150 C CA . GLY A 1 411 ? -2.593 10.763 -8.033 1.00 89.31 411 GLY A CA 1
ATOM 3151 C C . GLY A 1 411 ? -3.081 11.263 -9.395 1.00 89.31 411 GLY A C 1
ATOM 3152 O O . GLY A 1 411 ? -2.711 12.362 -9.794 1.00 89.31 411 GLY A O 1
ATOM 3153 N N . PHE A 1 412 ? -3.903 10.492 -10.117 1.00 94.94 412 PHE A N 1
ATOM 3154 C CA . PHE A 1 412 ? -4.121 10.709 -11.552 1.00 94.94 412 PHE A CA 1
ATOM 3155 C C . PHE A 1 412 ? -4.807 12.042 -11.884 1.00 94.94 412 PHE A C 1
ATOM 3157 O O . PHE A 1 412 ? -4.332 12.761 -12.762 1.00 94.94 412 PHE A O 1
ATOM 3164 N N . LEU A 1 413 ? -5.861 12.429 -11.159 1.00 89.00 413 LEU A N 1
ATOM 3165 C CA . LEU A 1 413 ? -6.566 13.690 -11.433 1.00 89.00 413 LEU A CA 1
ATOM 3166 C C . LEU A 1 413 ? -5.660 14.921 -11.257 1.00 89.00 413 LEU A C 1
ATOM 3168 O O . LEU A 1 413 ? -5.745 15.857 -12.048 1.00 89.00 413 LEU A O 1
ATOM 3172 N N . SER A 1 414 ? -4.750 14.893 -10.277 1.00 87.50 414 SER A N 1
ATOM 3173 C CA . SER A 1 414 ? -3.817 15.991 -9.975 1.00 87.50 414 SER A CA 1
ATOM 3174 C C . SER A 1 414 ? -2.786 16.258 -11.077 1.00 87.50 414 SER A C 1
ATOM 3176 O O . SER A 1 414 ? -2.178 17.323 -11.088 1.00 87.50 414 SER A O 1
ATOM 3178 N N . ILE A 1 415 ? -2.586 15.304 -11.991 1.00 90.94 415 ILE A N 1
ATOM 3179 C CA . ILE A 1 415 ? -1.643 15.382 -13.120 1.00 90.94 415 ILE A CA 1
ATOM 3180 C C . ILE A 1 415 ? -2.352 15.370 -14.487 1.00 90.94 415 ILE A C 1
ATOM 3182 O O . ILE A 1 415 ? -1.726 15.089 -15.505 1.00 90.94 415 ILE A O 1
ATOM 3186 N N . GLY A 1 416 ? -3.671 15.601 -14.525 1.00 89.62 416 GLY A N 1
ATOM 3187 C CA . GLY A 1 416 ? -4.454 15.556 -15.767 1.00 89.62 416 GLY A CA 1
ATOM 3188 C C . GLY A 1 416 ? -4.639 14.149 -16.357 1.00 89.62 416 GLY A C 1
ATOM 3189 O O . GLY A 1 416 ? -5.041 14.008 -17.511 1.00 89.62 416 GLY A O 1
ATOM 3190 N N . ALA A 1 417 ? -4.370 13.091 -15.588 1.00 93.81 417 ALA A N 1
ATOM 3191 C CA . ALA A 1 417 ? -4.572 11.716 -16.022 1.00 93.81 417 ALA A CA 1
ATOM 3192 C C . ALA A 1 417 ? -5.978 11.197 -15.678 1.00 93.81 417 ALA A C 1
ATOM 3194 O O . ALA A 1 417 ? -6.517 11.417 -14.592 1.00 93.81 417 ALA A O 1
ATOM 3195 N N . ARG A 1 418 ? -6.565 10.437 -16.606 1.00 94.19 418 ARG A N 1
ATOM 3196 C CA . ARG A 1 418 ? -7.784 9.648 -16.390 1.00 94.19 418 ARG A CA 1
ATOM 3197 C C . ARG A 1 418 ? -7.403 8.191 -16.143 1.00 94.19 418 ARG A C 1
ATOM 3199 O O . ARG A 1 418 ? -6.596 7.634 -16.886 1.00 94.19 418 ARG A O 1
ATOM 3206 N N . TYR A 1 419 ? -8.001 7.575 -15.125 1.00 95.62 419 TYR A N 1
ATOM 3207 C CA . TYR A 1 419 ? -7.869 6.139 -14.862 1.00 95.62 419 TYR A CA 1
ATOM 3208 C C . TYR A 1 419 ? -8.333 5.321 -16.076 1.00 95.62 419 TYR A C 1
ATOM 3210 O O . TYR A 1 419 ? -9.354 5.643 -16.685 1.00 95.62 419 TYR A O 1
ATOM 3218 N N . LEU A 1 420 ? -7.577 4.276 -16.423 1.00 95.38 420 LEU A N 1
ATOM 3219 C CA . LEU A 1 420 ? -7.896 3.360 -17.517 1.00 95.38 420 LEU A CA 1
ATOM 3220 C C . LEU A 1 420 ? -8.321 1.989 -16.978 1.00 95.38 420 LEU A C 1
ATOM 3222 O O . LEU A 1 420 ? -9.423 1.535 -17.272 1.00 95.38 420 LEU A O 1
ATOM 3226 N N . ARG A 1 421 ? -7.436 1.327 -16.220 1.00 96.12 421 ARG A N 1
ATOM 3227 C CA . ARG A 1 421 ? -7.656 0.013 -15.589 1.00 96.12 421 ARG A CA 1
ATOM 3228 C C . ARG A 1 421 ? -6.521 -0.342 -14.628 1.00 96.12 421 ARG A C 1
ATOM 3230 O O . ARG A 1 421 ? -5.442 0.244 -14.691 1.00 96.12 421 ARG A O 1
ATOM 3237 N N . GLU A 1 422 ? -6.712 -1.384 -13.830 1.00 96.81 422 GLU A N 1
ATOM 3238 C CA . GLU A 1 422 ? -5.611 -2.095 -13.176 1.00 96.81 422 GLU A CA 1
ATOM 3239 C C . GLU A 1 422 ? -4.776 -2.933 -14.154 1.00 96.81 422 GLU A C 1
ATOM 3241 O O . GLU A 1 422 ? -5.267 -3.406 -15.188 1.00 96.81 422 GLU A O 1
ATOM 3246 N N . VAL A 1 423 ? -3.519 -3.168 -13.775 1.00 98.19 423 VAL A N 1
ATOM 3247 C CA . VAL A 1 423 ? -2.699 -4.270 -14.288 1.00 98.19 423 VAL A CA 1
ATOM 3248 C C . VAL A 1 423 ? -3.205 -5.562 -13.649 1.00 98.19 423 VAL A C 1
ATOM 3250 O O . VAL A 1 423 ? -3.382 -5.642 -12.429 1.00 98.19 423 VAL A O 1
ATOM 3253 N N . ARG A 1 424 ? -3.489 -6.569 -14.472 1.00 96.62 424 ARG A N 1
ATOM 3254 C CA . ARG A 1 424 ? -4.052 -7.846 -14.026 1.00 96.62 424 ARG A CA 1
ATOM 3255 C C . ARG A 1 424 ? -2.980 -8.680 -13.305 1.00 96.62 424 ARG A C 1
ATOM 3257 O O . ARG A 1 424 ? -1.797 -8.542 -13.604 1.00 96.62 424 ARG A O 1
ATOM 3264 N N . PRO A 1 425 ? -3.362 -9.578 -12.383 1.00 96.12 425 PRO A N 1
ATOM 3265 C CA . PRO A 1 425 ? -2.426 -10.517 -11.763 1.00 96.12 425 PRO A CA 1
ATOM 3266 C C . PRO A 1 425 ? -1.685 -11.354 -12.814 1.00 96.12 425 PRO A C 1
ATOM 3268 O O . PRO A 1 425 ? -2.328 -11.953 -13.680 1.00 96.12 425 PRO A O 1
ATOM 3271 N N . GLY A 1 426 ? -0.354 -11.371 -12.742 1.00 96.81 426 GLY A N 1
ATOM 3272 C CA . GLY A 1 426 ? 0.530 -12.027 -13.708 1.00 96.81 426 GLY A CA 1
ATOM 3273 C C . GLY A 1 426 ? 0.757 -11.270 -15.018 1.00 96.81 426 GLY A C 1
ATOM 3274 O O . GLY A 1 426 ? 1.452 -11.783 -15.891 1.00 96.81 426 GLY A O 1
ATOM 3275 N N . GLU A 1 427 ? 0.174 -10.086 -15.208 1.00 98.12 427 GLU A N 1
ATOM 3276 C CA . GLU A 1 427 ? 0.277 -9.344 -16.464 1.00 98.12 427 GLU A CA 1
ATOM 3277 C C . GLU A 1 427 ? 1.615 -8.605 -16.603 1.00 98.12 427 GLU A C 1
ATOM 3279 O O . GLU A 1 427 ? 2.029 -7.861 -15.712 1.00 98.12 427 GLU A O 1
ATOM 3284 N N . ILE A 1 428 ? 2.236 -8.766 -17.775 1.00 98.50 428 ILE A N 1
ATOM 3285 C CA . ILE A 1 428 ? 3.326 -7.924 -18.273 1.00 98.50 428 ILE A CA 1
ATOM 3286 C C . ILE A 1 428 ? 2.722 -6.959 -19.296 1.00 98.50 428 ILE A C 1
ATOM 3288 O O . ILE A 1 428 ? 2.281 -7.371 -20.375 1.00 98.50 428 ILE A O 1
ATOM 3292 N N . VAL A 1 429 ? 2.705 -5.674 -18.962 1.00 98.25 429 VAL A N 1
ATOM 3293 C CA . VAL A 1 429 ? 2.274 -4.580 -19.837 1.00 98.25 429 VAL A CA 1
ATOM 3294 C C . VAL A 1 429 ? 3.502 -3.873 -20.396 1.00 98.25 429 VAL A C 1
ATOM 3296 O O . VAL A 1 429 ? 4.380 -3.501 -19.629 1.00 98.25 429 VAL A O 1
ATOM 3299 N N . GLU A 1 430 ? 3.548 -3.634 -21.706 1.00 98.25 430 GLU A N 1
ATOM 3300 C CA . GLU A 1 430 ? 4.481 -2.683 -22.323 1.00 98.25 430 GLU A CA 1
ATOM 3301 C C . GLU A 1 430 ? 3.753 -1.359 -22.580 1.00 98.25 430 GLU A C 1
ATOM 3303 O O . GLU A 1 430 ? 2.652 -1.341 -23.140 1.00 98.25 430 GLU A O 1
ATOM 3308 N N . MET A 1 431 ? 4.384 -0.261 -22.173 1.00 97.62 431 MET A N 1
ATOM 3309 C CA . MET A 1 431 ? 3.983 1.113 -22.451 1.00 97.62 431 MET A CA 1
ATOM 3310 C C . MET A 1 431 ? 5.049 1.770 -23.329 1.00 97.62 431 MET A C 1
ATOM 3312 O O . MET A 1 431 ? 6.229 1.803 -22.972 1.00 97.62 431 MET A O 1
ATOM 3316 N N . THR A 1 432 ? 4.615 2.314 -24.461 1.00 96.00 432 THR A N 1
ATOM 3317 C CA . THR A 1 432 ? 5.422 3.095 -25.405 1.00 96.00 432 THR A CA 1
ATOM 3318 C C . THR A 1 432 ? 4.745 4.446 -25.654 1.00 96.00 432 THR A C 1
ATOM 3320 O O . THR A 1 432 ? 3.654 4.712 -25.140 1.00 96.00 432 THR A O 1
ATOM 3323 N N . ARG A 1 433 ? 5.361 5.320 -26.459 1.00 93.19 433 ARG A N 1
ATOM 3324 C CA . ARG A 1 433 ? 4.723 6.583 -26.869 1.00 93.19 433 ARG A CA 1
ATOM 3325 C C . ARG A 1 433 ? 3.436 6.336 -27.679 1.00 93.19 433 ARG A C 1
ATOM 3327 O O . ARG A 1 433 ? 2.456 7.057 -27.524 1.00 93.19 433 ARG A O 1
ATOM 3334 N N . GLU A 1 434 ? 3.405 5.267 -28.479 1.00 91.88 434 GLU A N 1
ATOM 3335 C CA . GLU A 1 434 ? 2.268 4.872 -29.319 1.00 91.88 434 GLU A CA 1
ATOM 3336 C C . GLU A 1 434 ? 1.084 4.318 -28.514 1.00 91.88 434 GLU A C 1
ATOM 3338 O O . GLU A 1 434 ? -0.057 4.392 -28.974 1.00 91.88 434 GLU A O 1
ATOM 3343 N N . GLY A 1 435 ? 1.320 3.744 -27.329 1.00 93.75 435 GLY A N 1
ATOM 3344 C CA . GLY A 1 435 ? 0.246 3.153 -26.543 1.00 93.75 435 GLY A CA 1
ATOM 3345 C C . GLY A 1 435 ? 0.671 2.118 -25.513 1.00 93.75 435 GLY A C 1
ATOM 3346 O O . GLY A 1 435 ? 1.823 2.020 -25.100 1.00 93.75 435 GLY A O 1
ATOM 3347 N N . ILE A 1 436 ? -0.320 1.336 -25.091 1.00 96.19 436 ILE A N 1
ATOM 3348 C CA . ILE A 1 436 ? -0.204 0.335 -24.034 1.00 96.19 436 ILE A CA 1
ATOM 3349 C C . ILE A 1 436 ? -0.718 -1.002 -24.561 1.00 96.19 436 ILE A C 1
ATOM 3351 O O . ILE A 1 436 ? -1.837 -1.073 -25.072 1.00 96.19 436 ILE A O 1
ATOM 3355 N N . LYS A 1 437 ? 0.055 -2.075 -24.378 1.00 97.00 437 LYS A N 1
ATOM 3356 C CA . LYS A 1 437 ? -0.357 -3.443 -24.726 1.00 97.00 437 LYS A CA 1
ATOM 3357 C C . LYS A 1 437 ? 0.059 -4.457 -23.669 1.00 97.00 437 LYS A C 1
ATOM 3359 O O . LYS A 1 437 ? 1.117 -4.357 -23.055 1.00 97.00 437 LYS A O 1
ATOM 3364 N N . THR A 1 438 ? -0.775 -5.474 -23.497 1.00 98.00 438 THR A N 1
ATOM 3365 C CA . THR A 1 438 ? -0.416 -6.691 -22.768 1.00 98.00 438 THR A CA 1
ATOM 3366 C C . THR A 1 438 ? 0.535 -7.516 -23.633 1.00 98.00 438 THR A C 1
ATOM 3368 O O . THR A 1 438 ? 0.186 -7.844 -24.765 1.00 98.00 438 THR A O 1
ATOM 3371 N N . ILE A 1 439 ? 1.719 -7.854 -23.120 1.00 96.31 439 ILE A N 1
ATOM 3372 C CA . ILE A 1 439 ? 2.687 -8.714 -23.818 1.00 96.31 439 ILE A CA 1
ATOM 3373 C C . ILE A 1 439 ? 2.518 -10.178 -23.410 1.00 96.31 439 ILE A C 1
ATOM 3375 O O . ILE A 1 439 ? 2.573 -11.077 -24.244 1.00 96.31 439 ILE A O 1
ATOM 3379 N N . SER A 1 440 ? 2.301 -10.425 -22.119 1.00 95.94 440 SER A N 1
ATOM 3380 C CA . SER A 1 440 ? 2.125 -11.769 -21.574 1.00 95.94 440 SER A CA 1
ATOM 3381 C C . SER A 1 440 ? 1.280 -11.732 -20.304 1.00 95.94 440 SER A C 1
ATOM 3383 O O . SER A 1 440 ? 1.165 -10.691 -19.655 1.00 95.94 440 SER A O 1
ATOM 3385 N N . ILE A 1 441 ? 0.707 -12.879 -19.946 1.00 96.00 441 ILE A N 1
ATOM 3386 C CA . ILE A 1 441 ? 0.094 -13.120 -18.641 1.00 96.00 441 ILE A CA 1
ATOM 3387 C C . ILE A 1 441 ? 0.674 -14.436 -18.119 1.00 96.00 441 ILE A C 1
ATOM 3389 O O . ILE A 1 441 ? 0.511 -15.478 -18.751 1.00 96.00 441 ILE A O 1
ATOM 3393 N N . VAL A 1 442 ? 1.372 -14.379 -16.988 1.00 95.00 442 VAL A N 1
ATOM 3394 C CA . VAL A 1 442 ? 1.901 -15.549 -16.279 1.00 95.00 442 VAL A CA 1
ATOM 3395 C C . VAL A 1 442 ? 0.804 -16.101 -15.374 1.00 95.00 442 VAL A C 1
ATOM 3397 O O . VAL A 1 442 ? 0.267 -15.392 -14.523 1.00 95.00 442 VAL A O 1
ATOM 3400 N N . GLU A 1 443 ? 0.433 -17.364 -15.571 1.00 93.12 443 GLU A N 1
ATOM 3401 C CA . GLU A 1 443 ? -0.618 -17.996 -14.775 1.00 93.12 443 GLU A CA 1
ATOM 3402 C C . GLU A 1 443 ? -0.152 -18.324 -13.347 1.00 93.12 443 GLU A C 1
ATOM 3404 O O . GLU A 1 443 ? 1.031 -18.536 -13.082 1.00 93.12 443 GLU A O 1
ATOM 3409 N N . ARG A 1 444 ? -1.102 -18.393 -12.405 1.00 92.00 444 ARG A N 1
ATOM 3410 C CA . ARG A 1 444 ? -0.814 -18.822 -11.028 1.00 92.00 444 ARG A CA 1
ATOM 3411 C C . ARG A 1 444 ? -0.549 -20.326 -10.970 1.00 92.00 444 ARG A C 1
ATOM 3413 O O . ARG A 1 444 ? -1.325 -21.084 -11.563 1.00 92.00 444 ARG A O 1
ATOM 3420 N N . PRO A 1 445 ? 0.433 -20.777 -10.168 1.00 86.00 445 PRO A N 1
ATOM 3421 C CA . PRO A 1 445 ? 0.631 -22.193 -9.886 1.00 86.00 445 PRO A CA 1
ATOM 3422 C C . PRO A 1 445 ? -0.667 -22.883 -9.450 1.00 86.00 445 PRO A C 1
ATOM 3424 O O . PRO A 1 445 ? -1.419 -22.367 -8.618 1.00 86.00 445 PRO A O 1
ATOM 3427 N N . ASN A 1 446 ? -0.924 -24.069 -10.006 1.00 86.06 446 ASN A N 1
ATOM 3428 C CA . ASN A 1 446 ? -2.049 -24.944 -9.649 1.00 86.06 446 ASN A CA 1
ATOM 3429 C C . ASN A 1 446 ? -3.440 -24.273 -9.699 1.00 86.06 446 ASN A C 1
ATOM 3431 O O . ASN A 1 446 ? -4.335 -24.660 -8.950 1.00 86.06 446 ASN A O 1
ATOM 3435 N N . ALA A 1 447 ? -3.618 -23.251 -10.549 1.00 83.25 447 ALA A N 1
ATOM 3436 C CA . ALA A 1 447 ? -4.856 -22.474 -10.678 1.00 83.25 447 ALA A CA 1
ATOM 3437 C C . ALA A 1 447 ? -5.394 -21.890 -9.350 1.00 83.25 447 ALA A C 1
ATOM 3439 O O . ALA A 1 447 ? -6.598 -21.658 -9.209 1.00 83.25 447 ALA A O 1
ATOM 3440 N N . LYS A 1 448 ? -4.502 -21.621 -8.383 1.00 89.56 448 LYS A N 1
ATOM 3441 C CA . LYS A 1 448 ? -4.841 -20.977 -7.105 1.00 89.56 448 LYS A CA 1
ATOM 3442 C C . LYS A 1 448 ? -5.589 -19.642 -7.320 1.00 89.56 448 LYS A C 1
ATOM 3444 O O . LYS A 1 448 ? -5.388 -18.970 -8.344 1.00 89.56 448 LYS A O 1
ATOM 3449 N N . PRO A 1 449 ? -6.446 -19.227 -6.366 1.00 91.06 449 PRO A N 1
ATOM 3450 C CA . PRO A 1 449 ? -7.103 -17.925 -6.428 1.00 91.06 449 PRO A CA 1
ATOM 3451 C C . PRO A 1 449 ? -6.075 -16.787 -6.390 1.00 91.06 449 PRO A C 1
ATOM 3453 O O . PRO A 1 449 ? -4.925 -16.968 -5.984 1.00 91.06 449 PRO A O 1
ATOM 3456 N N . GLN A 1 450 ? -6.504 -15.599 -6.809 1.00 93.69 450 GLN A N 1
ATOM 3457 C CA . GLN A 1 450 ? -5.772 -14.361 -6.550 1.00 93.69 450 GLN A CA 1
ATOM 3458 C C . GLN A 1 450 ? -5.558 -14.178 -5.040 1.00 93.69 450 GLN A C 1
ATOM 3460 O O . GLN A 1 450 ? -6.292 -14.731 -4.215 1.00 93.69 450 GLN A O 1
ATOM 3465 N N . ALA A 1 451 ? -4.542 -13.399 -4.683 1.00 95.12 451 ALA A N 1
ATOM 3466 C CA . ALA A 1 451 ? -4.220 -13.105 -3.295 1.00 95.12 451 ALA A CA 1
ATOM 3467 C C . ALA A 1 451 ? -3.888 -11.618 -3.122 1.00 95.12 451 ALA A C 1
ATOM 3469 O O . ALA A 1 451 ? -2.855 -11.281 -2.544 1.00 95.12 451 ALA A O 1
ATOM 3470 N N . PHE A 1 452 ? -4.756 -10.727 -3.620 1.00 96.12 452 PHE A N 1
ATOM 3471 C CA . PHE A 1 452 ? -4.580 -9.279 -3.458 1.00 96.12 452 PHE A CA 1
ATOM 3472 C C . PHE A 1 452 ? -4.520 -8.905 -1.971 1.00 96.12 452 PHE A C 1
ATOM 3474 O O . PHE A 1 452 ? -5.277 -9.443 -1.160 1.00 96.12 452 PHE A O 1
ATOM 3481 N N . CYS A 1 453 ? -3.590 -8.034 -1.584 1.00 96.25 453 CYS A N 1
ATOM 3482 C CA . CYS A 1 453 ? -3.351 -7.700 -0.186 1.00 96.25 453 CYS A CA 1
ATOM 3483 C C . CYS A 1 453 ? -4.585 -7.049 0.467 1.00 96.25 453 CYS A C 1
ATOM 3485 O O . CYS A 1 453 ? -4.911 -5.897 0.193 1.00 96.25 453 CYS A O 1
ATOM 34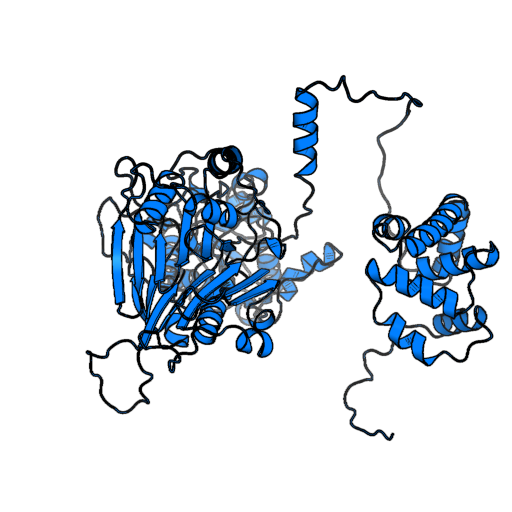87 N N . ILE A 1 454 ? -5.253 -7.756 1.391 1.00 96.25 454 ILE A N 1
ATOM 3488 C CA . ILE A 1 454 ? -6.486 -7.246 2.017 1.00 96.25 454 ILE A CA 1
ATOM 3489 C C . ILE A 1 454 ? -6.249 -5.968 2.841 1.00 96.25 454 ILE A C 1
ATOM 3491 O O . ILE A 1 454 ? -7.151 -5.149 3.006 1.00 96.25 454 ILE A O 1
ATOM 3495 N N . PHE A 1 455 ? -5.017 -5.766 3.320 1.00 93.88 455 PHE A N 1
ATOM 3496 C CA . PHE A 1 455 ? -4.629 -4.590 4.095 1.00 93.88 455 PHE A CA 1
ATOM 3497 C C . PHE A 1 455 ? -4.522 -3.298 3.273 1.00 93.88 455 PHE A C 1
ATOM 3499 O O . PHE A 1 455 ? -4.564 -2.215 3.859 1.00 93.88 455 PHE A O 1
ATOM 3506 N N . GLU A 1 456 ? -4.461 -3.386 1.940 1.00 95.31 456 GLU A N 1
ATOM 3507 C CA . GLU A 1 456 ? -4.598 -2.216 1.066 1.00 95.31 456 GLU A CA 1
ATOM 3508 C C . GLU A 1 456 ? -5.970 -1.555 1.281 1.00 95.31 456 GLU A C 1
ATOM 3510 O O . GLU A 1 456 ? -6.051 -0.347 1.516 1.00 95.31 456 GLU A O 1
ATOM 3515 N N . TYR A 1 457 ? -7.042 -2.356 1.348 1.00 95.75 457 TYR A N 1
ATOM 3516 C CA . TYR A 1 457 ? -8.374 -1.868 1.713 1.00 95.75 457 TYR A CA 1
ATOM 3517 C C . TYR A 1 457 ? -8.473 -1.435 3.175 1.00 95.75 457 TYR A C 1
ATOM 3519 O O . TYR A 1 457 ? -9.060 -0.391 3.446 1.00 95.75 457 TYR A O 1
ATOM 3527 N N . VAL A 1 458 ? -7.915 -2.201 4.121 1.00 92.94 458 VAL A N 1
ATOM 3528 C CA . VAL A 1 458 ? -8.039 -1.888 5.560 1.00 92.94 458 VAL A CA 1
ATOM 3529 C C . VAL A 1 458 ? -7.402 -0.538 5.891 1.00 92.94 458 VAL A C 1
ATOM 3531 O O . VAL A 1 458 ? -8.068 0.305 6.486 1.00 92.94 458 VAL A O 1
ATOM 3534 N N . TYR A 1 459 ? -6.152 -0.308 5.475 1.00 89.31 459 TYR A N 1
ATOM 3535 C CA . TYR A 1 459 ? -5.346 0.792 6.015 1.00 89.31 459 TYR A CA 1
ATOM 3536 C C . TYR A 1 459 ? -4.480 1.524 4.979 1.00 89.31 459 TYR A C 1
ATOM 3538 O O . TYR A 1 459 ? -4.553 2.748 4.897 1.00 89.31 459 TYR A O 1
ATOM 3546 N N . PHE A 1 460 ? -3.690 0.813 4.166 1.00 88.56 460 PHE A N 1
ATOM 3547 C CA . PHE A 1 460 ? -2.563 1.452 3.468 1.00 88.56 460 PHE A CA 1
ATOM 3548 C C . PHE A 1 460 ? -2.939 2.359 2.308 1.00 88.56 460 PHE A C 1
ATOM 3550 O O . PHE A 1 460 ? -2.336 3.419 2.154 1.00 88.56 460 PHE A O 1
ATOM 3557 N N . ALA A 1 461 ? -3.915 1.972 1.490 1.00 93.56 461 ALA A N 1
ATOM 3558 C CA . ALA A 1 461 ? -4.289 2.788 0.349 1.00 93.56 461 ALA A CA 1
ATOM 3559 C C . ALA A 1 461 ? -5.051 4.047 0.777 1.00 93.56 461 ALA A C 1
ATOM 3561 O O . ALA A 1 461 ? -5.779 4.071 1.783 1.00 93.56 461 ALA A O 1
ATOM 3562 N N . ARG A 1 462 ? -4.919 5.098 -0.029 1.00 94.19 462 ARG A N 1
ATOM 3563 C CA . ARG A 1 462 ? -5.692 6.323 0.129 1.00 94.19 462 ARG A CA 1
ATOM 3564 C C . ARG A 1 462 ? -7.156 6.026 -0.179 1.00 94.19 462 ARG A C 1
ATOM 3566 O O . ARG A 1 462 ? -7.482 5.244 -1.069 1.00 94.19 462 ARG A O 1
ATOM 3573 N N . SER A 1 463 ? -8.060 6.632 0.585 1.00 94.75 463 SER A N 1
ATOM 3574 C CA . SER A 1 463 ? -9.487 6.289 0.536 1.00 94.75 463 SER A CA 1
ATOM 3575 C C . SER A 1 463 ? -10.134 6.529 -0.841 1.00 94.75 463 SER A C 1
ATOM 3577 O O . SER A 1 463 ? -11.121 5.880 -1.167 1.00 94.75 463 SER A O 1
ATOM 3579 N N . ASP A 1 464 ? -9.582 7.426 -1.655 1.00 95.06 464 ASP A N 1
ATOM 3580 C CA . ASP A 1 464 ? -10.025 7.759 -3.014 1.00 95.06 464 ASP A CA 1
ATOM 3581 C C . ASP A 1 464 ? -9.379 6.902 -4.126 1.00 95.06 464 ASP A C 1
ATOM 3583 O O . ASP A 1 464 ? -9.678 7.098 -5.305 1.00 95.06 464 ASP A O 1
ATOM 3587 N N . SER A 1 465 ? -8.534 5.927 -3.777 1.00 96.88 465 SER A N 1
ATOM 3588 C CA . SER A 1 465 ? -8.026 4.931 -4.728 1.00 96.88 465 SER A CA 1
ATOM 3589 C C . SER A 1 465 ? -9.080 3.903 -5.131 1.00 96.88 465 SER A C 1
ATOM 3591 O O . SER A 1 465 ? -9.996 3.588 -4.366 1.00 96.88 465 SER A O 1
ATOM 3593 N N . ILE A 1 466 ? -8.921 3.363 -6.342 1.00 96.31 466 ILE A N 1
ATOM 3594 C CA . ILE A 1 466 ? -9.784 2.340 -6.937 1.00 96.31 466 ILE A CA 1
ATOM 3595 C C . ILE A 1 466 ? -8.987 1.043 -7.108 1.00 96.31 466 ILE A C 1
ATOM 3597 O O . ILE A 1 466 ? -7.965 1.038 -7.794 1.00 96.31 466 ILE A O 1
ATOM 3601 N N . PHE A 1 467 ? -9.495 -0.050 -6.539 1.00 96.06 467 PHE A N 1
ATOM 3602 C CA . PHE A 1 467 ? -9.016 -1.420 -6.748 1.00 96.06 467 PHE A CA 1
ATOM 3603 C C . PHE A 1 467 ? -10.208 -2.339 -7.022 1.00 96.06 467 PHE A C 1
ATOM 3605 O O . PHE A 1 467 ? -11.286 -2.126 -6.477 1.00 96.06 467 PHE A O 1
ATOM 3612 N N . GLU A 1 468 ? -10.037 -3.345 -7.874 1.00 94.38 468 GLU A N 1
ATOM 3613 C CA . GLU A 1 468 ? -11.043 -4.352 -8.245 1.00 94.38 468 GLU A CA 1
ATOM 3614 C C . GLU A 1 468 ? -12.401 -3.741 -8.657 1.00 94.38 468 GLU A C 1
ATOM 3616 O O . GLU A 1 468 ? -13.467 -4.301 -8.406 1.00 94.38 468 GLU A O 1
ATOM 3621 N N . GLY A 1 469 ? -12.358 -2.557 -9.284 1.00 93.38 469 GLY A N 1
ATOM 3622 C CA . GLY A 1 469 ? -13.532 -1.787 -9.721 1.00 93.38 469 GLY A CA 1
ATOM 3623 C C . GLY A 1 469 ? -14.208 -0.925 -8.643 1.00 93.38 469 GLY A C 1
ATOM 3624 O O . GLY A 1 469 ? -15.141 -0.191 -8.959 1.00 93.38 469 GLY A O 1
ATOM 3625 N N . GLN A 1 470 ? -13.736 -0.950 -7.394 1.00 94.94 470 GLN A N 1
ATOM 3626 C CA . GLN A 1 470 ? -14.365 -0.280 -6.250 1.00 94.94 470 GLN A CA 1
ATOM 3627 C C . GLN A 1 470 ? -13.422 0.699 -5.532 1.00 94.94 470 GLN A C 1
ATOM 3629 O O . GLN A 1 470 ? -12.209 0.515 -5.465 1.00 94.94 470 GLN A O 1
ATOM 3634 N N . MET A 1 471 ? -13.994 1.763 -4.964 1.00 96.31 471 MET A N 1
ATOM 3635 C CA . MET A 1 471 ? -13.246 2.762 -4.194 1.00 96.31 471 MET A CA 1
ATOM 3636 C C . MET A 1 471 ? -12.967 2.274 -2.765 1.00 96.31 471 MET A C 1
ATOM 3638 O O . MET A 1 471 ? -13.878 1.801 -2.078 1.00 96.31 471 MET A O 1
ATOM 3642 N N . VAL A 1 472 ? -11.737 2.467 -2.279 1.00 97.06 472 VAL A N 1
ATOM 3643 C CA . VAL A 1 472 ? -11.289 2.048 -0.935 1.00 97.06 472 VAL A CA 1
ATOM 3644 C C . VAL A 1 472 ? -12.182 2.615 0.182 1.00 97.06 472 VAL A C 1
ATOM 3646 O O . VAL A 1 472 ? -12.546 1.889 1.108 1.00 97.06 472 VAL A O 1
ATOM 3649 N N . TYR A 1 473 ? -12.623 3.874 0.076 1.00 97.06 473 TYR A N 1
ATOM 3650 C CA . TYR A 1 473 ? -13.570 4.505 1.008 1.00 97.06 473 TYR A CA 1
ATOM 3651 C C . TYR A 1 473 ? -14.877 3.710 1.151 1.00 97.06 473 TYR A C 1
ATOM 3653 O O . TYR A 1 473 ? -15.362 3.496 2.264 1.00 97.06 473 TYR A O 1
ATOM 3661 N N . SER A 1 474 ? -15.438 3.246 0.031 1.00 97.12 474 SER A N 1
ATOM 3662 C CA . SER A 1 474 ? -16.691 2.484 0.003 1.00 97.12 474 SER A CA 1
ATOM 3663 C C . SER A 1 474 ? -16.537 1.119 0.671 1.00 97.12 474 SER A C 1
ATOM 3665 O O . SER A 1 474 ? -17.427 0.702 1.413 1.00 97.12 474 SER A O 1
ATOM 3667 N N . VAL A 1 475 ? -15.386 0.465 0.485 1.00 97.75 475 VAL A N 1
ATOM 3668 C CA . VAL A 1 475 ? -15.051 -0.789 1.175 1.00 97.75 475 VAL A CA 1
ATOM 3669 C C . VAL A 1 475 ? -14.907 -0.562 2.680 1.00 97.75 475 VAL A C 1
ATOM 3671 O O . VAL A 1 475 ? -15.538 -1.270 3.459 1.00 97.75 475 VAL A O 1
ATOM 3674 N N . ARG A 1 476 ? -14.179 0.479 3.112 1.00 98.06 476 ARG A N 1
ATOM 3675 C CA . ARG A 1 476 ? -14.046 0.828 4.541 1.00 98.06 476 ARG A CA 1
ATOM 3676 C C . ARG A 1 476 ? -15.397 1.160 5.190 1.00 98.06 476 ARG A C 1
ATOM 3678 O O . ARG A 1 476 ? -15.664 0.692 6.296 1.00 98.06 476 ARG A O 1
ATOM 3685 N N . MET A 1 477 ? -16.288 1.883 4.500 1.00 98.00 477 MET A N 1
ATOM 3686 C CA . MET A 1 477 ? -17.679 2.061 4.953 1.00 98.00 477 MET A CA 1
ATOM 3687 C C . MET A 1 477 ? -18.413 0.721 5.102 1.00 98.00 477 MET A C 1
ATOM 3689 O O . MET A 1 477 ? -19.156 0.531 6.065 1.00 98.00 477 MET A O 1
ATOM 3693 N N . GLN A 1 478 ? -18.219 -0.219 4.175 1.00 98.25 478 GLN A N 1
ATOM 3694 C CA . GLN A 1 478 ? -18.849 -1.533 4.261 1.00 98.25 478 GLN A CA 1
ATOM 3695 C C . GLN A 1 478 ? -18.301 -2.360 5.435 1.00 98.25 478 GLN A C 1
ATOM 3697 O O . GLN A 1 478 ? -19.099 -2.979 6.137 1.00 98.25 478 GLN A O 1
ATOM 3702 N N . CYS A 1 479 ? -16.995 -2.302 5.727 1.00 98.38 479 CYS A N 1
ATOM 3703 C CA . CYS A 1 479 ? -16.411 -2.901 6.935 1.00 98.38 479 CYS A CA 1
ATOM 3704 C C . CYS A 1 479 ? -17.093 -2.366 8.203 1.00 98.38 479 CYS A C 1
ATOM 3706 O O . CYS A 1 479 ? -17.493 -3.144 9.065 1.00 98.38 479 CYS A O 1
ATOM 3708 N N . GLY A 1 480 ? -17.314 -1.049 8.280 1.00 98.44 480 GLY A N 1
ATOM 3709 C CA . GLY A 1 480 ? -18.043 -0.410 9.379 1.00 98.44 480 GLY A CA 1
ATOM 3710 C C . GLY A 1 480 ? -19.482 -0.909 9.553 1.00 98.44 480 GLY A C 1
ATOM 3711 O O . GLY A 1 480 ? -19.919 -1.158 10.676 1.00 98.44 480 GLY A O 1
ATOM 3712 N N . ARG A 1 481 ? -20.216 -1.108 8.450 1.00 98.69 481 ARG A N 1
ATOM 3713 C CA . ARG A 1 481 ? -21.579 -1.672 8.472 1.00 98.69 481 ARG A CA 1
ATOM 3714 C C . ARG A 1 481 ? -21.606 -3.118 8.964 1.00 98.69 481 ARG A C 1
ATOM 3716 O O . ARG A 1 481 ? -22.470 -3.476 9.757 1.00 98.69 481 ARG A O 1
ATOM 3723 N N . VAL A 1 482 ? -20.674 -3.958 8.508 1.00 98.69 482 VAL A N 1
ATOM 3724 C CA . VAL A 1 482 ? -20.590 -5.355 8.969 1.00 98.69 482 VAL A CA 1
ATOM 3725 C C . VAL A 1 482 ? -20.202 -5.403 10.452 1.00 98.69 482 VAL A C 1
ATOM 3727 O O . VAL A 1 482 ? -20.862 -6.086 11.229 1.00 98.69 482 VAL A O 1
ATOM 3730 N N . LEU A 1 483 ? -19.244 -4.577 10.880 1.00 98.62 483 LEU A N 1
ATOM 3731 C CA . LEU A 1 483 ? -18.839 -4.431 12.282 1.00 98.62 483 LEU A CA 1
ATOM 3732 C C . LEU A 1 483 ? -19.995 -3.993 13.200 1.00 98.62 483 LEU A C 1
ATOM 3734 O O . LEU A 1 483 ? -20.094 -4.462 14.333 1.00 98.62 483 LEU A O 1
ATOM 3738 N N . ALA A 1 484 ? -20.901 -3.137 12.718 1.00 98.56 484 ALA A N 1
ATOM 3739 C CA . ALA A 1 484 ? -22.114 -2.778 13.452 1.00 98.56 484 ALA A CA 1
ATOM 3740 C C . ALA A 1 484 ? -23.086 -3.958 13.609 1.00 98.56 484 ALA A C 1
ATOM 3742 O O . ALA A 1 484 ? -23.693 -4.091 14.666 1.00 98.56 484 ALA A O 1
ATOM 3743 N N . LYS A 1 485 ? -23.203 -4.844 12.610 1.00 98.50 485 LYS A N 1
ATOM 3744 C CA . LYS A 1 485 ? -24.033 -6.065 12.697 1.00 98.50 485 LYS A CA 1
ATOM 3745 C C . LYS A 1 485 ? -23.441 -7.096 13.649 1.00 98.50 485 LYS A C 1
ATOM 3747 O O . LYS A 1 485 ? -24.176 -7.725 14.400 1.00 98.50 485 LYS A O 1
ATOM 3752 N N . GLU A 1 486 ? -22.122 -7.258 13.622 1.00 98.31 486 GLU A N 1
ATOM 3753 C CA . GLU A 1 486 ? -21.406 -8.226 14.457 1.00 98.31 486 GLU A CA 1
ATOM 3754 C C . GLU A 1 486 ? -21.231 -7.767 15.912 1.00 98.31 486 GLU A C 1
ATOM 3756 O O . GLU A 1 486 ? -21.046 -8.596 16.801 1.00 98.31 486 GLU A O 1
ATOM 3761 N N . SER A 1 487 ? -21.198 -6.457 16.176 1.00 97.62 487 SER A N 1
ATOM 3762 C CA . SER A 1 487 ? -20.739 -5.910 17.463 1.00 97.62 487 SER A CA 1
ATOM 3763 C C . SER A 1 487 ? -21.411 -4.587 17.857 1.00 97.62 487 SER A C 1
ATOM 3765 O O . SER A 1 487 ? -20.763 -3.690 18.411 1.00 97.62 487 SER A O 1
ATOM 3767 N N . TRP A 1 488 ? -22.718 -4.459 17.609 1.00 98.06 488 TRP A N 1
ATOM 3768 C CA . TRP A 1 488 ? -23.533 -3.339 18.097 1.00 98.06 488 TRP A CA 1
ATOM 3769 C C . TRP A 1 488 ? -23.409 -3.141 19.622 1.00 98.06 488 TRP A C 1
ATOM 3771 O O . TRP A 1 488 ? -23.184 -4.090 20.377 1.00 98.06 488 TRP A O 1
ATOM 3781 N N . VAL A 1 489 ? -23.554 -1.899 20.089 1.00 97.62 489 VAL A N 1
ATOM 3782 C CA . VAL A 1 489 ? -23.648 -1.547 21.514 1.00 97.62 489 VAL A CA 1
ATOM 3783 C C . VAL A 1 489 ? -24.424 -0.242 21.686 1.00 97.62 489 VAL A C 1
ATOM 3785 O O . VAL A 1 489 ? -24.344 0.636 20.831 1.00 97.62 489 VAL A O 1
ATOM 3788 N N . ASP A 1 490 ? -25.147 -0.121 22.799 1.00 97.31 490 ASP A N 1
ATOM 3789 C CA . ASP A 1 490 ? -25.851 1.097 23.206 1.00 97.31 490 ASP A CA 1
ATOM 3790 C C . ASP A 1 490 ? -24.864 2.231 23.530 1.00 97.31 490 ASP A C 1
ATOM 3792 O O . ASP A 1 490 ? -24.073 2.123 24.470 1.00 97.31 490 ASP A O 1
ATOM 3796 N N . ALA A 1 491 ? -24.912 3.316 22.754 1.00 98.12 491 ALA A N 1
ATOM 3797 C CA . ALA A 1 491 ? -24.065 4.493 22.924 1.00 98.12 491 ALA A CA 1
ATOM 3798 C C . ALA A 1 491 ? -24.715 5.758 22.339 1.00 98.12 491 ALA A C 1
ATOM 3800 O O . ALA A 1 491 ? -25.601 5.678 21.491 1.00 98.12 491 ALA A O 1
ATOM 3801 N N . ASP A 1 492 ? -24.245 6.934 22.766 1.00 98.38 492 ASP A N 1
ATOM 3802 C CA . ASP A 1 492 ? -24.777 8.230 22.324 1.00 98.38 492 ASP A CA 1
ATOM 3803 C C . ASP A 1 492 ? -24.228 8.681 20.959 1.00 98.38 492 ASP A C 1
ATOM 3805 O O . ASP A 1 492 ? -24.869 9.468 20.264 1.00 98.38 492 ASP A O 1
ATOM 3809 N N . ILE A 1 493 ? -23.002 8.267 20.623 1.00 98.12 493 ILE A N 1
ATOM 3810 C CA . ILE A 1 493 ? -22.205 8.828 19.523 1.00 98.12 493 ILE A CA 1
ATOM 3811 C C . ILE A 1 493 ? -21.193 7.803 18.993 1.00 98.12 493 ILE A C 1
ATOM 3813 O O . ILE A 1 493 ? -20.554 7.077 19.758 1.00 98.12 493 ILE A O 1
ATOM 3817 N N . VAL A 1 494 ? -21.009 7.785 17.673 1.00 98.69 494 VAL A N 1
ATOM 3818 C CA . VAL A 1 494 ? -19.922 7.079 16.979 1.00 98.69 494 VAL A CA 1
ATOM 3819 C C . VAL A 1 494 ? -18.868 8.100 16.542 1.00 98.69 494 VAL A C 1
ATOM 3821 O O . VAL A 1 494 ? -19.205 9.132 15.971 1.00 98.69 494 VAL A O 1
ATOM 3824 N N . SER A 1 495 ? -17.587 7.802 16.746 1.00 98.00 495 SER A N 1
ATOM 3825 C CA . SER A 1 495 ? -16.465 8.580 16.203 1.00 98.00 495 SER A CA 1
ATOM 3826 C C . SER A 1 495 ? -15.361 7.646 15.718 1.00 98.00 495 SER A C 1
ATOM 3828 O O . SER A 1 495 ? -15.319 6.477 16.091 1.00 98.00 495 SER A O 1
ATOM 3830 N N . SER A 1 496 ? -14.436 8.157 14.912 1.00 96.44 496 SER A N 1
ATOM 3831 C CA . SER A 1 496 ? -13.193 7.473 14.550 1.00 96.44 496 SER A CA 1
ATOM 3832 C C . SER A 1 496 ? -11.989 7.951 15.359 1.00 96.44 496 SER A C 1
ATOM 3834 O O . SER A 1 496 ? -11.984 9.060 15.901 1.00 96.44 496 SER A O 1
ATOM 3836 N N . VAL A 1 497 ? -10.937 7.131 15.365 1.00 93.50 497 VAL A N 1
ATOM 3837 C CA . VAL A 1 497 ? -9.545 7.590 15.413 1.00 93.50 497 VAL A CA 1
ATOM 3838 C C . VAL A 1 497 ? -9.190 8.134 14.013 1.00 93.50 497 VAL A C 1
ATOM 3840 O O . VAL A 1 497 ? -9.255 7.377 13.039 1.00 93.50 497 VAL A O 1
ATOM 3843 N N . PRO A 1 498 ? -8.868 9.435 13.850 1.00 90.19 498 PRO A N 1
ATOM 3844 C CA . PRO A 1 498 ? -8.597 9.995 12.525 1.00 90.19 498 PRO A CA 1
ATOM 3845 C C . PRO A 1 498 ? -7.236 9.545 11.961 1.00 90.19 498 PRO A C 1
ATOM 3847 O O . PRO A 1 498 ? -6.233 9.545 12.670 1.00 90.19 498 PRO A O 1
ATOM 3850 N N . GLU A 1 499 ? -7.098 9.242 10.668 1.00 84.62 499 GLU A N 1
ATOM 3851 C CA . GLU A 1 499 ? -8.038 9.513 9.559 1.00 84.62 499 GLU A CA 1
ATOM 3852 C C . GLU A 1 499 ? -8.601 8.245 8.890 1.00 84.62 499 GLU A C 1
ATOM 3854 O O . GLU A 1 499 ? -9.692 8.279 8.322 1.00 84.62 499 GLU A O 1
ATOM 3859 N N . SER A 1 500 ? -7.884 7.125 8.960 1.00 82.44 500 SER A N 1
ATOM 3860 C CA . SER A 1 500 ? -8.197 5.861 8.279 1.00 82.44 500 SER A CA 1
ATOM 3861 C C . SER A 1 500 ? -9.478 5.197 8.802 1.00 82.44 500 SER A C 1
ATOM 3863 O O . SER A 1 500 ? -10.299 4.736 8.004 1.00 82.44 500 SER A O 1
ATOM 3865 N N . GLY A 1 501 ? -9.722 5.246 10.117 1.00 90.81 501 GLY A N 1
ATOM 3866 C CA . GLY A 1 501 ? -10.945 4.728 10.743 1.00 90.81 501 GLY A CA 1
ATOM 3867 C C . GLY A 1 501 ? -12.233 5.494 10.391 1.00 90.81 501 GLY A C 1
ATOM 3868 O O . GLY A 1 501 ? -13.332 4.982 10.603 1.00 90.81 501 GLY A O 1
ATOM 3869 N N . THR A 1 502 ? -12.147 6.707 9.827 1.00 95.69 502 THR A N 1
ATOM 3870 C CA . THR A 1 502 ? -13.310 7.597 9.611 1.00 95.69 502 THR A CA 1
ATOM 3871 C C . THR A 1 502 ? -14.347 7.032 8.642 1.00 95.69 502 THR A C 1
ATOM 3873 O O . THR A 1 502 ? -15.548 7.123 8.898 1.00 95.69 502 THR A O 1
ATOM 3876 N N . ALA A 1 503 ? -13.920 6.375 7.561 1.00 97.25 503 ALA A N 1
ATOM 3877 C CA . ALA A 1 503 ? -14.853 5.732 6.635 1.00 97.25 503 ALA A CA 1
ATOM 3878 C C . ALA A 1 503 ? -15.630 4.587 7.316 1.00 97.25 503 ALA A C 1
ATOM 3880 O O . ALA A 1 503 ? -16.853 4.501 7.186 1.00 97.25 503 ALA A O 1
ATOM 3881 N N . ALA A 1 504 ? -14.951 3.760 8.117 1.00 98.12 504 ALA A N 1
ATOM 3882 C CA . ALA A 1 504 ? -15.601 2.713 8.901 1.00 98.12 504 ALA A CA 1
ATOM 3883 C C . ALA A 1 504 ? -16.546 3.290 9.970 1.00 98.12 504 ALA A C 1
ATOM 3885 O O . ALA A 1 504 ? -17.632 2.751 10.168 1.00 98.12 504 ALA A O 1
ATOM 3886 N N . ALA A 1 505 ? -16.216 4.428 10.588 1.00 98.38 505 ALA A N 1
ATOM 3887 C CA . ALA A 1 505 ? -17.105 5.109 11.530 1.00 98.38 505 ALA A CA 1
ATOM 3888 C C . ALA A 1 505 ? -18.405 5.617 10.896 1.00 98.38 505 ALA A C 1
ATOM 3890 O O . ALA A 1 505 ? -19.481 5.390 11.451 1.00 98.38 505 ALA A O 1
ATOM 3891 N N . HIS A 1 506 ? -18.349 6.210 9.701 1.00 98.38 506 HIS A N 1
ATOM 3892 C CA . HIS A 1 506 ? -19.567 6.552 8.960 1.00 98.38 506 HIS A CA 1
ATOM 3893 C C . HIS A 1 506 ? -20.380 5.311 8.565 1.00 98.38 506 HIS A C 1
ATOM 3895 O O . HIS A 1 506 ? -21.610 5.344 8.610 1.00 98.38 506 HIS A O 1
ATOM 3901 N N . GLY A 1 507 ? -19.711 4.212 8.206 1.00 98.31 507 GLY A N 1
ATOM 3902 C CA . GLY A 1 507 ? -20.350 2.922 7.944 1.00 98.31 507 GLY A CA 1
ATOM 3903 C C . GLY A 1 507 ? -21.100 2.373 9.159 1.00 98.31 507 GLY A C 1
ATOM 3904 O O . GLY A 1 507 ? -22.283 2.052 9.062 1.00 98.31 507 GLY A O 1
ATOM 3905 N N . PHE A 1 508 ? -20.424 2.328 10.310 1.00 98.75 508 PHE A N 1
ATOM 3906 C CA . PHE A 1 508 ? -20.969 1.841 11.575 1.00 98.75 508 PHE A CA 1
ATOM 3907 C C . PHE A 1 508 ? -22.139 2.708 12.051 1.00 98.75 508 PHE A C 1
ATOM 3909 O O . PHE A 1 508 ? -23.201 2.184 12.381 1.00 98.75 508 PHE A O 1
ATOM 3916 N N . SER A 1 509 ? -21.983 4.035 12.034 1.00 98.69 509 SER A N 1
ATOM 3917 C CA . SER A 1 509 ? -23.032 5.002 12.392 1.00 98.69 509 SER A CA 1
ATOM 3918 C C . SER A 1 509 ? -24.303 4.818 11.554 1.00 98.69 509 SER A C 1
ATOM 3920 O O . SER A 1 509 ? -25.398 4.701 12.101 1.00 98.69 509 SER A O 1
ATOM 3922 N N . ARG A 1 510 ? -24.162 4.700 10.226 1.00 98.38 510 ARG A N 1
ATOM 3923 C CA . ARG A 1 510 ? -25.297 4.524 9.302 1.00 98.38 510 ARG A CA 1
ATOM 3924 C C . ARG A 1 510 ? -26.035 3.198 9.462 1.00 98.38 510 ARG A C 1
ATOM 3926 O O . ARG A 1 510 ? -27.205 3.137 9.107 1.00 98.38 510 ARG A O 1
ATOM 3933 N N . GLU A 1 511 ? -25.372 2.148 9.936 1.00 98.56 511 GLU A N 1
ATOM 3934 C CA . GLU A 1 511 ? -26.019 0.858 10.199 1.00 98.56 511 GLU A CA 1
ATOM 3935 C C . GLU A 1 511 ? -26.642 0.826 11.604 1.00 98.56 511 GLU A C 1
ATOM 3937 O O . GLU A 1 511 ? -27.804 0.463 11.756 1.00 98.56 511 GLU A O 1
ATOM 3942 N N . SER A 1 512 ? -25.899 1.271 12.623 1.00 98.31 512 SER A N 1
ATOM 3943 C CA . SER A 1 512 ? -26.323 1.265 14.034 1.00 98.31 512 SER A CA 1
ATOM 3944 C C . SER A 1 512 ? -27.389 2.306 14.394 1.00 98.31 512 SER A C 1
ATOM 3946 O O . SER A 1 512 ? -27.959 2.211 15.479 1.00 98.31 512 SER A O 1
ATOM 3948 N N . GLN A 1 513 ? -27.636 3.290 13.519 1.00 98.12 513 GLN A N 1
ATOM 3949 C CA . GLN A 1 513 ? -28.450 4.497 13.754 1.00 98.12 513 GLN A CA 1
ATOM 3950 C C . GLN A 1 513 ? -27.930 5.424 14.873 1.00 98.12 513 GLN A C 1
ATOM 3952 O O . GLN A 1 513 ? -28.604 6.384 15.243 1.00 98.12 513 GLN A O 1
ATOM 3957 N N . ILE A 1 514 ? -26.718 5.189 15.385 1.00 98.56 514 ILE A N 1
ATOM 3958 C CA . ILE A 1 514 ? -26.066 6.062 16.368 1.00 98.56 514 ILE A CA 1
ATOM 3959 C C . ILE A 1 514 ? -25.379 7.210 15.604 1.00 98.56 514 ILE A C 1
ATOM 3961 O O . ILE A 1 514 ? -24.627 6.935 14.660 1.00 98.56 514 ILE A O 1
ATOM 3965 N N . PRO A 1 515 ? -25.607 8.491 15.952 1.00 98.12 515 PRO A N 1
ATOM 3966 C CA . PRO A 1 515 ? -25.084 9.618 15.185 1.00 98.12 515 PRO A CA 1
ATOM 3967 C C . PRO A 1 515 ? -23.551 9.667 15.204 1.00 98.12 515 PRO A C 1
ATOM 3969 O O . PRO A 1 515 ? -22.915 9.420 16.229 1.00 98.12 515 PRO A O 1
ATOM 3972 N N . PHE A 1 516 ? -22.954 10.018 14.063 1.00 98.25 516 PHE A N 1
ATOM 3973 C CA . PHE A 1 516 ? -21.524 10.304 13.980 1.00 98.25 516 PHE A CA 1
ATOM 3974 C C . PHE A 1 516 ? -21.243 11.758 14.368 1.00 98.25 516 PHE A C 1
ATOM 3976 O O . PHE A 1 516 ? -21.866 12.667 13.818 1.00 98.25 516 PHE A O 1
ATOM 3983 N N . ALA A 1 517 ? -20.250 11.981 15.226 1.00 97.25 517 ALA A N 1
ATOM 3984 C CA . ALA A 1 517 ? -19.608 13.283 15.384 1.00 97.25 517 ALA A CA 1
ATOM 3985 C C . ALA A 1 517 ? -18.148 13.109 15.830 1.00 97.25 517 ALA A C 1
ATOM 3987 O O . ALA A 1 517 ? -17.781 12.103 16.434 1.00 97.25 517 ALA A O 1
ATOM 3988 N N . GLU A 1 518 ? -17.299 14.083 15.505 1.00 96.25 518 GLU A N 1
ATOM 3989 C CA . GLU A 1 518 ? -15.873 14.020 15.825 1.00 96.25 518 GLU A CA 1
ATOM 3990 C C . GLU A 1 518 ? -15.638 14.213 17.330 1.00 96.25 518 GLU A C 1
ATOM 3992 O O . GLU A 1 518 ? -16.128 15.174 17.924 1.00 96.25 518 GLU A O 1
ATOM 3997 N N . VAL A 1 519 ? -14.845 13.334 17.949 1.00 96.44 519 VAL A N 1
ATOM 3998 C CA . VAL A 1 519 ? -14.398 13.486 19.353 1.00 96.44 519 VAL A CA 1
ATOM 3999 C C . VAL A 1 519 ? -12.901 13.774 19.492 1.00 96.44 519 VAL A C 1
ATOM 4001 O O . VAL A 1 519 ? -12.435 14.132 20.574 1.00 96.44 519 VAL A O 1
ATOM 4004 N N . LEU A 1 520 ? -12.146 13.654 18.396 1.00 94.38 520 LEU A N 1
ATOM 4005 C CA . LEU A 1 520 ? -10.697 13.845 18.327 1.00 94.38 520 LEU A CA 1
ATOM 4006 C C . LEU A 1 520 ? -10.343 14.765 17.156 1.00 94.38 520 LEU A C 1
ATOM 4008 O O . LEU A 1 520 ? -10.665 14.465 16.010 1.00 94.38 520 LEU A O 1
ATOM 4012 N N . CYS A 1 521 ? -9.598 15.832 17.429 1.00 91.06 521 CYS A N 1
ATOM 4013 C CA . CYS A 1 521 ? -8.950 16.649 16.411 1.00 91.06 521 CYS A CA 1
ATOM 4014 C C . CYS A 1 521 ? -7.485 16.213 16.263 1.00 91.06 521 CYS A C 1
ATOM 4016 O O . CYS A 1 521 ? -6.714 16.262 17.225 1.00 91.06 521 CYS A O 1
ATOM 4018 N N . LYS A 1 522 ? -7.093 15.772 15.062 1.00 88.38 522 LYS A N 1
ATOM 4019 C CA . LYS A 1 522 ? -5.714 15.375 14.739 1.00 88.38 522 LYS A CA 1
ATOM 4020 C C . LYS A 1 522 ? -4.865 16.601 14.401 1.00 88.38 522 LYS A C 1
ATOM 4022 O O . LYS A 1 522 ? -5.192 17.366 13.494 1.00 88.38 522 LYS A O 1
ATOM 4027 N N . ASN A 1 523 ? -3.728 16.752 15.074 1.00 83.75 523 ASN A N 1
ATOM 4028 C CA . ASN A 1 523 ? -2.778 17.822 14.799 1.00 83.75 523 ASN A CA 1
ATOM 4029 C C . ASN A 1 523 ? -1.977 17.523 13.520 1.00 83.75 523 ASN A C 1
ATOM 4031 O O . ASN A 1 523 ? -1.033 16.734 13.527 1.00 83.75 523 ASN A O 1
ATOM 4035 N N . ARG A 1 524 ? -2.349 18.185 12.419 1.00 80.81 524 ARG A N 1
ATOM 4036 C CA . ARG A 1 524 ? -1.745 18.001 11.085 1.00 80.81 524 ARG A CA 1
ATOM 4037 C C . ARG A 1 524 ? -0.288 18.472 10.982 1.00 80.81 524 ARG A C 1
ATOM 4039 O O . ARG A 1 524 ? 0.391 18.097 10.035 1.00 80.81 524 ARG A O 1
ATOM 4046 N N . TYR A 1 525 ? 0.193 19.265 11.941 1.00 72.81 525 TYR A N 1
ATOM 4047 C CA . TYR A 1 525 ? 1.551 19.822 11.947 1.00 72.81 525 TYR A CA 1
ATOM 4048 C C . TYR A 1 525 ? 2.549 18.983 12.762 1.00 72.81 525 TYR A C 1
ATOM 4050 O O . TYR A 1 525 ? 3.739 19.291 12.796 1.00 72.81 525 TYR A O 1
ATOM 4058 N N . VAL A 1 526 ? 2.093 17.908 13.414 1.00 68.44 526 VAL A N 1
ATOM 4059 C CA . VAL A 1 526 ? 2.966 16.960 14.118 1.00 68.44 526 VAL A CA 1
ATOM 4060 C C . VAL A 1 526 ? 3.390 15.861 13.148 1.00 68.44 526 VAL A C 1
ATOM 4062 O O . VAL A 1 526 ? 2.671 14.886 12.935 1.00 68.44 526 VAL A O 1
ATOM 4065 N N . GLY A 1 527 ? 4.575 16.034 12.558 1.00 60.59 527 GLY A N 1
ATOM 4066 C CA . GLY A 1 527 ? 5.248 15.003 11.762 1.00 60.59 527 GLY A CA 1
ATOM 4067 C C . GLY A 1 527 ? 5.743 13.819 12.607 1.00 60.59 527 GLY A C 1
ATOM 4068 O O . GLY A 1 527 ? 5.409 13.693 13.791 1.00 60.59 527 GLY A O 1
ATOM 4069 N N . ARG A 1 528 ? 6.582 12.949 12.020 1.00 55.72 528 ARG A N 1
ATOM 4070 C CA . ARG A 1 528 ? 7.256 11.889 12.790 1.00 55.72 528 ARG A CA 1
ATOM 4071 C C . ARG A 1 528 ? 8.031 12.532 13.945 1.00 55.72 528 ARG A C 1
ATOM 4073 O O . ARG A 1 528 ? 8.860 13.418 13.749 1.00 55.72 528 ARG A O 1
ATOM 4080 N N . THR A 1 529 ? 7.751 12.095 15.168 1.00 45.03 529 THR A N 1
ATOM 4081 C CA . THR A 1 529 ? 8.502 12.530 16.344 1.00 45.03 529 THR A CA 1
ATOM 4082 C C . THR A 1 529 ? 9.882 11.887 16.314 1.00 45.03 529 THR A C 1
ATOM 4084 O O . THR A 1 529 ? 10.016 10.737 16.731 1.00 45.03 529 THR A O 1
ATOM 4087 N N . PHE A 1 530 ? 10.887 12.638 15.848 1.00 37.78 530 PHE A N 1
ATOM 4088 C CA . PHE A 1 530 ? 12.308 12.302 15.997 1.00 37.78 530 PHE A CA 1
ATOM 4089 C C . PHE A 1 530 ? 12.619 11.822 17.418 1.00 37.78 530 PHE A C 1
ATOM 4091 O O . PHE A 1 530 ? 11.978 12.278 18.370 1.00 37.78 530 PHE A O 1
ATOM 4098 N N . ILE A 1 531 ? 13.598 10.913 17.530 1.00 38.91 531 ILE A N 1
ATOM 4099 C CA . ILE A 1 531 ? 13.987 10.167 18.739 1.00 38.91 531 ILE A CA 1
ATOM 4100 C C . ILE A 1 531 ? 13.864 11.040 19.994 1.00 38.91 531 ILE A C 1
ATOM 4102 O O . ILE A 1 531 ? 14.731 11.853 20.306 1.00 38.91 531 ILE A O 1
ATOM 4106 N N . GLN A 1 532 ? 12.760 10.875 20.728 1.00 44.47 532 GLN A N 1
ATOM 4107 C CA . GLN A 1 532 ? 12.537 11.659 21.937 1.00 44.47 532 GLN A CA 1
ATOM 4108 C C . GLN A 1 532 ? 13.354 11.046 23.081 1.00 44.47 532 GLN A C 1
ATOM 4110 O O . GLN A 1 532 ? 13.161 9.860 23.371 1.00 44.47 532 GLN A O 1
ATOM 4115 N N . PRO A 1 533 ? 14.229 11.823 23.752 1.00 37.84 533 PRO A N 1
ATOM 4116 C CA . PRO A 1 533 ? 15.245 11.298 24.669 1.00 37.84 533 PRO A CA 1
ATOM 4117 C C . PRO A 1 533 ? 14.701 10.836 26.031 1.00 37.84 533 PRO A C 1
ATOM 4119 O O . PRO A 1 533 ? 15.478 10.504 26.918 1.00 37.84 533 PRO A O 1
ATOM 4122 N N . SER A 1 534 ? 13.379 10.817 26.241 1.00 57.41 534 SER A N 1
ATOM 4123 C CA . SER A 1 534 ? 12.790 10.231 27.450 1.00 57.41 534 SER A CA 1
ATOM 4124 C C . SER A 1 534 ? 11.442 9.564 27.192 1.00 57.41 534 SER A C 1
ATOM 4126 O O . SER A 1 534 ? 10.609 10.054 26.422 1.00 57.41 534 SER A O 1
ATOM 4128 N N . THR A 1 535 ? 11.190 8.481 27.927 1.00 51.06 535 THR A N 1
ATOM 4129 C CA . THR A 1 535 ? 9.916 7.748 27.955 1.00 51.06 535 THR A CA 1
ATOM 4130 C C . THR A 1 535 ? 8.739 8.658 28.318 1.00 51.06 535 THR A C 1
ATOM 4132 O O . THR A 1 535 ? 7.661 8.532 27.739 1.00 51.06 535 THR A O 1
ATOM 4135 N N . ARG A 1 536 ? 8.956 9.649 29.200 1.00 60.16 536 ARG A N 1
ATOM 4136 C CA . ARG A 1 536 ? 7.949 10.662 29.564 1.00 60.16 536 ARG A CA 1
ATOM 4137 C C . ARG A 1 536 ? 7.527 11.511 28.364 1.00 60.16 536 ARG A C 1
ATOM 4139 O O . ARG A 1 536 ? 6.337 11.745 28.171 1.00 60.16 536 ARG A O 1
ATOM 4146 N N . LEU A 1 537 ? 8.481 11.959 27.543 1.00 57.81 537 LEU A N 1
ATOM 4147 C CA . LEU A 1 537 ? 8.168 12.707 26.323 1.00 57.81 537 LEU A CA 1
ATOM 4148 C C . LEU A 1 537 ? 7.452 11.815 25.297 1.00 57.81 537 LEU A C 1
ATOM 4150 O O . LEU A 1 537 ? 6.437 12.256 24.758 1.00 57.81 537 LEU A O 1
ATOM 4154 N N . ARG A 1 538 ? 7.888 10.553 25.114 1.00 54.94 538 ARG A N 1
ATOM 4155 C CA . ARG A 1 538 ? 7.201 9.583 24.231 1.00 54.94 538 ARG A CA 1
ATOM 4156 C C . ARG A 1 538 ? 5.735 9.378 24.634 1.00 54.94 538 ARG A C 1
ATOM 4158 O O . ARG A 1 538 ? 4.862 9.454 23.774 1.00 54.94 538 ARG A O 1
ATOM 4165 N N . GLN A 1 539 ? 5.444 9.211 25.927 1.00 56.06 539 GLN A N 1
ATOM 4166 C CA . GLN A 1 539 ? 4.068 9.088 26.440 1.00 56.06 539 GLN A CA 1
ATOM 4167 C C . GLN A 1 539 ? 3.231 10.361 26.211 1.00 56.06 539 GLN A C 1
ATOM 4169 O O . GLN A 1 539 ? 2.072 10.275 25.809 1.00 56.06 539 GLN A O 1
ATOM 4174 N N . LEU A 1 540 ? 3.827 11.550 26.367 1.00 61.50 540 LEU A N 1
ATOM 4175 C CA . LEU A 1 540 ? 3.197 12.827 25.993 1.00 61.50 540 LEU A CA 1
ATOM 4176 C C . LEU A 1 540 ? 3.025 12.995 24.467 1.00 61.50 540 LEU A C 1
ATOM 4178 O O . LEU A 1 540 ? 2.300 13.883 24.021 1.00 61.50 540 LEU A O 1
ATOM 4182 N N . GLY A 1 541 ? 3.657 12.148 23.650 1.00 60.41 541 GLY A N 1
ATOM 4183 C CA . GLY A 1 541 ? 3.592 12.188 22.191 1.00 60.41 541 GLY A CA 1
ATOM 4184 C C . GLY A 1 541 ? 2.192 11.960 21.616 1.00 60.41 541 GLY A C 1
ATOM 4185 O O . GLY A 1 541 ? 1.863 12.564 20.597 1.00 60.41 541 GLY A O 1
ATOM 4186 N N . VAL A 1 542 ? 1.331 11.166 22.267 1.00 58.69 542 VAL A N 1
ATOM 4187 C CA . VAL A 1 542 ? -0.055 10.967 21.792 1.00 58.69 542 VAL A CA 1
ATOM 4188 C C . VAL A 1 542 ? -0.912 12.212 22.044 1.00 58.69 542 VAL A C 1
ATOM 4190 O O . VAL A 1 542 ? -1.628 12.642 21.143 1.00 58.69 542 VAL A O 1
ATOM 4193 N N . ALA A 1 543 ? -0.745 12.869 23.196 1.00 59.28 543 ALA A N 1
ATOM 4194 C CA . ALA A 1 543 ? -1.401 14.145 23.505 1.00 59.28 543 ALA A CA 1
ATOM 4195 C C . ALA A 1 543 ? -0.923 15.313 22.612 1.00 59.28 543 ALA A C 1
ATOM 4197 O O . ALA A 1 543 ? -1.610 16.322 22.493 1.00 59.28 543 ALA A O 1
ATOM 4198 N N . LYS A 1 544 ? 0.236 15.186 21.945 1.00 64.50 544 LYS A N 1
ATOM 4199 C CA . LYS A 1 544 ? 0.645 16.109 20.868 1.00 64.50 544 LYS A CA 1
ATOM 4200 C C . LYS A 1 544 ? -0.072 15.827 19.542 1.00 64.50 544 LYS A C 1
ATOM 4202 O O . LYS A 1 544 ? -0.319 16.763 18.786 1.00 64.50 544 LYS A O 1
ATOM 4207 N N . LYS A 1 545 ? -0.371 14.554 19.246 1.00 77.75 545 LYS A N 1
ATOM 4208 C CA . LYS A 1 545 ? -0.999 14.108 17.988 1.00 77.75 545 LYS A CA 1
ATOM 4209 C C . LYS A 1 545 ? -2.508 14.359 17.949 1.00 77.75 545 LYS A C 1
ATOM 4211 O O . LYS A 1 545 ? -3.019 14.671 16.876 1.00 77.75 545 LYS A O 1
ATOM 4216 N N . PHE A 1 546 ? -3.204 14.251 19.081 1.00 86.38 546 PHE A N 1
ATOM 4217 C CA . PHE A 1 546 ? -4.658 14.421 19.161 1.00 86.38 546 PHE A CA 1
ATOM 4218 C C . PHE A 1 546 ? -5.070 15.330 20.322 1.00 86.38 546 PHE A C 1
ATOM 4220 O O . PHE A 1 546 ? -4.563 15.184 21.432 1.00 86.38 546 PHE A O 1
ATOM 4227 N N . GLY A 1 547 ? -6.037 16.215 20.076 1.00 89.44 547 GLY A N 1
ATOM 4228 C CA . GLY A 1 547 ? -6.796 16.919 21.112 1.00 89.44 547 GLY A CA 1
ATOM 4229 C C . GLY A 1 547 ? -8.230 16.394 21.180 1.00 89.44 547 GLY A C 1
ATOM 4230 O O . GLY A 1 547 ? -8.840 16.157 20.137 1.00 89.44 547 GLY A O 1
ATOM 4231 N N . ALA A 1 548 ? -8.779 16.210 22.382 1.00 92.75 548 ALA A N 1
ATOM 4232 C CA . ALA A 1 548 ? -10.188 15.851 22.547 1.00 92.75 548 ALA A CA 1
ATOM 4233 C C . ALA A 1 548 ? -11.103 17.066 22.347 1.00 92.75 548 ALA A C 1
ATOM 4235 O O . ALA A 1 548 ? -10.816 18.165 22.824 1.00 92.75 548 ALA A O 1
ATOM 4236 N N . LEU A 1 549 ? -12.238 16.847 21.685 1.00 94.88 549 LEU A N 1
ATOM 4237 C CA . LEU A 1 549 ? -13.305 17.834 21.540 1.00 94.88 549 LEU A CA 1
ATOM 4238 C C . LEU A 1 549 ? -14.269 17.698 22.726 1.00 94.88 549 LEU A C 1
ATOM 4240 O O . LEU A 1 549 ? -15.318 17.068 22.620 1.00 94.88 549 LEU A O 1
ATOM 4244 N N . SER A 1 550 ? -13.881 18.247 23.882 1.00 92.25 550 SER A N 1
ATOM 4245 C CA . SER A 1 550 ? -14.539 17.991 25.177 1.00 92.25 550 SER A CA 1
ATOM 4246 C C . SER A 1 550 ? -16.047 18.266 25.202 1.00 92.25 550 SER A C 1
ATOM 4248 O O . SER A 1 550 ? -16.771 17.585 25.923 1.00 92.25 550 SER A O 1
ATOM 4250 N N . GLU A 1 551 ? -16.541 19.216 24.404 1.00 94.44 551 GLU A N 1
ATOM 4251 C CA . GLU A 1 551 ? -17.977 19.500 24.261 1.00 94.44 551 GLU A CA 1
ATOM 4252 C C . GLU A 1 551 ? -18.759 18.302 23.692 1.00 94.44 551 GLU A C 1
ATOM 4254 O O . GLU A 1 551 ? -19.814 17.952 24.217 1.00 94.44 551 GLU A O 1
ATOM 4259 N N . ASN A 1 552 ? -18.191 17.602 22.706 1.00 94.62 552 ASN A N 1
ATOM 4260 C CA . ASN A 1 552 ? -18.794 16.416 22.087 1.00 94.62 552 ASN A CA 1
ATOM 4261 C C . ASN A 1 552 ? -18.651 15.153 22.961 1.00 94.62 552 ASN A C 1
ATOM 4263 O O . ASN A 1 552 ? -19.347 14.163 22.744 1.00 94.62 552 ASN A O 1
ATOM 4267 N N . VAL A 1 553 ? -17.738 15.174 23.939 1.00 95.94 553 VAL A N 1
ATOM 4268 C CA . VAL A 1 553 ? -17.352 14.012 24.760 1.00 95.94 553 VAL A CA 1
ATOM 4269 C C . VAL A 1 553 ? -18.039 13.983 26.128 1.00 95.94 553 VAL A C 1
ATOM 4271 O O . VAL A 1 553 ? -18.379 12.910 26.635 1.00 95.94 553 VAL A O 1
ATOM 4274 N N . LYS A 1 554 ? -18.229 15.146 26.757 1.00 97.38 554 LYS A N 1
ATOM 4275 C CA . LYS A 1 554 ? -18.594 15.250 28.174 1.00 97.38 554 LYS A CA 1
ATOM 4276 C C . LYS A 1 554 ? -19.935 14.576 28.493 1.00 97.38 554 LYS A C 1
ATOM 4278 O O . LYS A 1 554 ? -20.995 15.001 28.043 1.00 97.38 554 LYS A O 1
ATOM 4283 N N . GLY A 1 555 ? -19.886 13.550 29.343 1.00 97.44 555 GLY A N 1
ATOM 4284 C CA . GLY A 1 555 ? -21.047 12.790 29.811 1.00 97.44 555 GLY A CA 1
ATOM 4285 C C . GLY A 1 555 ? -21.595 11.761 28.816 1.00 97.44 555 GLY A C 1
ATOM 4286 O O . GLY A 1 555 ? -22.590 11.112 29.133 1.00 97.44 555 GLY A O 1
ATOM 4287 N N . LYS A 1 556 ? -20.967 11.593 27.645 1.00 98.25 556 LYS A N 1
ATOM 4288 C CA . LYS A 1 556 ? -21.428 10.704 26.570 1.00 98.25 556 LYS A CA 1
ATOM 4289 C C . LYS A 1 556 ? -20.817 9.307 26.647 1.00 98.25 556 LYS A C 1
ATOM 4291 O O . LYS A 1 556 ? -19.668 9.143 27.063 1.00 98.25 556 LYS A O 1
ATOM 4296 N N . LYS A 1 557 ? -21.578 8.306 26.205 1.00 98.56 557 LYS A N 1
ATOM 4297 C CA . LYS A 1 557 ? -21.083 6.981 25.822 1.00 98.56 557 LYS A CA 1
ATOM 4298 C C . LYS A 1 557 ? -20.586 7.025 24.378 1.00 98.56 557 LYS A C 1
ATOM 4300 O O . LYS A 1 557 ? -21.359 7.360 23.481 1.00 98.56 557 LYS A O 1
ATOM 4305 N N . LEU A 1 558 ? -19.326 6.676 24.145 1.00 98.25 558 LEU A N 1
ATOM 4306 C CA . LEU A 1 558 ? -18.688 6.737 22.830 1.00 98.25 558 LEU A CA 1
ATOM 4307 C C . LEU A 1 558 ? -18.507 5.332 22.244 1.00 98.25 558 LEU A C 1
ATOM 4309 O O . LEU A 1 558 ? -17.992 4.446 22.926 1.00 98.25 558 LEU A O 1
ATOM 4313 N N . VAL A 1 559 ? -18.809 5.152 20.958 1.00 98.69 559 VAL A N 1
ATOM 4314 C CA . VAL A 1 559 ? -18.224 4.076 20.145 1.00 98.69 559 VAL A CA 1
ATOM 4315 C C . VAL A 1 559 ? -17.065 4.664 19.346 1.00 98.69 559 VAL A C 1
ATOM 4317 O O . VAL A 1 559 ? -17.273 5.475 18.444 1.00 98.69 559 VAL A O 1
ATOM 4320 N N . LEU A 1 560 ? -15.840 4.264 19.686 1.00 98.25 560 LEU A N 1
ATOM 4321 C CA . LEU A 1 560 ? -14.618 4.697 19.014 1.00 98.25 560 LEU A CA 1
ATOM 4322 C C . LEU A 1 560 ? -14.176 3.630 18.007 1.00 98.25 560 LEU A C 1
ATOM 4324 O O . LEU A 1 560 ? -13.807 2.518 18.392 1.00 98.25 560 LEU A O 1
ATOM 4328 N N . ILE A 1 561 ? -14.218 3.975 16.723 1.00 98.38 561 ILE A N 1
ATOM 4329 C CA . ILE A 1 561 ? -13.789 3.109 15.626 1.00 98.38 561 ILE A CA 1
ATOM 4330 C C . ILE A 1 561 ? -12.316 3.351 15.310 1.00 98.38 561 ILE A C 1
ATOM 4332 O O . ILE A 1 561 ? -11.917 4.485 15.041 1.00 98.38 561 ILE A O 1
ATOM 4336 N N . ASP A 1 562 ? -11.532 2.281 15.279 1.00 95.81 562 ASP A N 1
ATOM 4337 C CA . ASP A 1 562 ? -10.154 2.281 14.781 1.00 95.81 562 ASP A CA 1
ATOM 4338 C C . ASP A 1 562 ? -10.029 1.313 13.592 1.00 95.81 562 ASP A C 1
ATOM 4340 O O . ASP A 1 562 ? -10.888 0.445 13.406 1.00 95.81 562 ASP A O 1
ATOM 4344 N N . ASP A 1 563 ? -8.997 1.449 12.761 1.00 93.88 563 ASP A N 1
ATOM 4345 C CA . ASP A 1 563 ? -8.803 0.540 11.621 1.00 93.88 563 ASP A CA 1
ATOM 4346 C C . ASP A 1 563 ? -8.253 -0.827 12.045 1.00 93.88 563 ASP A C 1
ATOM 4348 O O . ASP A 1 563 ? -8.755 -1.857 11.596 1.00 93.88 563 ASP A O 1
ATOM 4352 N N . SER A 1 564 ? -7.260 -0.834 12.933 1.00 92.88 564 SER A N 1
ATOM 4353 C CA . SER A 1 564 ? -6.461 -1.994 13.313 1.00 92.88 564 SER A CA 1
ATOM 4354 C C . SER A 1 564 ? -5.775 -1.759 14.666 1.00 92.88 564 SER A C 1
ATOM 4356 O O . SER A 1 564 ? -5.590 -0.628 15.105 1.00 92.88 564 SER A O 1
ATOM 4358 N N . ILE A 1 565 ? -5.373 -2.831 15.358 1.00 92.12 565 ILE A N 1
ATOM 4359 C CA . ILE A 1 565 ? -4.561 -2.730 16.582 1.00 92.12 565 ILE A CA 1
ATOM 4360 C C . ILE A 1 565 ? -3.389 -3.706 16.480 1.00 92.12 565 ILE A C 1
ATOM 4362 O O . ILE A 1 565 ? -3.595 -4.915 16.397 1.00 92.12 565 ILE A O 1
ATOM 4366 N N . VAL A 1 566 ? -2.165 -3.169 16.522 1.00 88.44 566 VAL A N 1
ATOM 4367 C CA . VAL A 1 566 ? -0.911 -3.931 16.364 1.00 88.44 566 VAL A CA 1
ATOM 4368 C C . VAL A 1 566 ? -0.270 -4.242 17.722 1.00 88.44 566 VAL A C 1
ATOM 4370 O O . VAL A 1 566 ? -0.347 -5.365 18.212 1.00 88.44 566 VAL A O 1
ATOM 4373 N N . ARG A 1 567 ? 0.326 -3.223 18.359 1.00 85.00 567 ARG A N 1
ATOM 4374 C CA . ARG A 1 567 ? 1.000 -3.308 19.670 1.00 85.00 567 ARG A CA 1
ATOM 4375 C C . ARG A 1 567 ? 0.144 -2.770 20.832 1.00 85.00 567 ARG A C 1
ATOM 4377 O O . ARG A 1 567 ? 0.524 -2.910 21.983 1.00 85.00 567 ARG A O 1
ATOM 4384 N N . GLY A 1 568 ? -0.994 -2.119 20.558 1.00 81.19 568 GLY A N 1
ATOM 4385 C CA . GLY A 1 568 ? -1.884 -1.521 21.577 1.00 81.19 568 GLY A CA 1
ATOM 4386 C C . GLY A 1 568 ? -1.454 -0.149 22.132 1.00 81.19 568 GLY A C 1
ATOM 4387 O O . GLY A 1 568 ? -2.278 0.562 22.705 1.00 81.19 568 GLY A O 1
ATOM 4388 N N . ASN A 1 569 ? -0.208 0.275 21.897 1.00 80.81 569 ASN A N 1
ATOM 4389 C CA . ASN A 1 569 ? 0.393 1.484 22.488 1.00 80.81 569 ASN A CA 1
ATOM 4390 C C . ASN A 1 569 ? -0.331 2.811 22.173 1.00 80.81 569 ASN A C 1
ATOM 4392 O O . ASN A 1 569 ? -0.186 3.774 22.924 1.00 80.81 569 ASN A O 1
ATOM 4396 N N . THR A 1 570 ? -1.085 2.896 21.072 1.00 83.62 570 THR A N 1
ATOM 4397 C CA . THR A 1 570 ? -1.761 4.135 20.639 1.00 83.62 570 THR A CA 1
ATOM 4398 C C . THR A 1 570 ? -3.161 4.296 21.234 1.00 83.62 570 THR A C 1
ATOM 4400 O O . THR A 1 570 ? -3.514 5.396 21.659 1.00 83.62 570 THR A O 1
ATOM 4403 N N . ILE A 1 571 ? -3.951 3.219 21.305 1.00 90.12 571 ILE A N 1
ATOM 4404 C CA . ILE A 1 571 ? -5.380 3.303 21.646 1.00 90.12 571 ILE A CA 1
ATOM 4405 C C . ILE A 1 571 ? -5.619 3.596 23.137 1.00 90.12 571 ILE A C 1
ATOM 4407 O O . ILE A 1 571 ? -6.492 4.393 23.465 1.00 90.12 571 ILE A O 1
ATOM 4411 N N . GLY A 1 572 ? -4.802 3.044 24.044 1.00 91.19 572 GLY A N 1
ATOM 4412 C CA . GLY A 1 572 ? -4.922 3.291 25.490 1.00 91.19 572 GLY A CA 1
ATOM 4413 C C . GLY A 1 572 ? -4.794 4.774 25.876 1.00 91.19 572 GLY A C 1
ATOM 4414 O O . GLY A 1 572 ? -5.691 5.316 26.525 1.00 91.19 572 GLY A O 1
ATOM 4415 N N . PRO A 1 573 ? -3.738 5.484 25.432 1.00 90.38 573 PRO A N 1
ATOM 4416 C CA . PRO A 1 573 ? -3.623 6.928 25.629 1.00 90.38 573 PRO A CA 1
ATOM 4417 C C . PRO A 1 573 ? -4.763 7.748 24.999 1.00 90.38 573 PRO A C 1
ATOM 4419 O O . PRO A 1 573 ? -5.144 8.767 25.573 1.00 90.38 573 PRO A O 1
ATOM 4422 N N . ILE A 1 574 ? -5.338 7.312 23.869 1.00 92.31 574 ILE A N 1
ATOM 4423 C CA . ILE A 1 574 ? -6.514 7.964 23.259 1.00 92.31 574 ILE A CA 1
ATOM 4424 C C . ILE A 1 574 ? -7.757 7.787 24.141 1.00 92.31 574 ILE A C 1
ATOM 4426 O O . ILE A 1 574 ? -8.455 8.762 24.413 1.00 92.31 574 ILE A O 1
ATOM 4430 N N . ILE A 1 575 ? -8.021 6.574 24.636 1.00 94.88 575 ILE A N 1
ATOM 4431 C CA . ILE A 1 575 ? -9.141 6.317 25.554 1.00 94.88 575 ILE A CA 1
ATOM 4432 C C . ILE A 1 575 ? -8.982 7.156 26.821 1.00 94.88 575 ILE A C 1
ATOM 4434 O O . ILE A 1 575 ? -9.939 7.804 27.242 1.00 94.88 575 ILE A O 1
ATOM 4438 N N . LYS A 1 576 ? -7.771 7.213 27.391 1.00 93.44 576 LYS A N 1
ATOM 4439 C CA . LYS A 1 576 ? -7.482 8.066 28.546 1.00 93.44 576 LYS A CA 1
ATOM 4440 C C . LYS A 1 576 ? -7.780 9.540 28.255 1.00 93.44 576 LYS A C 1
ATOM 4442 O O . LYS A 1 576 ? -8.481 10.164 29.040 1.00 93.44 576 LYS A O 1
ATOM 4447 N N . LEU A 1 577 ? -7.329 10.075 27.120 1.00 93.12 577 LEU A N 1
ATOM 4448 C CA . LEU A 1 577 ? -7.610 11.456 26.712 1.00 93.12 577 LEU A CA 1
ATOM 4449 C C . LEU A 1 577 ? -9.124 11.747 26.628 1.00 93.12 577 LEU A C 1
ATOM 4451 O O . LEU A 1 577 ? -9.569 12.816 27.041 1.00 93.12 577 LEU A O 1
ATOM 4455 N N . LEU A 1 578 ? -9.925 10.794 26.142 1.00 95.62 578 LEU A N 1
ATOM 4456 C CA . LEU A 1 578 ? -11.388 10.920 26.082 1.00 95.62 578 LEU A CA 1
ATOM 4457 C C . LEU A 1 578 ? -12.048 10.795 27.465 1.00 95.62 578 LEU A C 1
ATOM 4459 O O . LEU A 1 578 ? -12.997 11.521 27.762 1.00 95.62 578 LEU A O 1
ATOM 4463 N N . ARG A 1 579 ? -11.532 9.926 28.341 1.00 95.69 579 ARG A N 1
ATOM 4464 C CA . ARG A 1 579 ? -11.955 9.827 29.748 1.00 95.69 579 ARG A CA 1
ATOM 4465 C C . ARG A 1 579 ? -11.661 11.114 30.518 1.00 95.69 579 ARG A C 1
ATOM 4467 O O . ARG A 1 579 ? -12.562 11.629 31.175 1.00 95.69 579 ARG A O 1
ATOM 4474 N N . ASP A 1 580 ? -10.464 11.673 30.362 1.00 94.38 580 ASP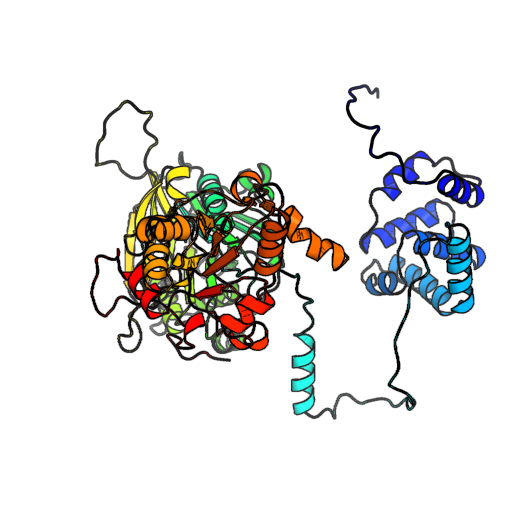 A N 1
ATOM 4475 C CA . ASP A 1 580 ? -10.042 12.940 30.971 1.00 94.38 580 ASP A CA 1
ATOM 4476 C C . ASP A 1 580 ? -10.888 14.128 30.446 1.00 94.38 580 ASP A C 1
ATOM 4478 O O . ASP A 1 580 ? -11.179 15.064 31.189 1.00 94.38 580 ASP A O 1
ATOM 4482 N N . ALA A 1 581 ? -11.371 14.061 29.196 1.00 95.06 581 ALA A N 1
ATOM 4483 C CA . ALA A 1 581 ? -12.339 15.004 28.618 1.00 95.06 581 ALA A CA 1
ATOM 4484 C C . ALA A 1 581 ? -13.808 14.769 29.055 1.00 95.06 581 ALA A C 1
ATOM 4486 O O . ALA A 1 581 ? -14.693 15.549 28.696 1.00 95.06 581 ALA A O 1
ATOM 4487 N N . GLY A 1 582 ? -14.078 13.730 29.854 1.00 96.56 582 GLY A N 1
ATOM 4488 C CA . GLY A 1 582 ? -15.373 13.473 30.488 1.00 96.56 582 GLY A CA 1
ATOM 4489 C C . GLY A 1 582 ? -16.233 12.367 29.865 1.00 96.56 582 GLY A C 1
ATOM 4490 O O . GLY A 1 582 ? -17.438 12.357 30.123 1.00 96.56 582 GLY A O 1
ATOM 4491 N N . ALA A 1 583 ? -15.675 11.453 29.061 1.00 97.94 583 ALA A N 1
ATOM 4492 C CA . ALA A 1 583 ? -16.424 10.321 28.500 1.00 97.94 583 ALA A CA 1
ATOM 4493 C C . ALA A 1 583 ? -16.968 9.379 29.595 1.00 97.94 583 ALA A C 1
ATOM 4495 O O . ALA A 1 583 ? -16.218 8.896 30.455 1.00 97.94 583 ALA A O 1
ATOM 4496 N N . LYS A 1 584 ? -18.267 9.063 29.531 1.00 98.06 584 LYS A N 1
ATOM 4497 C CA . LYS A 1 584 ? -18.949 8.169 30.482 1.00 98.06 584 LYS A CA 1
ATOM 4498 C C . LYS A 1 584 ? -18.596 6.699 30.252 1.00 98.06 584 LYS A C 1
ATOM 4500 O O . LYS A 1 584 ? -18.320 5.992 31.216 1.00 98.06 584 LYS A O 1
ATOM 4505 N N . GLU A 1 585 ? -18.584 6.271 28.995 1.00 98.38 585 GLU A N 1
ATOM 4506 C CA . GLU A 1 585 ? -18.226 4.926 28.521 1.00 98.38 585 GLU A CA 1
ATOM 4507 C C . GLU A 1 585 ? -17.480 5.093 27.180 1.00 98.38 585 GLU A C 1
ATOM 4509 O O . GLU A 1 585 ? -17.781 6.014 26.417 1.00 98.38 585 GLU A O 1
ATOM 4514 N N . VAL A 1 586 ? -16.493 4.244 26.891 1.00 98.44 586 VAL A N 1
ATOM 4515 C CA . VAL A 1 586 ? -15.717 4.215 25.641 1.00 98.44 586 VAL A CA 1
ATOM 4516 C C . VAL A 1 586 ? -15.623 2.768 25.151 1.00 98.44 586 VAL A C 1
ATOM 4518 O O . VAL A 1 586 ? 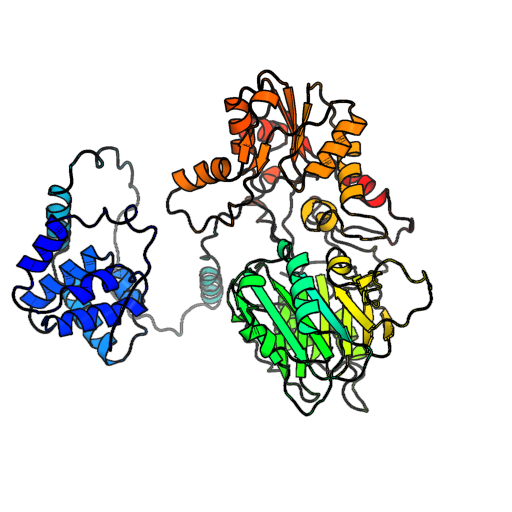-14.854 1.953 25.664 1.00 98.44 586 VAL A O 1
ATOM 4521 N N . HIS A 1 587 ? -16.411 2.446 24.130 1.00 98.56 587 HIS A N 1
ATOM 4522 C CA . HIS A 1 587 ? -16.448 1.141 23.481 1.00 98.56 587 HIS A CA 1
ATOM 4523 C C . HIS A 1 587 ? -15.600 1.182 22.206 1.00 98.56 587 HIS A C 1
ATOM 4525 O O . HIS A 1 587 ? -15.940 1.879 21.254 1.00 98.56 587 HIS A O 1
ATOM 4531 N N . VAL A 1 588 ? -14.508 0.422 22.159 1.00 98.44 588 VAL A N 1
ATOM 4532 C CA . VAL A 1 588 ? -13.656 0.332 20.965 1.00 98.44 588 VAL A CA 1
ATOM 4533 C C . VAL A 1 588 ? -14.233 -0.693 19.992 1.00 98.44 588 VAL A C 1
ATOM 4535 O O . VAL A 1 588 ? -14.641 -1.787 20.396 1.00 98.44 588 VAL A O 1
ATOM 4538 N N . ARG A 1 589 ? -14.251 -0.372 18.700 1.00 98.38 589 ARG A N 1
ATOM 4539 C CA . ARG A 1 589 ? -14.545 -1.331 17.628 1.00 98.38 589 ARG A CA 1
ATOM 4540 C C . ARG A 1 589 ? -13.492 -1.202 16.536 1.00 98.38 589 ARG A C 1
ATOM 4542 O O . ARG A 1 589 ? -13.196 -0.098 16.096 1.00 98.38 589 ARG A O 1
ATOM 4549 N N . VAL A 1 590 ? -12.920 -2.321 16.114 1.00 98.12 590 VAL A N 1
ATOM 4550 C CA . VAL A 1 590 ? -11.810 -2.343 15.156 1.00 98.12 590 VAL A CA 1
ATOM 4551 C C . VAL A 1 590 ? -12.319 -2.833 13.804 1.00 98.12 590 VAL A C 1
ATOM 4553 O O . VAL A 1 590 ? -12.918 -3.905 13.721 1.00 98.12 590 VAL A O 1
ATOM 4556 N N . ALA A 1 591 ? -12.095 -2.052 12.746 1.00 97.50 591 ALA A N 1
ATOM 4557 C CA . ALA A 1 591 ? -12.585 -2.314 11.389 1.00 97.50 591 ALA A CA 1
ATOM 4558 C C . ALA A 1 591 ? -11.791 -3.387 10.616 1.00 97.50 591 ALA A C 1
ATOM 4560 O O . ALA A 1 591 ? -12.018 -3.589 9.421 1.00 97.50 591 ALA A O 1
ATOM 4561 N N . SER A 1 592 ? -10.911 -4.109 11.308 1.00 96.94 592 SER A N 1
ATOM 4562 C CA . SER A 1 592 ? -10.225 -5.310 10.845 1.00 96.94 592 SER A CA 1
ATOM 4563 C C . SER A 1 592 ? -10.284 -6.416 11.908 1.00 96.94 592 SER A C 1
ATOM 4565 O O . SER A 1 592 ? -10.487 -6.124 13.090 1.00 96.94 592 SER A O 1
ATOM 4567 N N . PRO A 1 593 ? -10.027 -7.678 11.530 1.00 97.62 593 PRO A N 1
ATOM 4568 C CA . PRO A 1 593 ? -9.735 -8.753 12.474 1.00 97.62 593 PRO A CA 1
ATOM 4569 C C . PRO A 1 593 ? -8.411 -8.512 13.218 1.00 97.62 593 PRO A C 1
ATOM 4571 O O . PRO A 1 593 ? -7.592 -7.701 12.764 1.00 97.62 593 PRO A O 1
ATOM 4574 N N . PRO A 1 594 ? -8.170 -9.210 14.344 1.00 95.69 594 PRO A N 1
ATOM 4575 C CA . PRO A 1 594 ? -6.897 -9.140 15.051 1.00 95.69 594 PRO A CA 1
ATOM 4576 C C . PRO A 1 594 ? -5.738 -9.623 14.169 1.00 95.69 594 PRO A C 1
ATOM 4578 O O . PRO A 1 594 ? -5.852 -10.620 13.454 1.00 95.69 594 PRO A O 1
ATOM 4581 N N . LEU A 1 595 ? -4.599 -8.934 14.259 1.00 94.88 595 LEU A N 1
ATOM 4582 C CA . LEU A 1 595 ? -3.353 -9.369 13.635 1.00 94.88 595 LEU A CA 1
ATOM 4583 C C . LEU A 1 595 ? -2.705 -10.437 14.521 1.00 94.88 595 LEU A C 1
ATOM 4585 O O . LEU A 1 595 ? -2.388 -10.172 15.679 1.00 94.88 595 LEU A O 1
ATOM 4589 N N . LEU A 1 596 ? -2.515 -11.638 13.973 1.00 94.88 596 LEU A N 1
ATOM 4590 C CA . LEU A 1 596 ? -2.009 -12.812 14.702 1.00 94.88 596 LEU A CA 1
ATOM 4591 C C . LEU A 1 596 ? -0.676 -13.336 14.138 1.00 94.88 596 LEU A C 1
ATOM 4593 O O . LEU A 1 596 ? 0.018 -14.128 14.790 1.00 94.88 596 LEU A O 1
ATOM 4597 N N . TYR A 1 597 ? -0.313 -12.891 12.934 1.00 95.00 597 TYR A N 1
ATOM 4598 C CA . TYR A 1 597 ? 0.867 -13.316 12.189 1.00 95.00 597 TYR A CA 1
ATOM 4599 C C . TYR A 1 597 ? 1.583 -12.090 11.597 1.00 95.00 597 TYR A C 1
ATOM 4601 O O . TYR A 1 597 ? 0.900 -11.130 11.224 1.00 95.00 597 TYR A O 1
ATOM 4609 N N . PRO A 1 598 ? 2.925 -12.124 11.466 1.00 91.88 598 PRO A N 1
ATOM 4610 C CA . PRO A 1 598 ? 3.679 -11.147 10.681 1.00 91.88 598 PRO A CA 1
ATOM 4611 C C . PRO A 1 598 ? 3.277 -11.202 9.197 1.00 91.88 598 PRO A C 1
ATOM 4613 O O . PRO A 1 598 ? 2.394 -11.970 8.802 1.00 91.88 598 PRO A O 1
ATOM 4616 N N . CYS A 1 599 ? 3.938 -10.402 8.364 1.00 90.31 599 CYS A N 1
ATOM 4617 C CA . CYS A 1 599 ? 3.848 -10.469 6.911 1.00 90.31 599 CYS A CA 1
ATOM 4618 C C . CYS A 1 599 ? 5.262 -10.462 6.320 1.00 90.31 599 CYS A C 1
ATOM 4620 O O . CYS A 1 599 ? 6.125 -9.762 6.832 1.00 90.31 599 CYS A O 1
ATOM 4622 N N . TYR A 1 600 ? 5.461 -11.220 5.243 1.00 88.12 600 TYR A N 1
ATOM 4623 C CA . TYR A 1 600 ? 6.737 -11.371 4.523 1.00 88.12 600 TYR A CA 1
ATOM 4624 C C . TYR A 1 600 ? 6.557 -11.087 3.024 1.00 88.12 600 TYR A C 1
ATOM 4626 O O . TYR A 1 600 ? 7.074 -11.788 2.162 1.00 88.12 600 TYR A O 1
ATOM 4634 N N . MET A 1 601 ? 5.645 -10.166 2.715 1.00 89.38 601 MET A N 1
ATOM 4635 C CA . MET A 1 601 ? 5.214 -9.828 1.355 1.00 89.38 601 MET A CA 1
ATOM 4636 C C . MET A 1 601 ? 5.229 -8.307 1.141 1.00 89.38 601 MET A C 1
ATOM 4638 O O . MET A 1 601 ? 4.577 -7.808 0.225 1.00 89.38 601 MET A O 1
ATOM 4642 N N . GLY A 1 602 ? 5.895 -7.545 2.016 1.00 80.69 602 GLY A N 1
ATOM 4643 C CA . GLY A 1 602 ? 5.988 -6.087 1.938 1.00 80.69 602 GLY A CA 1
ATOM 4644 C C . GLY A 1 602 ? 5.027 -5.348 2.870 1.00 80.69 602 GLY A C 1
ATOM 4645 O O . GLY A 1 602 ? 4.407 -4.356 2.482 1.00 80.69 602 GLY A O 1
ATOM 4646 N N . ILE A 1 603 ? 4.815 -5.868 4.078 1.00 84.25 603 ILE A N 1
ATOM 4647 C CA . ILE A 1 603 ? 4.159 -5.121 5.156 1.00 84.25 603 ILE A CA 1
ATOM 4648 C C . ILE A 1 603 ? 4.985 -5.331 6.412 1.00 84.25 603 ILE A C 1
ATOM 4650 O O . ILE A 1 603 ? 5.138 -6.471 6.843 1.00 84.25 603 ILE A O 1
ATOM 4654 N N . ASN A 1 604 ? 5.448 -4.248 7.029 1.00 81.81 604 ASN A N 1
ATOM 4655 C CA . ASN A 1 604 ? 6.110 -4.312 8.321 1.00 81.81 604 ASN A CA 1
ATOM 4656 C C . ASN A 1 604 ? 5.057 -4.575 9.408 1.00 81.81 604 ASN A C 1
ATOM 4658 O O . ASN A 1 604 ? 4.480 -3.659 10.004 1.00 81.81 604 ASN A O 1
ATOM 4662 N N . ILE A 1 605 ? 4.748 -5.856 9.596 1.00 84.56 605 ILE A N 1
ATOM 4663 C CA . ILE A 1 605 ? 3.964 -6.352 10.719 1.00 84.56 605 ILE A CA 1
ATOM 4664 C C . ILE A 1 605 ? 4.961 -6.955 11.715 1.00 84.56 605 ILE A C 1
ATOM 4666 O O . ILE A 1 605 ? 5.685 -7.872 11.325 1.00 84.56 605 ILE A O 1
ATOM 4670 N N . PRO A 1 606 ? 4.989 -6.476 12.974 1.00 82.19 606 PRO A N 1
ATOM 4671 C CA . PRO A 1 606 ? 5.899 -6.968 14.005 1.00 82.19 606 PRO A CA 1
ATOM 4672 C C . PRO A 1 606 ? 5.846 -8.484 14.235 1.00 82.19 606 PRO A C 1
ATOM 4674 O O . PRO A 1 606 ? 4.912 -9.174 13.812 1.00 82.19 606 PRO A O 1
ATOM 4677 N N . THR A 1 607 ? 6.836 -8.989 14.974 1.00 86.25 607 THR A N 1
ATOM 4678 C CA . THR A 1 607 ? 6.933 -10.409 15.343 1.00 86.25 607 THR A CA 1
ATOM 4679 C C . THR A 1 607 ? 5.682 -10.897 16.084 1.00 86.25 607 THR A C 1
ATOM 4681 O O . THR A 1 607 ? 4.914 -10.113 16.656 1.00 86.25 607 THR A O 1
ATOM 4684 N N . ARG A 1 608 ? 5.451 -12.218 16.109 1.00 88.88 608 ARG A N 1
ATOM 4685 C CA . ARG A 1 608 ? 4.254 -12.793 16.756 1.00 88.88 608 ARG A CA 1
ATOM 4686 C C . ARG A 1 608 ? 4.177 -12.427 18.235 1.00 88.88 608 ARG A C 1
ATOM 4688 O O . ARG A 1 608 ? 3.084 -12.236 18.764 1.00 88.88 608 ARG A O 1
ATOM 4695 N N . GLU A 1 609 ? 5.339 -12.302 18.855 1.00 87.56 609 GLU A N 1
ATOM 4696 C CA . GLU A 1 609 ? 5.595 -11.972 20.246 1.00 87.56 609 GLU A CA 1
ATOM 4697 C C . GLU A 1 609 ? 5.322 -10.491 20.546 1.00 87.56 609 GLU A C 1
ATOM 4699 O O . GLU A 1 609 ? 5.105 -10.133 21.701 1.00 87.56 609 GLU A O 1
ATOM 4704 N N . GLU A 1 610 ? 5.292 -9.615 19.543 1.00 85.75 610 GLU A N 1
ATOM 4705 C CA . GLU A 1 610 ? 4.962 -8.192 19.689 1.00 85.75 610 GLU A CA 1
ATOM 4706 C C . GLU A 1 610 ? 3.484 -7.879 19.429 1.00 85.75 610 GLU A C 1
ATOM 4708 O O . GLU A 1 610 ? 2.968 -6.884 19.947 1.00 85.75 610 GLU A O 1
ATOM 4713 N N . LEU A 1 611 ? 2.790 -8.720 18.657 1.00 90.69 611 LEU A N 1
ATOM 4714 C CA . LEU A 1 611 ? 1.369 -8.558 18.347 1.00 90.69 611 LEU A CA 1
ATOM 4715 C C . LEU A 1 611 ? 0.505 -8.753 19.601 1.00 90.69 611 LEU A C 1
ATOM 4717 O O . LEU A 1 611 ? 0.442 -9.838 20.184 1.00 90.69 611 LEU A O 1
ATOM 4721 N N . ILE A 1 612 ? -0.213 -7.702 20.010 1.00 91.81 612 ILE A N 1
ATOM 4722 C CA . ILE A 1 612 ? -0.949 -7.697 21.285 1.00 91.81 612 ILE A CA 1
ATOM 4723 C C . ILE A 1 612 ? -2.081 -8.735 21.320 1.00 91.81 612 ILE A C 1
ATOM 4725 O O . ILE A 1 612 ? -2.365 -9.303 22.373 1.00 91.81 612 ILE A O 1
ATOM 4729 N N . ALA A 1 613 ? -2.677 -9.044 20.165 1.00 92.12 613 ALA A N 1
ATOM 4730 C CA . ALA A 1 613 ? -3.758 -10.021 20.045 1.00 92.12 613 ALA A CA 1
ATOM 4731 C C . ALA A 1 613 ? -3.303 -11.485 20.223 1.00 92.12 613 ALA A C 1
ATOM 4733 O O . ALA A 1 613 ? -4.133 -12.337 20.525 1.00 92.12 613 ALA A O 1
ATOM 4734 N N . ASN A 1 614 ? -1.999 -11.781 20.112 1.00 93.19 614 ASN A N 1
ATOM 4735 C CA . ASN A 1 614 ? -1.449 -13.088 20.500 1.00 93.19 614 ASN A CA 1
ATOM 4736 C C . ASN A 1 614 ? -1.286 -13.228 22.029 1.00 93.19 614 ASN A C 1
ATOM 4738 O O . ASN A 1 614 ? -1.100 -14.337 22.523 1.00 93.19 614 ASN A O 1
ATOM 4742 N N . LYS A 1 615 ? -1.349 -12.118 22.783 1.00 92.50 615 LYS A N 1
ATOM 4743 C CA . LYS A 1 615 ? -1.212 -12.087 24.251 1.00 92.50 615 LYS A CA 1
ATOM 4744 C C . LYS A 1 615 ? -2.544 -11.919 24.973 1.00 92.50 615 LYS A C 1
ATOM 4746 O O . LYS A 1 615 ? -2.733 -12.496 26.040 1.00 92.50 615 LYS A O 1
ATOM 4751 N N . LEU A 1 616 ? -3.440 -11.093 24.431 1.00 93.88 616 LEU A N 1
ATOM 4752 C CA . LEU A 1 616 ? -4.679 -10.678 25.084 1.00 93.88 616 LEU A CA 1
ATOM 4753 C C . LEU A 1 616 ? -5.887 -10.922 24.174 1.00 93.88 616 LEU A C 1
ATOM 4755 O O . LEU A 1 616 ? -5.957 -10.387 23.069 1.00 93.88 616 LEU A O 1
ATOM 4759 N N . ASP A 1 617 ? -6.881 -11.656 24.682 1.00 94.94 617 ASP A N 1
ATOM 4760 C CA . ASP A 1 617 ? -8.215 -11.695 24.077 1.00 94.94 617 ASP A CA 1
ATOM 4761 C C . ASP A 1 617 ? -8.885 -10.299 24.119 1.00 94.94 617 ASP A C 1
ATOM 4763 O O . ASP A 1 617 ? -8.468 -9.442 24.906 1.00 94.94 617 ASP A O 1
ATOM 4767 N N . PRO A 1 618 ? -9.950 -10.035 23.335 1.00 94.81 618 PRO A N 1
ATOM 4768 C CA . PRO A 1 618 ? -10.577 -8.712 23.281 1.00 94.81 618 PRO A CA 1
ATOM 4769 C C . PRO A 1 618 ? -11.081 -8.167 24.633 1.00 94.81 618 PRO A C 1
ATOM 4771 O O . PRO A 1 618 ? -11.041 -6.958 24.856 1.00 94.81 618 PRO A O 1
ATOM 4774 N N . ARG A 1 619 ? -11.510 -9.023 25.572 1.00 96.06 619 ARG A N 1
ATOM 4775 C CA . ARG A 1 619 ? -11.969 -8.625 26.920 1.00 96.06 619 ARG A CA 1
ATOM 4776 C C . ARG A 1 619 ? -10.801 -8.326 27.859 1.00 96.06 619 ARG A C 1
ATOM 4778 O O . ARG A 1 619 ? -10.926 -7.495 28.761 1.00 96.06 619 ARG A O 1
ATOM 4785 N N . MET A 1 620 ? -9.680 -9.029 27.709 1.00 95.88 620 MET A N 1
ATOM 4786 C CA . MET A 1 620 ? -8.433 -8.700 28.403 1.00 95.88 620 MET A CA 1
ATOM 4787 C C . MET A 1 620 ? -7.818 -7.417 27.841 1.00 95.88 620 MET A C 1
ATOM 4789 O O . MET A 1 620 ? -7.437 -6.540 28.614 1.00 95.88 620 MET A O 1
ATOM 4793 N N . LEU A 1 621 ? -7.812 -7.258 26.515 1.00 94.94 621 LEU A N 1
ATOM 4794 C CA . LEU A 1 621 ? -7.303 -6.070 25.844 1.00 94.94 621 LEU A CA 1
ATOM 4795 C C . LEU A 1 621 ? -8.113 -4.822 26.205 1.00 94.94 621 LEU A C 1
ATOM 4797 O O . LEU A 1 621 ? -7.504 -3.820 26.560 1.00 94.94 621 LEU A O 1
ATOM 4801 N N . ALA A 1 622 ? -9.452 -4.889 26.205 1.00 96.69 622 ALA A N 1
ATOM 4802 C CA . ALA A 1 622 ? -10.314 -3.783 26.638 1.00 96.69 622 ALA A CA 1
ATOM 4803 C C . ALA A 1 622 ? -9.902 -3.247 28.021 1.00 96.69 622 ALA A C 1
ATOM 4805 O O . ALA A 1 622 ? -9.623 -2.059 28.172 1.00 96.69 622 ALA A O 1
ATOM 4806 N N . ARG A 1 623 ? -9.754 -4.150 29.002 1.00 96.06 623 ARG A N 1
ATOM 4807 C CA . ARG A 1 623 ? -9.298 -3.817 30.361 1.00 96.06 623 ARG A CA 1
ATOM 4808 C C . ARG A 1 623 ? -7.874 -3.257 30.385 1.00 96.06 623 ARG A C 1
ATOM 4810 O O . ARG A 1 623 ? -7.621 -2.314 31.123 1.00 96.06 623 ARG A O 1
ATOM 4817 N N . HIS A 1 624 ? -6.967 -3.801 29.574 1.00 93.38 624 HIS A N 1
ATOM 4818 C CA . HIS A 1 624 ? -5.585 -3.325 29.466 1.00 93.38 624 HIS A CA 1
ATOM 4819 C C . HIS A 1 624 ? -5.489 -1.892 28.912 1.00 93.38 624 HIS A C 1
ATOM 4821 O O . HIS A 1 624 ? -4.670 -1.112 29.388 1.00 93.38 624 HIS A O 1
ATOM 4827 N N . VAL A 1 625 ? -6.339 -1.526 27.944 1.00 92.38 625 VAL A N 1
ATOM 4828 C CA . VAL A 1 625 ? -6.344 -0.184 27.327 1.00 92.38 625 VAL A CA 1
ATOM 4829 C C . VAL A 1 625 ? -7.304 0.810 27.999 1.00 92.38 625 VAL A C 1
ATOM 4831 O O . VAL A 1 625 ? -7.322 1.979 27.626 1.00 92.38 625 VAL A O 1
ATOM 4834 N N . GLY A 1 626 ? -8.093 0.375 28.988 1.00 94.81 626 GLY A N 1
ATOM 4835 C CA . GLY A 1 626 ? -9.056 1.215 29.714 1.00 94.81 626 GLY A CA 1
ATOM 4836 C C . GLY A 1 626 ? -10.410 1.423 29.018 1.00 94.81 626 GLY A C 1
ATOM 4837 O O . GLY A 1 626 ? -11.133 2.353 29.372 1.00 94.81 626 GLY A O 1
ATOM 4838 N N . ALA A 1 627 ? -10.755 0.585 28.035 1.00 97.44 627 ALA A N 1
ATOM 4839 C CA . ALA A 1 627 ? -12.053 0.590 27.356 1.00 97.44 627 ALA A CA 1
ATOM 4840 C C . ALA A 1 627 ? -13.090 -0.277 28.090 1.00 97.44 627 ALA A C 1
ATOM 4842 O O . ALA A 1 627 ? -12.767 -1.341 28.618 1.00 97.44 627 ALA A O 1
ATOM 4843 N N . ASP A 1 628 ? -14.361 0.124 28.037 1.00 98.44 628 ASP A N 1
ATOM 4844 C CA . ASP A 1 628 ? -15.488 -0.609 28.635 1.00 98.44 628 ASP A CA 1
ATOM 4845 C C . ASP A 1 628 ? -15.813 -1.889 27.850 1.00 98.44 628 ASP A C 1
ATOM 4847 O O . ASP A 1 628 ? -16.269 -2.890 28.399 1.00 98.44 628 ASP A O 1
ATOM 4851 N N . SER A 1 629 ? -15.550 -1.876 26.541 1.00 98.25 629 SER A N 1
ATOM 4852 C CA . SER A 1 629 ? -15.584 -3.069 25.691 1.00 98.25 629 SER A CA 1
ATOM 4853 C C . SER A 1 629 ? -14.699 -2.878 24.465 1.00 98.25 629 SER A C 1
ATOM 4855 O O . SER A 1 629 ? -14.539 -1.752 23.994 1.00 98.25 629 SER A O 1
ATOM 4857 N N . LEU A 1 630 ? -14.203 -3.977 23.902 1.00 98.19 630 LEU A N 1
ATOM 4858 C CA . LEU A 1 630 ? -13.480 -3.994 22.635 1.00 98.19 630 LEU A CA 1
ATOM 4859 C C . LEU A 1 630 ? -13.959 -5.184 21.802 1.00 98.19 630 LEU A C 1
ATOM 4861 O O . LEU A 1 630 ? -14.097 -6.288 22.329 1.00 98.19 630 LEU A O 1
ATOM 4865 N N . ALA A 1 631 ? -14.211 -4.956 20.514 1.00 98.31 631 ALA A N 1
ATOM 4866 C CA . ALA A 1 631 ? -14.501 -6.011 19.546 1.00 98.31 631 ALA A CA 1
ATOM 4867 C C . ALA A 1 631 ? -13.823 -5.720 18.199 1.00 98.31 631 ALA A C 1
ATOM 4869 O O . ALA A 1 631 ? -13.590 -4.561 17.852 1.00 98.31 631 ALA A O 1
ATOM 4870 N N . TYR A 1 632 ? -13.517 -6.781 17.460 1.00 98.38 632 TYR A N 1
ATOM 4871 C CA . TYR A 1 632 ? -12.914 -6.744 16.128 1.00 98.38 632 TYR A CA 1
ATOM 4872 C C . TYR A 1 632 ? -13.933 -7.219 15.092 1.00 98.38 632 TYR A C 1
ATOM 4874 O O . TYR A 1 632 ? -14.745 -8.091 15.403 1.00 98.38 632 TYR A O 1
ATOM 4882 N N . LEU A 1 633 ? -13.842 -6.703 13.867 1.00 98.50 633 LEU A N 1
ATOM 4883 C CA . LEU A 1 633 ? -14.524 -7.275 12.705 1.00 98.50 633 LEU A CA 1
ATOM 4884 C C . LEU A 1 633 ? -14.040 -8.718 12.486 1.00 98.50 633 LEU A C 1
ATOM 4886 O O . LEU A 1 633 ? -12.843 -8.993 12.583 1.00 98.50 633 LEU A O 1
ATOM 4890 N N . SER A 1 634 ? -14.941 -9.648 12.183 1.00 98.38 634 SER A N 1
ATOM 4891 C CA . SER A 1 634 ? -14.574 -11.035 11.894 1.00 98.38 634 SER A CA 1
ATOM 4892 C C . SER A 1 634 ? -13.814 -11.165 10.563 1.00 98.38 634 SER A C 1
ATOM 4894 O O . SER A 1 634 ? -13.918 -10.314 9.676 1.00 98.38 634 SER A O 1
ATOM 4896 N N . VAL A 1 635 ? -13.024 -12.236 10.392 1.00 97.88 635 VAL A N 1
ATOM 4897 C CA . VAL A 1 635 ? -12.306 -12.484 9.121 1.00 97.88 635 VAL A CA 1
ATOM 4898 C C . VAL A 1 635 ? -13.292 -12.647 7.966 1.00 97.88 635 VAL A C 1
ATOM 4900 O O . VAL A 1 635 ? -13.091 -12.056 6.905 1.00 97.88 635 VAL A O 1
ATOM 4903 N N . ASP A 1 636 ? -14.380 -13.383 8.192 1.00 97.31 636 ASP A N 1
ATOM 4904 C CA . ASP A 1 636 ? -15.434 -13.580 7.199 1.00 97.31 636 ASP A CA 1
ATOM 4905 C C . ASP A 1 636 ? -16.171 -12.267 6.902 1.00 97.31 636 ASP A C 1
ATOM 4907 O O . ASP A 1 636 ? -16.427 -11.963 5.739 1.00 97.31 636 ASP A O 1
ATOM 4911 N N . GLY A 1 637 ? -16.418 -11.438 7.920 1.00 97.88 637 GLY A N 1
ATOM 4912 C CA . GLY A 1 637 ? -17.016 -10.111 7.787 1.00 97.88 637 GLY A CA 1
ATOM 4913 C C . GLY A 1 637 ? -16.150 -9.129 6.994 1.00 97.88 637 GLY A C 1
ATOM 4914 O O . GLY A 1 637 ? -16.667 -8.407 6.139 1.00 97.88 637 GLY A O 1
ATOM 4915 N N . LEU A 1 638 ? -14.825 -9.141 7.190 1.00 97.94 638 LEU A N 1
ATOM 4916 C CA . LEU A 1 638 ? -13.889 -8.363 6.369 1.00 97.94 638 LEU A CA 1
ATOM 4917 C C . LEU A 1 638 ? -13.878 -8.857 4.915 1.00 97.94 638 LEU A C 1
ATOM 4919 O O . LEU A 1 638 ? -13.978 -8.047 3.994 1.00 97.94 638 LEU A O 1
ATOM 4923 N N . VAL A 1 639 ? -13.799 -10.172 4.687 1.00 96.12 639 VAL A N 1
ATOM 4924 C CA . VAL A 1 639 ? -13.830 -10.748 3.330 1.00 96.12 639 VAL A CA 1
ATOM 4925 C C . VAL A 1 639 ? -15.167 -10.455 2.637 1.00 96.12 639 VAL A C 1
ATOM 4927 O O . VAL A 1 639 ? -15.179 -10.109 1.456 1.00 96.12 639 VAL A O 1
ATOM 4930 N N . GLN A 1 640 ? -16.289 -10.519 3.358 1.00 95.19 640 GLN A N 1
ATOM 4931 C CA . GLN A 1 640 ? -17.612 -10.141 2.861 1.00 95.19 640 GLN A CA 1
ATOM 4932 C C . GLN A 1 640 ? -17.671 -8.653 2.490 1.00 95.19 640 GLN A C 1
ATOM 4934 O O . GLN A 1 640 ? -18.190 -8.312 1.426 1.00 95.19 640 GLN A O 1
ATOM 4939 N N . ALA A 1 641 ? -17.141 -7.770 3.342 1.00 96.44 641 ALA A N 1
ATOM 4940 C CA . ALA A 1 641 ? -17.126 -6.332 3.101 1.00 96.44 641 ALA A CA 1
ATOM 4941 C C . ALA A 1 641 ? -16.278 -5.959 1.876 1.00 96.44 641 ALA A C 1
ATOM 4943 O O . ALA A 1 641 ? -16.757 -5.222 1.015 1.00 96.44 641 ALA A O 1
ATOM 4944 N N . VAL A 1 642 ? -15.073 -6.527 1.755 1.00 95.50 642 VAL A N 1
ATOM 4945 C CA . VAL A 1 642 ? -14.182 -6.339 0.598 1.00 95.50 642 VAL A CA 1
ATOM 4946 C C . VAL A 1 642 ? -14.811 -6.885 -0.679 1.00 95.50 642 VAL A C 1
ATOM 4948 O O . VAL A 1 642 ? -14.792 -6.212 -1.705 1.00 95.50 642 VAL A O 1
ATOM 4951 N N . LYS A 1 643 ? -15.426 -8.072 -0.642 1.00 94.00 643 LYS A N 1
ATOM 4952 C CA . LYS A 1 643 ? -16.067 -8.638 -1.834 1.00 94.00 643 LYS A CA 1
ATOM 4953 C C . LYS A 1 643 ? -17.350 -7.914 -2.238 1.00 94.00 643 LYS A C 1
ATOM 4955 O O . LYS A 1 643 ? -17.764 -8.071 -3.380 1.00 94.00 643 LYS A O 1
ATOM 4960 N N . HIS A 1 644 ? -17.990 -7.132 -1.366 1.00 93.12 644 HIS A N 1
ATOM 4961 C CA . HIS A 1 644 ? -19.323 -6.571 -1.615 1.00 93.12 644 HIS A CA 1
ATOM 4962 C C . HIS A 1 644 ? -19.441 -5.826 -2.958 1.00 93.12 644 HIS A C 1
ATOM 4964 O O . HIS A 1 644 ? -20.353 -6.135 -3.728 1.00 93.12 644 HIS A O 1
ATOM 4970 N N . GLY A 1 645 ? -18.509 -4.915 -3.265 1.00 89.75 645 GLY A N 1
ATOM 4971 C CA . GLY A 1 645 ? -18.545 -4.073 -4.468 1.00 89.75 645 GLY A CA 1
ATOM 4972 C C . GLY A 1 645 ? -17.868 -4.644 -5.720 1.00 89.75 645 GLY A C 1
ATOM 4973 O O . GLY A 1 645 ? -17.981 -4.031 -6.774 1.00 89.75 645 GLY A O 1
ATOM 4974 N N . ILE A 1 646 ? -17.196 -5.799 -5.640 1.00 92.31 646 ILE A N 1
ATOM 4975 C CA . ILE A 1 646 ? -16.490 -6.396 -6.788 1.00 92.31 646 ILE A CA 1
ATOM 4976 C C . ILE A 1 646 ? -17.498 -7.027 -7.758 1.00 92.31 646 ILE A C 1
ATOM 4978 O O . ILE A 1 646 ? -18.282 -7.887 -7.357 1.00 92.31 646 ILE A O 1
ATOM 4982 N N . GLU A 1 647 ? -17.472 -6.641 -9.035 1.00 84.19 647 GLU A N 1
ATOM 4983 C CA . GLU A 1 647 ? -18.390 -7.178 -10.054 1.00 84.19 647 GLU A CA 1
ATOM 4984 C C . GLU A 1 647 ? -18.096 -8.646 -10.413 1.00 84.19 647 GLU A C 1
ATOM 4986 O O . GLU A 1 647 ? -19.023 -9.447 -10.544 1.00 84.19 647 GLU A O 1
ATOM 4991 N N . ASP A 1 648 ? -16.817 -9.025 -10.527 1.00 79.88 648 ASP A N 1
ATOM 4992 C CA . ASP A 1 648 ? -16.410 -10.410 -10.787 1.00 79.88 648 ASP A CA 1
ATOM 4993 C C . ASP A 1 648 ? -16.683 -11.296 -9.557 1.00 79.88 648 ASP A C 1
ATOM 4995 O O . ASP A 1 648 ? -16.090 -11.144 -8.486 1.00 79.88 648 ASP A O 1
ATOM 4999 N N . ARG A 1 649 ? -17.614 -12.244 -9.719 1.00 76.12 649 ARG A N 1
ATOM 5000 C CA . ARG A 1 649 ? -18.010 -13.226 -8.695 1.00 76.12 649 ARG A CA 1
ATOM 5001 C C . ARG A 1 649 ? -17.334 -14.589 -8.863 1.00 76.12 649 ARG A C 1
ATOM 5003 O O . ARG A 1 649 ? -17.720 -15.543 -8.189 1.00 76.12 649 ARG A O 1
ATOM 5010 N N . SER A 1 650 ? -16.360 -14.718 -9.763 1.00 72.81 650 SER A N 1
ATOM 5011 C CA . SER A 1 650 ? -15.675 -15.983 -10.016 1.00 72.81 650 SER A CA 1
ATOM 5012 C C . SER A 1 650 ? -14.866 -16.457 -8.804 1.00 72.81 650 SER A C 1
ATOM 5014 O O . SER A 1 650 ? -14.319 -15.675 -8.025 1.00 72.81 650 SER A O 1
ATOM 5016 N N . SER A 1 651 ? -14.714 -17.778 -8.670 1.00 61.91 651 SER A N 1
ATOM 5017 C CA . SER A 1 651 ? -13.882 -18.404 -7.628 1.00 61.91 651 SER A CA 1
ATOM 5018 C C . SER A 1 651 ? -12.386 -18.070 -7.740 1.00 61.91 651 SER A C 1
ATOM 5020 O O . SER A 1 651 ? -11.612 -18.420 -6.850 1.00 61.91 651 SER A O 1
ATOM 5022 N N . LYS A 1 652 ? -11.973 -17.385 -8.815 1.00 73.06 652 LYS A N 1
ATOM 5023 C CA . LYS A 1 652 ? -10.604 -16.904 -9.028 1.00 73.06 652 LYS A CA 1
ATOM 5024 C C . LYS A 1 652 ? -10.300 -15.627 -8.232 1.00 73.06 652 LYS A C 1
ATOM 5026 O O . LYS A 1 652 ? -9.122 -15.375 -7.986 1.00 73.06 652 LYS A O 1
ATOM 5031 N N . VAL A 1 653 ? -11.318 -14.867 -7.810 1.00 78.19 653 VAL A N 1
ATOM 5032 C CA . VAL A 1 653 ? -11.166 -13.624 -7.032 1.00 78.19 653 VAL A CA 1
ATOM 5033 C C . VAL A 1 653 ? -10.939 -13.934 -5.550 1.00 78.19 653 VAL A C 1
ATOM 5035 O O . VAL A 1 653 ? -11.791 -14.520 -4.864 1.00 78.19 653 VAL A O 1
ATOM 5038 N N . GLY A 1 654 ? -9.787 -13.511 -5.033 1.00 89.69 654 GLY A N 1
ATOM 5039 C CA . GLY A 1 654 ? -9.339 -13.817 -3.680 1.00 89.69 654 GLY A CA 1
ATOM 5040 C C . GLY A 1 654 ? -8.369 -12.785 -3.110 1.00 89.69 654 GLY A C 1
ATOM 5041 O O . GLY A 1 654 ? -7.660 -12.080 -3.830 1.00 89.69 654 GLY A O 1
ATOM 5042 N N . HIS A 1 655 ? -8.341 -12.734 -1.780 1.00 95.19 655 HIS A N 1
ATOM 5043 C CA . HIS A 1 655 ? -7.607 -11.746 -0.999 1.00 95.19 655 HIS A CA 1
ATOM 5044 C C . HIS A 1 655 ? -6.659 -12.445 -0.029 1.00 95.19 655 HIS A C 1
ATOM 5046 O O . HIS A 1 655 ? -7.028 -13.414 0.637 1.00 95.19 655 HIS A O 1
ATOM 5052 N N . CYS A 1 656 ? -5.432 -11.943 0.071 1.00 96.06 656 CYS A N 1
ATOM 5053 C CA . CYS A 1 656 ? -4.446 -12.427 1.023 1.00 96.06 656 CYS A CA 1
ATOM 5054 C C . CYS A 1 656 ? -4.841 -12.013 2.446 1.00 96.06 656 CYS A C 1
ATOM 5056 O O . CYS A 1 656 ? -4.795 -10.834 2.792 1.00 96.06 656 CYS A O 1
ATOM 5058 N N . THR A 1 657 ? -5.152 -13.002 3.287 1.00 96.31 657 THR A N 1
ATOM 5059 C CA . THR A 1 657 ? -5.466 -12.837 4.718 1.00 96.31 657 THR A CA 1
ATOM 5060 C C . THR A 1 657 ? -4.370 -13.404 5.630 1.00 96.31 657 THR A C 1
ATOM 5062 O O . THR A 1 657 ? -4.630 -13.688 6.799 1.00 96.31 657 THR A O 1
ATOM 5065 N N . ALA A 1 658 ? -3.142 -13.586 5.125 1.00 95.38 658 ALA A N 1
ATOM 5066 C CA . ALA A 1 658 ? -2.053 -14.275 5.827 1.00 95.38 658 ALA A CA 1
ATOM 5067 C C . ALA A 1 658 ? -1.763 -13.704 7.230 1.00 95.38 658 ALA A C 1
ATOM 5069 O O . ALA A 1 658 ? -1.698 -14.461 8.193 1.00 95.38 658 ALA A O 1
ATOM 5070 N N . CYS A 1 659 ? -1.721 -12.377 7.374 1.00 94.50 659 CYS A N 1
ATOM 5071 C CA . CYS A 1 659 ? -1.489 -11.669 8.644 1.00 94.50 659 CYS A CA 1
ATOM 5072 C C . CYS A 1 659 ? -2.559 -11.958 9.725 1.00 94.50 659 CYS A C 1
ATOM 5074 O O . CYS A 1 659 ? -2.337 -11.779 10.924 1.00 94.50 659 CYS A O 1
ATOM 5076 N N . LEU A 1 660 ? -3.747 -12.384 9.285 1.00 96.00 660 LEU A N 1
ATOM 5077 C CA . LEU A 1 660 ? -4.933 -12.635 10.106 1.00 96.00 660 LEU A CA 1
ATOM 5078 C C . LEU A 1 660 ? -5.128 -14.138 10.371 1.00 96.00 660 LEU A C 1
ATOM 5080 O O . LEU A 1 660 ? -5.616 -14.527 11.427 1.00 96.00 660 LEU A O 1
ATOM 5084 N N . THR A 1 661 ? -4.756 -14.993 9.411 1.00 96.00 661 THR A N 1
ATOM 5085 C CA . THR A 1 661 ? -5.111 -16.427 9.395 1.00 96.00 661 THR A CA 1
ATOM 5086 C C . THR A 1 661 ? -3.922 -17.390 9.370 1.00 96.00 661 THR A C 1
ATOM 5088 O O . THR A 1 661 ? -4.122 -18.593 9.527 1.00 96.00 661 THR A O 1
ATOM 5091 N N . GLY A 1 662 ? -2.704 -16.901 9.126 1.00 94.38 662 GLY A N 1
ATOM 5092 C CA . GLY A 1 662 ? -1.497 -17.710 8.927 1.00 94.38 662 GLY A CA 1
ATOM 5093 C C . GLY A 1 662 ? -1.434 -18.431 7.576 1.00 94.38 662 GLY A C 1
ATOM 5094 O O . GLY A 1 662 ? -0.465 -19.134 7.301 1.00 94.38 662 GLY A O 1
ATOM 5095 N N . LYS A 1 663 ? -2.453 -18.274 6.719 1.00 93.81 663 LYS A N 1
ATOM 5096 C CA . LYS A 1 663 ? -2.548 -18.942 5.414 1.00 93.81 663 LYS A CA 1
ATOM 5097 C C . LYS A 1 663 ? -1.915 -18.072 4.328 1.00 93.81 663 LYS A C 1
ATOM 5099 O O . LYS A 1 663 ? -2.560 -17.179 3.780 1.00 93.81 663 LYS A O 1
ATOM 5104 N N . TYR A 1 664 ? -0.646 -18.335 4.038 1.00 93.31 664 TYR A N 1
ATOM 5105 C CA . TYR A 1 664 ? 0.091 -17.700 2.944 1.00 93.31 664 TYR A CA 1
ATOM 5106 C C . TYR A 1 664 ? -0.277 -18.312 1.577 1.00 93.31 664 TYR A C 1
ATOM 5108 O O . TYR A 1 664 ? -0.621 -19.496 1.517 1.00 93.31 664 TYR A O 1
ATOM 5116 N N . PRO A 1 665 ? -0.226 -17.534 0.475 1.00 91.75 665 PRO A N 1
ATOM 5117 C CA . PRO A 1 665 ? -0.548 -18.030 -0.868 1.00 91.75 665 PRO A CA 1
ATOM 5118 C C . PRO A 1 665 ? 0.492 -19.028 -1.403 1.00 91.75 665 PRO A C 1
ATOM 5120 O O . PRO A 1 665 ? 0.140 -19.944 -2.150 1.00 91.75 665 PRO A O 1
ATOM 5123 N N . GLU A 1 666 ? 1.752 -18.891 -0.982 1.00 89.12 666 GLU A N 1
ATOM 5124 C CA . GLU A 1 666 ? 2.821 -19.864 -1.209 1.00 89.12 666 GLU A CA 1
ATOM 5125 C C . GLU A 1 666 ? 3.527 -20.256 0.087 1.00 89.12 666 GLU A C 1
ATOM 5127 O O . GLU A 1 666 ? 3.374 -19.616 1.129 1.00 89.12 666 GLU A O 1
ATOM 5132 N N . LYS A 1 667 ? 4.314 -21.333 0.003 1.00 85.75 667 LYS A N 1
ATOM 5133 C CA . LYS A 1 667 ? 5.271 -21.692 1.045 1.00 85.75 667 LYS A CA 1
ATOM 5134 C C . LYS A 1 667 ? 6.372 -20.628 1.094 1.00 85.75 667 LYS A C 1
ATOM 5136 O O . LYS A 1 667 ? 6.978 -20.328 0.073 1.00 85.75 667 LYS A O 1
ATOM 5141 N N . LEU A 1 668 ? 6.627 -20.099 2.285 1.00 84.25 668 LEU A N 1
ATOM 5142 C CA . LEU A 1 668 ? 7.725 -19.169 2.538 1.00 84.25 668 LEU A CA 1
ATOM 5143 C C . LEU A 1 668 ? 9.053 -19.932 2.613 1.00 84.25 668 LEU A C 1
ATOM 5145 O O . LEU A 1 668 ? 9.111 -21.008 3.221 1.00 84.25 668 LEU A O 1
ATOM 5149 N N . GLU A 1 669 ? 10.104 -19.368 2.025 1.00 74.38 669 GLU A N 1
ATOM 5150 C CA . GLU A 1 669 ? 11.478 -19.833 2.209 1.00 74.38 669 GLU A CA 1
ATOM 5151 C C . GLU A 1 669 ? 12.165 -18.942 3.248 1.00 74.38 669 GLU A C 1
ATOM 5153 O O . GLU A 1 669 ? 12.199 -17.722 3.098 1.00 74.38 669 GLU A O 1
ATOM 5158 N N . TRP A 1 670 ? 12.666 -19.572 4.310 1.00 59.47 670 TRP A N 1
ATOM 5159 C CA . TRP A 1 670 ? 13.364 -18.950 5.436 1.00 59.47 670 TRP A CA 1
ATOM 5160 C C . TRP A 1 670 ? 14.864 -19.261 5.376 1.00 59.47 670 TRP A C 1
ATOM 5162 O O . TRP A 1 670 ? 15.210 -20.388 4.948 1.00 59.47 670 TRP A O 1
#

Sequence (670 aa):
MRLPMGHVLVPFILQRISEETIKCIREVTPNIQGAAYLDDFLFYSRTAEDLEHVLHLLETLGFTLNTEKSLTRATQIITYLGFTINTIEQSLCLTKEAHSRARTLLKYIKKTDKNEVQRITDIFCKEANPADYLSRNETISLLGEEAPTTAEVNLSDVPTDLLDVLTRMSCDQVVPGDETGLTHECGVFGCIAAGEWPTQIDVSQVICLGLVALQHRGQESAGIVTSDGTDNKPFRVHKGMGMINNVFNDEAMKKLKGNLGIGHTRYSTSAASEEVNCQPFVVHTAHGALAVAHNGELVNCGSLRKMVLGRGVGLSTHSDSELITQALCLNPPDGEVDGPDWPARIKHLMHLAPLSYSLVIMQKDRIYGVRDPYGNRPLCIGKIVPIKIAGIGDSLQESPEGWVISSESCGFLSIGARYLREVRPGEIVEMTREGIKTISIVERPNAKPQAFCIFEYVYFARSDSIFEGQMVYSVRMQCGRVLAKESWVDADIVSSVPESGTAAAHGFSRESQIPFAEVLCKNRYVGRTFIQPSTRLRQLGVAKKFGALSENVKGKKLVLIDDSIVRGNTIGPIIKLLRDAGAKEVHVRVASPPLLYPCYMGINIPTREELIANKLDPRMLARHVGADSLAYLSVDGLVQAVKHGIEDRSSKVGHCTACLTGKYPEKLEW

Radius of gyration: 30.22 Å; chains: 1; bounding box: 80×74×77 Å

Organism: Timema poppense (NCBI:txid170557)

Secondary structure (DSSP, 8-state):
----------SSS---S-HHHHHHHHHH--S-S-HHHHHHHTTT--SSTHHHHHHHHHHHTT--TTSHHHHHHHHHHHHHTT--HHHHHHTTTS-HHHHHHHHHHHHHHTTS-HHHHHHHHHHHHHSS-TTS--S-----------PPP--PPPTT---HHHHHHHHHHTTS--------S-EE--EEEEEEESSSSSPSS-HHHHHHHHHHTTTTS--SEEEEEEE-S-TTS--EEEEEES-HHHH--HHHHHH---SEEEEEEE--SSS-S-GGGPSSEEEEETTEEEEEEEEE--TTHHHHHHHHHTTT---SSS-HHHHHHHHHTSPPTT--SSS--HHHHHHHHHHH--SSEEEEEEETTEEEEEE-TT--S--EEEEE-----TTS---S----SEEEEES-GGGTGGGTEEEEEEPPTTEEEEE-SS-EEEEEEPPPGGGPPP-EEHHIIIIIS-TT-EETTEEHHHHHHHHHHHHHHHH----SEEEESTTTHHHHHHHHHHHH-PPB---EEE-TT-------SSHHHHHHHHHHHEEE-HHHHTT-EEEEEES--SSSTTHHHHHHHHHHTT-SEEEEEESSPPP-S--SSSEEPPPTTT-GGGT--HHHHHHHHT-SEEEE--HHHHHHHHHTT-S--STT--EE-HHHHS--SSPPP-

Foldseek 3Di:
DDDDDDDDDPDPPPPDDDPVNVVVVCVVQVDDPDPVVPVVLLVDDDALVVLVVLVVVLVVSVQDLPDPVSLVVSVLVCVVSPQDLVSLVVSCPDDPVVNVSSVSSSVSVVVPDPVVVVVSVVVVVVVPDPPPPDDDDDDDDDDDDDDDDDDDDDPPPDPPVVVVVVVVVVPPPPPDDCPFDWAFWKKKKKKAFLDQPPDPDLRLVLQLLQVLLQCLNAFFKKKKWAAQLDLPDAIQIFIDTGHSPVRDDPVSSVRRDYRIMMMMHGDDFPWDSDRVQYDQDWDQAPQGIKTKDKGKFFLPLPVLVCVLVVVVDDDPTPDPNSSLVSQLNDAAPVGDDPDDPSVRSVVRSLVVTQDDIWMWMDDRQKTKTFGHQLNAAWKFKWFAFDDDDPDDDPDPDGDGRIMMMISWPSSQVVSRIDTDTTQDRQWIWMGGSNGIDTPDRDHHPPLAARAHALVCLLARPDQQTDDLNDGSLQLLLLLLQLLLVVPPDDWQEEEEPPDRQHSSSNSVCVNNVRYYDYFKDFDPPDDPPPPDPDPVVVLCSLVVGIATPLVVQAPTAYEYEYRAHFQLSNQLSVVVNSVVSHHPAYEYEYSAAFFQQADRITMNRDHNVRGVVNVDDQARSCVVSVHPGYDYRDPVSSVCSVCVPNPDPDPNHHHNPCRRPVDDPDDRDD